Protein AF-A0A1G1LHV8-F1 (afdb_monomer_lite)

Sequence (417 aa):
MEECCEPKRNVKAFCPDCKKQGKPVQKITLESLLKDPGKIGDQAYWFCMTRDCSLVYFSLDGTLRFHKDDLKVSVGIKETEDPIPLCYCFGWDRKRIQDEIKQTGRSTAVESITKEVKAGNCFCERSNPQGTCCLGNVSKAVQEGMKIFILVLAATLVFYSAPRVFAHEPVFSLGPETIYKGGVGVEVEGEFDKADEEREAEMNYELLYGVTENLSLTVKVPHLIEGKEDASTANGLEDITLRGKYQFFRKDTLGAQDKAAFIYGMKFPTGSEDKRPATGSGSLDHLFGLTVGHESTTLYGFLSARYLLRTQSGTHEKGDQVLADLAVGFRPWLRPYKSWDLVLLWENSYLFSAKDEVDDLKVANSRGHEILSGPTFLWSIRNLMIKGGIQFPLWQNLQGDQEERDFRALIAAEYHF

Structure (mmCIF, N/CA/C/O backbone):
data_AF-A0A1G1LHV8-F1
#
_entry.id   AF-A0A1G1LHV8-F1
#
loop_
_atom_site.group_PDB
_atom_site.id
_atom_site.type_symbol
_atom_site.label_atom_id
_atom_site.label_alt_id
_atom_site.label_comp_id
_atom_site.label_asym_id
_atom_site.label_entity_id
_atom_site.label_seq_id
_atom_site.pdbx_PDB_ins_code
_atom_site.Cartn_x
_atom_site.Cartn_y
_atom_site.Cartn_z
_atom_site.occupancy
_atom_site.B_iso_or_equiv
_atom_site.auth_seq_id
_atom_site.auth_comp_id
_atom_site.auth_asym_id
_atom_site.auth_atom_id
_atom_site.pdbx_PDB_model_num
ATOM 1 N N . MET A 1 1 ? 24.484 -15.357 -57.735 1.00 34.94 1 MET A N 1
ATOM 2 C CA . MET A 1 1 ? 23.759 -15.860 -56.552 1.00 34.94 1 MET A CA 1
ATOM 3 C C . MET A 1 1 ? 24.493 -15.256 -55.370 1.00 34.94 1 MET A C 1
ATOM 5 O O . MET A 1 1 ? 25.461 -15.836 -54.907 1.00 34.94 1 MET A O 1
ATOM 9 N N . GLU A 1 2 ? 24.184 -13.995 -55.066 1.00 37.00 2 GLU A N 1
ATOM 10 C CA . GLU A 1 2 ? 24.926 -13.193 -54.085 1.00 37.00 2 GLU A CA 1
ATOM 11 C C . GLU A 1 2 ? 24.330 -13.414 -52.695 1.00 37.00 2 GLU A C 1
ATOM 13 O O . GLU A 1 2 ? 23.117 -13.316 -52.509 1.00 37.00 2 GLU A O 1
ATOM 18 N N . GLU A 1 3 ? 25.193 -13.762 -51.740 1.00 41.50 3 GLU A N 1
ATOM 19 C CA . GLU A 1 3 ? 24.879 -13.848 -50.317 1.00 41.50 3 GLU A CA 1
ATOM 20 C C . GLU A 1 3 ? 24.432 -12.473 -49.806 1.00 41.50 3 GLU A C 1
ATOM 22 O O . GLU A 1 3 ? 25.235 -11.561 -49.626 1.00 41.50 3 GLU A O 1
ATOM 27 N N . CYS A 1 4 ? 23.132 -12.315 -49.558 1.00 40.53 4 CYS A N 1
ATOM 28 C CA . CYS A 1 4 ? 22.616 -11.175 -48.815 1.00 40.53 4 CYS A CA 1
ATOM 29 C C . CYS A 1 4 ? 23.077 -11.290 -47.352 1.00 40.53 4 CYS A C 1
ATOM 31 O O . CYS A 1 4 ? 22.660 -12.206 -46.646 1.00 40.53 4 CYS A O 1
ATOM 33 N N . CYS A 1 5 ? 23.932 -10.365 -46.905 1.00 46.66 5 CYS A N 1
ATOM 34 C CA . CYS A 1 5 ? 24.434 -10.250 -45.534 1.00 46.66 5 CYS A CA 1
ATOM 35 C C . CYS A 1 5 ? 23.310 -10.308 -44.480 1.00 46.66 5 CYS A C 1
ATOM 37 O O . CYS A 1 5 ? 22.670 -9.301 -44.169 1.00 46.66 5 CYS A O 1
ATOM 39 N N . GLU A 1 6 ? 23.102 -11.478 -43.872 1.00 48.78 6 GLU A N 1
ATOM 40 C CA . GLU A 1 6 ? 22.350 -11.595 -42.626 1.00 48.78 6 GLU A CA 1
ATOM 41 C C . GLU A 1 6 ? 23.192 -11.044 -41.461 1.00 48.78 6 GLU A C 1
ATOM 43 O O . GLU A 1 6 ? 24.373 -11.386 -41.326 1.00 48.78 6 GLU A O 1
ATOM 48 N N . PRO A 1 7 ? 22.621 -10.226 -40.558 1.00 51.47 7 PRO A N 1
ATOM 49 C CA . PRO A 1 7 ? 23.315 -9.859 -39.333 1.00 51.47 7 PRO A CA 1
ATOM 50 C C . PRO A 1 7 ? 23.587 -11.127 -38.514 1.00 51.47 7 PRO A C 1
ATOM 52 O O . PRO A 1 7 ? 22.661 -11.847 -38.132 1.00 51.47 7 PRO A O 1
ATOM 55 N N . LYS A 1 8 ? 24.864 -11.405 -38.212 1.00 54.00 8 LYS A N 1
ATOM 56 C CA . LYS A 1 8 ? 25.258 -12.509 -37.322 1.00 54.00 8 LYS A CA 1
ATOM 57 C C . LYS A 1 8 ? 24.511 -12.347 -35.992 1.00 54.00 8 LYS A C 1
ATOM 59 O O . LYS A 1 8 ? 24.819 -11.436 -35.225 1.00 54.00 8 LYS A O 1
ATOM 64 N N . ARG A 1 9 ? 23.551 -13.241 -35.707 1.00 56.56 9 ARG A N 1
ATOM 65 C CA . ARG A 1 9 ? 22.606 -13.179 -34.564 1.00 56.56 9 ARG A CA 1
ATOM 66 C C . ARG A 1 9 ? 23.250 -13.003 -33.174 1.00 56.56 9 ARG A C 1
ATOM 68 O O . ARG A 1 9 ? 22.540 -12.684 -32.228 1.00 56.56 9 ARG A O 1
ATOM 75 N N . ASN A 1 10 ? 24.568 -13.165 -33.051 1.00 65.06 10 ASN A N 1
ATOM 76 C CA . ASN A 1 10 ? 25.310 -13.119 -31.789 1.00 65.06 10 ASN A CA 1
ATOM 77 C C . ASN A 1 10 ? 26.009 -11.781 -31.483 1.00 65.06 10 ASN A C 1
ATOM 79 O O . ASN A 1 10 ? 26.650 -11.669 -30.439 1.00 65.06 10 ASN A O 1
ATOM 83 N N . VAL A 1 11 ? 25.911 -10.760 -32.343 1.00 81.25 11 VAL A N 1
ATOM 84 C CA . VAL A 1 11 ? 26.537 -9.453 -32.072 1.00 81.25 11 VAL A CA 1
ATOM 85 C C . VAL A 1 11 ? 25.588 -8.561 -31.264 1.00 81.25 11 VAL A C 1
ATOM 87 O O . VAL A 1 11 ? 24.518 -8.168 -31.738 1.00 81.25 11 VAL A O 1
ATOM 90 N N . LYS A 1 12 ? 25.986 -8.228 -30.030 1.00 88.81 12 LYS A N 1
ATOM 91 C CA . LYS A 1 12 ? 25.292 -7.236 -29.196 1.00 88.81 12 LYS A CA 1
ATOM 92 C C . LYS A 1 12 ? 25.660 -5.829 -29.669 1.00 88.81 12 LYS A C 1
ATOM 94 O O . LYS A 1 12 ? 26.840 -5.522 -29.793 1.00 88.81 12 LYS A O 1
ATOM 99 N N . ALA A 1 13 ? 24.660 -4.975 -29.868 1.00 93.25 13 ALA A N 1
ATOM 100 C CA . ALA A 1 13 ? 24.853 -3.553 -30.135 1.00 93.25 13 ALA A CA 1
ATOM 101 C C . ALA A 1 13 ? 24.001 -2.719 -29.176 1.00 93.25 13 ALA A C 1
ATOM 103 O O . ALA A 1 13 ? 22.894 -3.119 -28.798 1.00 93.25 13 ALA A O 1
ATOM 104 N N . PHE A 1 14 ? 24.519 -1.558 -28.788 1.00 95.88 14 PHE A N 1
ATOM 105 C CA . PHE A 1 14 ? 23.872 -0.648 -27.850 1.00 95.88 14 PHE A CA 1
ATOM 106 C C . PHE A 1 14 ? 23.470 0.630 -28.569 1.00 95.88 14 PHE A C 1
ATOM 108 O O . PHE A 1 14 ? 24.239 1.181 -29.352 1.00 95.88 14 PHE A O 1
ATOM 115 N N . CYS A 1 15 ? 22.255 1.095 -28.290 1.00 97.00 15 CYS A N 1
ATOM 116 C CA . CYS A 1 15 ? 21.722 2.317 -28.864 1.00 97.00 15 CYS A CA 1
ATOM 117 C C . CYS A 1 15 ? 22.645 3.501 -28.520 1.00 97.00 15 CYS A C 1
ATOM 119 O O . CYS A 1 15 ? 22.912 3.724 -27.334 1.00 97.00 15 CYS A O 1
ATOM 121 N N . PRO A 1 16 ? 23.123 4.281 -29.506 1.00 96.44 16 PRO A N 1
ATOM 122 C CA . PRO A 1 16 ? 24.038 5.388 -29.243 1.00 96.44 16 PRO A CA 1
ATOM 123 C C . PRO A 1 16 ? 23.408 6.493 -28.388 1.00 96.44 16 PRO A C 1
ATOM 125 O O . PRO A 1 16 ? 24.143 7.162 -27.659 1.00 96.44 16 PRO A O 1
ATOM 128 N N . ASP A 1 17 ? 22.082 6.628 -28.411 1.00 96.62 17 ASP A N 1
ATOM 129 C CA . ASP A 1 17 ? 21.365 7.691 -27.706 1.00 96.62 17 ASP A CA 1
ATOM 130 C C . ASP A 1 17 ? 21.005 7.289 -26.264 1.00 96.62 17 ASP A C 1
ATOM 132 O O . ASP A 1 17 ? 21.332 8.011 -25.330 1.00 96.62 17 ASP A O 1
ATOM 136 N N . CYS A 1 18 ? 20.386 6.118 -26.048 1.00 96.19 18 CYS A N 1
ATOM 137 C CA . CYS A 1 18 ? 19.927 5.692 -24.710 1.00 96.19 18 CYS A CA 1
ATOM 138 C C . CYS A 1 18 ? 20.786 4.611 -24.036 1.00 96.19 18 CYS A C 1
ATOM 140 O O . CYS A 1 18 ? 20.459 4.158 -22.941 1.00 96.19 18 CYS A O 1
ATOM 142 N N . LYS A 1 19 ? 21.845 4.135 -24.702 1.00 96.38 19 LYS A N 1
ATOM 143 C CA . LYS A 1 19 ? 22.785 3.104 -24.216 1.00 96.38 19 LYS A CA 1
ATOM 144 C C . LYS A 1 19 ? 22.170 1.737 -23.881 1.00 96.38 19 LYS A C 1
ATOM 146 O O . LYS A 1 19 ? 22.879 0.846 -23.425 1.00 96.38 19 LYS A O 1
ATOM 151 N N . LYS A 1 20 ? 20.876 1.517 -24.137 1.00 96.69 20 LYS A N 1
ATOM 152 C CA . LYS A 1 20 ? 20.222 0.207 -23.980 1.00 96.69 20 LYS A CA 1
ATOM 153 C C . LYS A 1 20 ? 20.517 -0.703 -25.174 1.00 96.69 20 LYS A C 1
ATOM 155 O O . LYS A 1 20 ? 20.723 -0.233 -26.293 1.00 96.69 20 LYS A O 1
ATOM 160 N N . GLN A 1 21 ? 20.527 -2.013 -24.936 1.00 96.12 21 GLN A N 1
ATOM 161 C CA . GLN A 1 21 ? 20.777 -3.009 -25.977 1.00 96.12 21 GLN A CA 1
ATOM 162 C C . GLN A 1 21 ? 19.670 -2.980 -27.047 1.00 96.12 21 GLN A C 1
ATOM 164 O O . GLN A 1 21 ? 18.481 -3.036 -26.728 1.00 96.12 21 GLN A O 1
ATOM 169 N N . GLY A 1 22 ? 20.067 -2.910 -28.318 1.00 94.44 22 GLY A N 1
ATOM 170 C CA . GLY A 1 22 ? 19.159 -3.012 -29.460 1.00 94.44 22 GLY A CA 1
ATOM 171 C C . GLY A 1 22 ? 18.918 -4.458 -29.895 1.00 94.44 22 GLY A C 1
ATOM 172 O O . GLY A 1 22 ? 19.684 -5.366 -29.562 1.00 94.44 22 GLY A O 1
ATOM 173 N N . LYS A 1 23 ? 17.862 -4.678 -30.681 1.00 94.31 23 LYS A N 1
ATOM 174 C CA . LYS A 1 23 ? 17.572 -5.977 -31.311 1.00 94.31 23 LYS A CA 1
ATOM 175 C C . LYS A 1 23 ? 17.983 -5.963 -32.782 1.00 94.31 23 LYS A C 1
ATOM 177 O O . LYS A 1 23 ? 17.674 -4.981 -33.442 1.00 94.31 23 LYS A O 1
ATOM 182 N N . PRO A 1 24 ? 18.636 -7.006 -33.314 1.00 94.50 24 PRO A N 1
ATOM 183 C CA . PRO A 1 24 ? 19.004 -7.041 -34.727 1.00 94.50 24 PRO A CA 1
ATOM 184 C C . PRO A 1 24 ? 17.755 -6.956 -35.612 1.00 94.50 24 PRO A C 1
ATOM 186 O O . PRO A 1 24 ? 16.735 -7.578 -35.308 1.00 94.50 24 PRO A O 1
ATOM 189 N N . VAL A 1 25 ? 17.843 -6.197 -36.702 1.00 95.00 25 VAL A N 1
ATOM 190 C CA . VAL A 1 25 ? 16.762 -6.015 -37.677 1.00 95.00 25 VAL A CA 1
ATOM 191 C C . VAL A 1 25 ? 17.305 -6.182 -39.096 1.00 95.00 25 VAL A C 1
ATOM 193 O O . VAL A 1 25 ? 18.457 -5.852 -39.378 1.00 95.00 25 VAL A O 1
ATOM 196 N N . GLN A 1 26 ? 16.494 -6.748 -39.989 1.00 91.38 26 GLN A N 1
ATOM 197 C CA . GLN A 1 26 ? 16.906 -6.998 -41.368 1.00 91.38 26 GLN A CA 1
ATOM 198 C C . GLN A 1 26 ? 16.837 -5.722 -42.211 1.00 91.38 26 GLN A C 1
ATOM 200 O O . GLN A 1 26 ? 15.957 -4.882 -42.017 1.00 91.38 26 GLN A O 1
ATOM 205 N N . LYS A 1 27 ? 17.726 -5.617 -43.205 1.00 94.50 27 LYS A N 1
ATOM 206 C CA . LYS A 1 27 ? 17.797 -4.472 -44.127 1.00 94.50 27 LYS A CA 1
ATOM 207 C C . LYS A 1 27 ? 16.466 -4.217 -44.849 1.00 94.50 27 LYS A C 1
ATOM 209 O O . LYS A 1 27 ? 16.037 -3.071 -44.935 1.00 94.50 27 LYS A O 1
ATOM 214 N N . ILE A 1 28 ? 15.757 -5.282 -45.236 1.00 95.38 28 ILE A N 1
ATOM 215 C CA . ILE A 1 28 ? 14.439 -5.205 -45.891 1.00 95.38 28 ILE A CA 1
ATOM 216 C C . ILE A 1 28 ? 13.388 -4.447 -45.060 1.00 95.38 28 ILE A C 1
ATOM 218 O O . ILE A 1 28 ? 12.538 -3.751 -45.622 1.00 95.38 28 ILE A O 1
ATOM 222 N N . THR A 1 29 ? 13.457 -4.523 -43.725 1.00 96.94 29 THR A N 1
ATOM 223 C CA . THR A 1 29 ? 12.570 -3.764 -42.830 1.00 96.94 29 THR A CA 1
ATOM 224 C C . THR A 1 29 ? 12.828 -2.267 -42.950 1.00 96.94 29 THR A C 1
ATOM 226 O O . THR A 1 29 ? 11.883 -1.487 -43.075 1.00 96.94 29 THR A O 1
ATOM 229 N N . LEU A 1 30 ? 14.100 -1.858 -42.968 1.00 97.44 30 LEU A N 1
ATOM 230 C CA . LEU A 1 30 ? 14.484 -0.457 -43.124 1.00 97.44 30 LEU A CA 1
ATOM 231 C C . LEU A 1 30 ? 14.103 0.062 -44.514 1.00 97.44 30 LEU A C 1
ATOM 233 O O . LEU A 1 30 ? 13.482 1.116 -44.613 1.00 97.44 30 LEU A O 1
ATOM 237 N N . GLU A 1 31 ? 14.411 -0.692 -45.571 1.00 97.31 31 GLU A N 1
ATOM 238 C CA . GLU A 1 31 ? 14.099 -0.327 -46.963 1.00 97.31 31 GLU A CA 1
ATOM 239 C C . GLU A 1 31 ? 12.597 -0.097 -47.173 1.00 97.31 31 GLU A C 1
ATOM 241 O O . GLU A 1 31 ? 12.179 0.834 -47.865 1.00 97.31 31 GLU A O 1
ATOM 246 N N . SER A 1 32 ? 11.772 -0.915 -46.519 1.00 97.44 32 SER A N 1
ATOM 247 C CA . SER A 1 32 ? 10.317 -0.801 -46.602 1.00 97.44 32 SER A CA 1
ATOM 248 C C . SER A 1 32 ? 9.789 0.418 -45.833 1.00 97.44 32 SER A C 1
ATOM 250 O O . SER A 1 32 ? 8.907 1.129 -46.327 1.00 97.44 32 SER A O 1
ATOM 252 N N . LEU A 1 33 ? 10.339 0.699 -44.645 1.00 97.88 33 LEU A N 1
ATOM 253 C CA . LEU A 1 33 ? 9.747 1.635 -43.683 1.00 97.88 33 LEU A CA 1
ATOM 254 C C . LEU A 1 33 ? 10.373 3.031 -43.654 1.00 97.88 33 LEU A C 1
ATOM 256 O O . LEU A 1 33 ? 9.693 3.961 -43.221 1.00 97.88 33 LEU A O 1
ATOM 260 N N . LEU A 1 34 ? 11.612 3.217 -44.109 1.00 97.94 34 LEU A N 1
ATOM 261 C CA . LEU A 1 34 ? 12.240 4.539 -44.163 1.00 97.94 34 LEU A CA 1
ATOM 262 C C . LEU A 1 34 ? 11.670 5.382 -45.305 1.00 97.94 34 LEU A C 1
ATOM 264 O O . LEU A 1 34 ? 11.429 4.884 -46.408 1.00 97.94 34 LEU A O 1
ATOM 268 N N . LYS A 1 35 ? 11.473 6.677 -45.040 1.00 98.12 35 LYS A N 1
ATOM 269 C CA . LYS A 1 35 ? 11.069 7.679 -46.039 1.00 98.12 35 LYS A CA 1
ATOM 270 C C . LYS A 1 35 ? 12.116 7.824 -47.146 1.00 98.12 35 LYS A C 1
ATOM 272 O O . LYS A 1 35 ? 11.737 7.996 -48.299 1.00 98.12 35 LYS A O 1
ATOM 277 N N . ASP A 1 36 ? 13.396 7.697 -46.795 1.00 96.38 36 ASP A N 1
ATOM 278 C CA . ASP A 1 36 ? 14.535 7.772 -47.715 1.00 96.38 36 ASP A CA 1
ATOM 279 C C . ASP A 1 36 ? 15.428 6.516 -47.607 1.00 96.38 36 ASP A C 1
ATOM 281 O O . ASP A 1 36 ? 16.392 6.496 -46.833 1.00 96.38 36 ASP A O 1
ATOM 285 N N . PRO A 1 37 ? 15.116 5.442 -48.361 1.00 93.25 37 PRO A N 1
ATOM 286 C CA . PRO A 1 37 ? 15.913 4.214 -48.374 1.00 93.25 37 PRO A CA 1
ATOM 287 C C . PRO A 1 37 ? 17.338 4.392 -48.920 1.00 93.25 37 PRO A C 1
ATOM 289 O O . PRO A 1 37 ? 18.187 3.542 -48.666 1.00 93.25 37 PRO A O 1
ATOM 292 N N . GLY A 1 38 ? 17.632 5.487 -49.637 1.00 93.50 38 GLY A N 1
ATOM 293 C CA . GLY A 1 38 ? 18.964 5.752 -50.197 1.00 93.50 38 GLY A CA 1
ATOM 294 C C . GLY A 1 38 ? 20.042 5.981 -49.133 1.00 93.50 38 GLY A C 1
ATOM 295 O O . GLY A 1 38 ? 21.230 5.865 -49.420 1.00 93.50 38 GLY A O 1
ATOM 296 N N . LYS A 1 39 ? 19.635 6.255 -47.888 1.00 93.06 39 LYS A N 1
ATOM 297 C CA . LYS A 1 39 ? 20.524 6.421 -46.728 1.00 93.06 39 LYS A CA 1
ATOM 298 C C . LYS A 1 39 ? 20.976 5.102 -46.094 1.00 93.06 39 LYS A C 1
ATOM 300 O O . LYS A 1 39 ? 21.764 5.123 -45.151 1.00 93.06 39 LYS A O 1
ATOM 305 N N . ILE A 1 40 ? 20.467 3.961 -46.556 1.00 94.69 40 ILE A N 1
ATOM 306 C CA . ILE A 1 40 ? 20.805 2.650 -45.998 1.00 94.69 40 ILE A CA 1
ATOM 307 C C . ILE A 1 40 ? 22.136 2.174 -46.602 1.00 94.69 40 ILE A C 1
ATOM 309 O O . ILE A 1 40 ? 22.206 1.810 -47.773 1.00 94.69 40 ILE A O 1
ATOM 313 N N . GLY A 1 41 ? 23.189 2.136 -45.784 1.00 91.19 41 GLY A N 1
ATOM 314 C CA . GLY A 1 41 ? 24.490 1.550 -46.126 1.00 91.19 41 GLY A CA 1
ATOM 315 C C . GLY A 1 41 ? 24.527 0.017 -46.072 1.00 91.19 41 GLY A C 1
ATOM 316 O O . GLY A 1 41 ? 23.551 -0.640 -45.687 1.00 91.19 41 GLY A O 1
ATOM 317 N N . ASP A 1 42 ? 25.679 -0.552 -46.435 1.00 89.00 42 ASP A N 1
ATOM 318 C CA . ASP A 1 42 ? 25.940 -1.999 -46.463 1.00 89.00 42 ASP A CA 1
ATOM 319 C C . ASP A 1 42 ? 26.464 -2.529 -45.115 1.00 89.00 42 ASP A C 1
ATOM 321 O O . ASP A 1 42 ? 27.562 -3.064 -44.989 1.00 89.00 42 ASP A O 1
ATOM 325 N N . GLN A 1 43 ? 25.672 -2.321 -44.064 1.00 89.62 43 GLN A N 1
ATOM 326 C CA . GLN A 1 43 ? 25.990 -2.733 -42.696 1.00 89.62 43 GLN A CA 1
ATOM 327 C C . GLN A 1 43 ? 24.778 -3.347 -41.991 1.00 89.62 43 GLN A C 1
ATOM 329 O O . GLN A 1 43 ? 23.637 -3.209 -42.429 1.00 89.62 43 GLN A O 1
ATOM 334 N N . ALA A 1 44 ? 25.028 -4.032 -40.875 1.00 92.31 44 ALA A N 1
ATOM 335 C CA . ALA A 1 44 ? 23.975 -4.542 -40.003 1.00 92.31 44 ALA A CA 1
ATOM 336 C C . ALA A 1 44 ? 23.306 -3.410 -39.204 1.00 92.31 44 ALA A C 1
ATOM 338 O O . ALA A 1 44 ? 23.959 -2.427 -38.840 1.00 92.31 44 ALA A O 1
ATOM 339 N N . TYR A 1 45 ? 22.021 -3.590 -38.883 1.00 95.88 45 TYR A N 1
ATOM 340 C CA . TYR A 1 45 ? 21.221 -2.624 -38.131 1.00 95.88 45 TYR A CA 1
ATOM 341 C C . TYR A 1 45 ? 20.539 -3.254 -36.918 1.00 95.88 45 TYR A C 1
ATOM 343 O O . TYR A 1 45 ? 20.221 -4.447 -36.893 1.00 95.88 45 TYR A O 1
ATOM 351 N N . TRP A 1 46 ? 20.268 -2.414 -35.921 1.00 97.38 46 TRP A N 1
ATOM 352 C CA . TRP A 1 46 ? 19.534 -2.764 -34.713 1.00 97.38 46 TRP A CA 1
ATOM 353 C C . TRP A 1 46 ? 18.374 -1.800 -34.478 1.00 97.38 46 TRP A C 1
ATOM 355 O O . TRP A 1 46 ? 18.481 -0.604 -34.728 1.00 97.38 46 TRP A O 1
ATOM 365 N N . PHE A 1 47 ? 17.275 -2.332 -33.953 1.00 97.75 47 PHE A N 1
ATOM 366 C CA . PHE A 1 47 ? 16.104 -1.607 -33.487 1.00 97.75 47 PHE A CA 1
ATOM 367 C C . PHE A 1 47 ? 16.227 -1.266 -31.994 1.00 97.75 47 PHE A C 1
ATOM 369 O O . PHE A 1 47 ? 16.501 -2.137 -31.158 1.00 97.75 47 PHE A O 1
ATOM 376 N N . CYS A 1 48 ? 15.984 -0.006 -31.638 1.00 97.44 48 CYS A N 1
ATOM 377 C CA . CYS A 1 48 ? 15.957 0.472 -30.258 1.00 97.44 48 CYS A CA 1
ATOM 378 C C . CYS A 1 48 ? 14.572 0.255 -29.623 1.00 97.44 48 CYS A C 1
ATOM 380 O O . CYS A 1 48 ? 13.598 0.926 -29.973 1.00 97.44 48 CYS A O 1
ATOM 382 N N . MET A 1 49 ? 14.504 -0.643 -28.634 1.00 95.06 49 MET A N 1
ATOM 383 C CA . MET A 1 49 ? 13.273 -1.004 -27.911 1.00 95.06 49 MET A CA 1
ATOM 384 C C . MET A 1 49 ? 12.853 0.011 -26.836 1.00 95.06 49 MET A C 1
ATOM 386 O O . MET A 1 49 ? 11.778 -0.126 -26.258 1.00 95.06 49 MET A O 1
ATOM 390 N N . THR A 1 50 ? 13.690 1.002 -26.528 1.00 96.50 50 THR A N 1
ATOM 391 C CA . THR A 1 50 ? 13.409 1.981 -25.472 1.00 96.50 50 THR A CA 1
ATOM 392 C C . THR A 1 50 ? 12.291 2.923 -25.912 1.00 96.50 50 THR A C 1
ATOM 394 O O . THR A 1 50 ? 12.390 3.542 -26.977 1.00 96.50 50 THR A O 1
ATOM 397 N N . ARG A 1 51 ? 11.240 3.020 -25.087 1.00 93.81 51 ARG A N 1
ATOM 398 C CA . ARG A 1 51 ? 10.031 3.810 -25.359 1.00 93.81 51 ARG A CA 1
ATOM 399 C C . ARG A 1 51 ? 10.333 5.295 -25.533 1.00 93.81 51 ARG A C 1
ATOM 401 O O . ARG A 1 51 ? 9.997 5.851 -26.571 1.00 93.81 51 ARG A O 1
ATOM 408 N N . ASP A 1 52 ? 11.060 5.880 -24.587 1.00 94.00 52 ASP A N 1
ATOM 409 C CA . ASP A 1 52 ? 11.322 7.328 -24.543 1.00 94.00 52 ASP A CA 1
ATOM 410 C C . ASP A 1 52 ? 12.526 7.758 -25.402 1.00 94.00 52 ASP A C 1
ATOM 412 O O . ASP A 1 52 ? 12.966 8.903 -25.370 1.00 94.00 52 ASP A O 1
ATOM 416 N N . CYS A 1 53 ? 13.084 6.839 -26.195 1.00 96.25 53 CYS A N 1
ATOM 417 C CA . CYS A 1 53 ? 14.191 7.123 -27.102 1.00 96.25 53 CYS A CA 1
ATOM 418 C C . CYS A 1 53 ? 13.664 7.309 -28.529 1.00 96.25 53 CYS A C 1
ATOM 420 O O . CYS A 1 53 ? 13.134 6.364 -29.119 1.00 96.25 53 CYS A O 1
ATOM 422 N N . SER A 1 54 ? 13.854 8.498 -29.110 1.00 96.56 54 SER A N 1
ATOM 423 C CA . SER A 1 54 ? 13.397 8.812 -30.474 1.00 96.56 54 SER A CA 1
ATOM 424 C C . SER A 1 54 ? 14.134 8.024 -31.563 1.00 96.56 54 SER A C 1
ATOM 426 O O . SER A 1 54 ? 13.595 7.856 -32.657 1.00 96.56 54 SER A O 1
ATOM 428 N N . LEU A 1 55 ? 15.337 7.512 -31.280 1.00 97.94 55 LEU A N 1
ATOM 429 C CA . LEU A 1 55 ? 16.084 6.662 -32.202 1.00 97.94 55 LEU A CA 1
ATOM 430 C C . LEU A 1 55 ? 15.362 5.330 -32.413 1.00 97.94 55 LEU A C 1
ATOM 432 O O . LEU A 1 55 ? 15.007 4.649 -31.448 1.00 97.94 55 LEU A O 1
ATOM 436 N N . VAL A 1 56 ? 15.164 4.947 -33.672 1.00 98.25 56 VAL A N 1
ATOM 437 C CA . VAL A 1 56 ? 14.489 3.713 -34.090 1.00 98.25 56 VAL A CA 1
ATOM 438 C C . VAL A 1 56 ? 15.505 2.686 -34.561 1.00 98.25 56 VAL A C 1
ATOM 440 O O . VAL A 1 56 ? 15.576 1.617 -33.959 1.00 98.25 56 VAL A O 1
ATOM 443 N N . TYR A 1 57 ? 16.313 3.018 -35.570 1.00 98.31 57 TYR A N 1
ATOM 444 C CA . TYR A 1 57 ? 17.340 2.128 -36.112 1.00 98.31 57 TYR A CA 1
ATOM 445 C C . TYR A 1 57 ? 18.734 2.734 -35.993 1.00 98.31 57 TYR A C 1
ATOM 447 O O . TYR A 1 57 ? 18.901 3.945 -36.135 1.00 98.31 57 TYR A O 1
ATOM 455 N N . PHE A 1 58 ? 19.738 1.889 -35.772 1.00 97.81 58 PHE A N 1
ATOM 456 C CA . PHE A 1 58 ? 21.139 2.303 -35.729 1.00 97.81 58 PHE A CA 1
ATOM 457 C C . PHE A 1 58 ? 22.084 1.218 -36.254 1.00 97.81 58 PHE A C 1
ATOM 459 O O . PHE A 1 58 ? 21.776 0.028 -36.149 1.00 97.81 58 PHE A O 1
ATOM 466 N N . SER A 1 59 ? 23.225 1.623 -36.818 1.00 95.62 59 SER A N 1
ATOM 467 C CA . SER A 1 59 ? 24.325 0.723 -37.196 1.00 95.62 59 SER A CA 1
ATOM 468 C C . SER A 1 59 ? 25.243 0.403 -36.010 1.00 95.62 59 SER A C 1
ATOM 470 O O . SER A 1 59 ? 25.241 1.114 -35.006 1.00 95.62 59 SER A O 1
ATOM 472 N N . LEU A 1 60 ? 26.045 -0.666 -36.113 1.00 90.25 60 LEU A N 1
ATOM 473 C CA . LEU A 1 60 ? 26.915 -1.145 -35.021 1.00 90.25 60 LEU A CA 1
ATOM 474 C C . LEU A 1 60 ? 27.899 -0.080 -34.512 1.00 90.25 60 LEU A C 1
ATOM 476 O O . LEU A 1 60 ? 28.129 0.034 -33.313 1.00 90.25 60 LEU A O 1
ATOM 480 N N . ASP A 1 61 ? 28.472 0.684 -35.437 1.00 88.31 61 ASP A N 1
ATOM 481 C CA . ASP A 1 61 ? 29.406 1.788 -35.192 1.00 88.31 61 ASP A CA 1
ATOM 482 C C . ASP A 1 61 ? 28.703 3.088 -34.749 1.00 88.31 61 ASP A C 1
ATOM 484 O O . ASP A 1 61 ? 29.358 4.068 -34.401 1.00 88.31 61 ASP A O 1
ATOM 488 N N . GLY A 1 62 ? 27.366 3.111 -34.760 1.00 87.56 62 GLY A N 1
ATOM 489 C CA . GLY A 1 62 ? 26.547 4.258 -34.381 1.00 87.56 62 GLY A CA 1
ATOM 490 C C . GLY A 1 62 ? 26.590 5.435 -35.361 1.00 87.56 62 GLY A C 1
ATOM 491 O O . GLY A 1 62 ? 26.135 6.522 -34.985 1.00 87.56 62 GLY A O 1
ATOM 492 N N . THR A 1 63 ? 27.130 5.247 -36.573 1.00 91.12 63 THR A N 1
ATOM 493 C CA . THR A 1 63 ? 27.253 6.302 -37.595 1.00 91.12 63 THR A CA 1
ATOM 494 C C . THR A 1 63 ? 25.935 6.561 -38.318 1.00 91.12 63 THR A C 1
ATOM 496 O O . THR A 1 63 ? 25.543 7.716 -38.472 1.00 91.12 63 THR A O 1
ATOM 499 N N . LEU A 1 64 ? 25.210 5.507 -38.701 1.00 96.00 64 LEU A N 1
ATOM 500 C CA . LEU A 1 64 ? 23.873 5.619 -39.276 1.00 96.00 64 LEU A CA 1
ATOM 501 C C . LEU A 1 64 ? 22.819 5.524 -38.179 1.00 96.00 64 LEU A C 1
ATOM 503 O O . LEU A 1 64 ? 22.808 4.585 -37.379 1.00 96.00 64 LEU A O 1
ATOM 507 N N . ARG A 1 65 ? 21.924 6.511 -38.163 1.00 97.50 65 ARG A N 1
ATOM 508 C CA 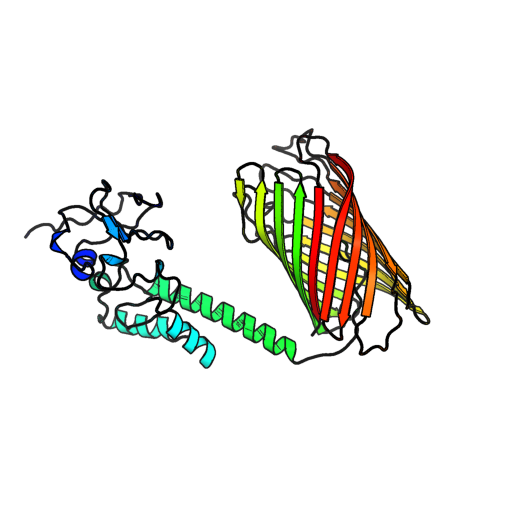. ARG A 1 65 ? 20.867 6.689 -37.167 1.00 97.50 65 ARG A CA 1
ATOM 509 C C . ARG A 1 65 ? 19.586 7.112 -37.862 1.00 97.50 65 ARG A C 1
ATOM 511 O O . ARG A 1 65 ? 19.610 8.024 -38.682 1.00 97.50 65 ARG A O 1
ATOM 518 N N . PHE A 1 66 ? 18.488 6.457 -37.513 1.00 98.19 66 PHE A N 1
ATOM 519 C CA . PHE A 1 66 ? 17.167 6.754 -38.048 1.00 98.19 66 PHE A CA 1
ATOM 520 C C . PHE A 1 66 ? 16.187 6.918 -36.894 1.00 98.19 66 PHE A C 1
ATOM 522 O O . PHE A 1 66 ? 16.002 5.991 -36.099 1.00 98.19 66 PHE A O 1
ATOM 529 N N . HIS A 1 67 ? 15.585 8.093 -36.785 1.00 98.06 67 HIS A N 1
ATOM 530 C CA . HIS A 1 67 ? 14.647 8.469 -35.733 1.00 98.06 67 HIS A CA 1
ATOM 531 C C . HIS A 1 67 ? 13.199 8.245 -36.178 1.00 98.06 67 HIS A C 1
ATOM 533 O O . HIS A 1 67 ? 12.934 7.916 -37.332 1.00 98.06 67 HIS A O 1
ATOM 539 N N . LYS A 1 68 ? 12.243 8.418 -35.256 1.00 96.88 68 LYS A N 1
ATOM 540 C CA . LYS A 1 68 ? 10.799 8.277 -35.532 1.00 96.88 68 LYS A CA 1
ATOM 541 C C . LYS A 1 68 ? 10.375 9.010 -36.810 1.00 96.88 68 LYS A C 1
ATOM 543 O O . LYS A 1 68 ? 9.676 8.432 -37.638 1.00 96.88 68 LYS A O 1
ATOM 548 N N . ASP A 1 69 ? 10.856 10.237 -36.993 1.00 96.62 69 ASP A N 1
ATOM 549 C CA . ASP A 1 69 ? 10.466 11.100 -38.111 1.00 96.62 69 ASP A CA 1
ATOM 550 C C . ASP A 1 69 ? 11.014 10.640 -39.468 1.00 96.62 69 ASP A C 1
ATOM 552 O O . ASP A 1 69 ? 10.513 11.075 -40.507 1.00 96.62 69 ASP A O 1
ATOM 556 N N . ASP A 1 70 ? 11.975 9.716 -39.488 1.00 97.81 70 ASP A N 1
ATOM 557 C CA . ASP A 1 70 ? 12.513 9.126 -40.715 1.00 97.81 70 ASP A CA 1
ATOM 558 C C . ASP A 1 70 ? 11.641 7.978 -41.253 1.00 97.81 70 ASP A C 1
ATOM 560 O O . ASP A 1 70 ? 11.863 7.512 -42.373 1.00 97.81 70 ASP A O 1
ATOM 564 N N . LEU A 1 71 ? 10.644 7.506 -40.492 1.00 97.94 71 LEU A N 1
ATOM 565 C CA . LEU A 1 71 ? 9.799 6.368 -40.861 1.00 97.94 71 LEU A CA 1
ATOM 566 C C . LEU A 1 71 ? 8.450 6.796 -41.456 1.00 97.94 71 LEU A C 1
ATOM 568 O O . LEU A 1 71 ? 7.850 7.795 -41.071 1.00 97.94 71 LEU A O 1
ATOM 572 N N . LYS A 1 72 ? 7.934 5.986 -42.385 1.00 97.75 72 LYS A N 1
ATOM 573 C CA . LYS A 1 72 ? 6.608 6.138 -43.016 1.00 97.75 72 LYS A CA 1
ATOM 574 C C . LYS A 1 72 ? 5.443 5.816 -42.072 1.00 97.75 72 LYS A C 1
ATOM 576 O O . LYS A 1 72 ? 4.302 6.129 -42.395 1.00 97.75 72 LYS A O 1
ATOM 581 N N . VAL A 1 73 ? 5.717 5.151 -40.951 1.00 96.56 73 VAL A N 1
ATOM 582 C CA . VAL A 1 73 ? 4.716 4.664 -39.992 1.00 96.56 73 VAL A CA 1
ATOM 583 C C . VAL A 1 73 ? 5.100 5.065 -38.572 1.00 96.56 73 VAL A C 1
ATOM 585 O O . VAL A 1 73 ? 6.285 5.093 -38.238 1.00 96.56 73 VAL A O 1
ATOM 588 N N . SER A 1 74 ? 4.103 5.298 -37.719 1.00 96.38 74 SER A N 1
ATOM 589 C CA . SER A 1 74 ? 4.316 5.484 -36.279 1.00 96.38 74 SER A CA 1
ATOM 590 C C . SER A 1 74 ? 4.869 4.208 -35.644 1.00 96.38 74 SER A C 1
ATOM 592 O O . SER A 1 74 ? 4.490 3.092 -36.020 1.00 96.38 74 SER A O 1
ATOM 594 N N . VAL A 1 75 ? 5.756 4.344 -34.660 1.00 97.25 75 VAL A N 1
ATOM 595 C CA . VAL A 1 75 ? 6.454 3.207 -34.044 1.00 97.25 75 VAL A CA 1
ATOM 596 C C . VAL A 1 75 ? 5.808 2.916 -32.698 1.00 97.25 75 VAL A C 1
ATOM 598 O O . VAL A 1 75 ? 6.126 3.575 -31.719 1.00 97.25 75 VAL A O 1
ATOM 601 N N . GLY A 1 76 ? 4.933 1.910 -32.615 1.00 94.88 76 GLY A N 1
ATOM 602 C CA . GLY A 1 76 ? 4.028 1.732 -31.472 1.00 94.88 76 GLY A CA 1
ATOM 603 C C . GLY A 1 76 ? 4.695 1.675 -30.098 1.00 94.88 76 GLY A C 1
ATOM 604 O O . GLY A 1 76 ? 4.187 2.259 -29.148 1.00 94.88 76 GLY A O 1
ATOM 605 N N . ILE A 1 77 ? 5.873 1.053 -29.965 1.00 93.62 77 ILE A N 1
ATOM 606 C CA . ILE A 1 77 ? 6.598 1.036 -28.677 1.00 93.62 77 ILE A CA 1
ATOM 607 C C . ILE A 1 77 ? 7.094 2.425 -28.239 1.00 93.62 77 ILE A C 1
ATOM 609 O O . ILE A 1 77 ? 7.418 2.599 -27.073 1.00 93.62 77 ILE A O 1
ATOM 613 N N . LYS A 1 78 ? 7.137 3.399 -29.152 1.00 95.25 78 LYS A N 1
ATOM 614 C CA . LYS A 1 78 ? 7.579 4.785 -28.945 1.00 95.25 78 LYS A CA 1
ATOM 615 C C . LYS A 1 78 ? 6.427 5.794 -28.946 1.00 95.25 78 LYS A C 1
ATOM 617 O O . LYS A 1 78 ? 6.687 6.996 -28.936 1.00 95.25 78 LYS A O 1
ATOM 622 N N . GLU A 1 79 ? 5.178 5.331 -28.998 1.00 94.38 79 GLU A N 1
ATOM 623 C CA . GLU A 1 79 ? 4.001 6.195 -28.902 1.00 94.38 79 GLU A CA 1
ATOM 624 C C . GLU A 1 79 ? 3.420 6.181 -27.479 1.00 94.38 79 GLU A C 1
ATOM 626 O O . GLU A 1 79 ? 3.404 5.160 -26.773 1.00 94.38 79 GLU A O 1
ATOM 631 N N . THR A 1 80 ? 2.962 7.345 -27.030 1.00 88.88 80 THR A N 1
ATOM 632 C CA . THR A 1 80 ? 2.278 7.550 -25.742 1.00 88.88 80 THR A CA 1
ATOM 633 C C . THR A 1 80 ? 0.787 7.797 -25.914 1.00 88.88 80 THR A C 1
ATOM 635 O O . THR A 1 80 ? 0.026 7.443 -25.018 1.00 88.88 80 THR A O 1
ATOM 638 N N . GLU A 1 81 ? 0.386 8.314 -27.074 1.00 90.62 81 GLU A N 1
ATOM 639 C CA . GLU A 1 81 ? -0.989 8.653 -27.434 1.00 90.62 81 GLU A CA 1
ATOM 640 C C . GLU A 1 81 ? -1.495 7.774 -28.580 1.00 90.62 81 GLU A C 1
ATOM 642 O O . GLU A 1 81 ? -0.713 7.226 -29.362 1.00 90.62 81 GLU A O 1
ATOM 647 N N . ASP A 1 82 ? -2.816 7.625 -28.667 1.00 89.50 82 ASP A N 1
ATOM 648 C CA . ASP A 1 82 ? -3.440 6.851 -29.733 1.00 89.50 82 ASP A CA 1
ATOM 649 C C . ASP A 1 82 ? -3.376 7.579 -31.091 1.00 89.50 82 ASP A C 1
ATOM 651 O O . ASP A 1 82 ? -3.544 8.798 -31.147 1.00 89.50 82 ASP A O 1
ATOM 655 N N . PRO A 1 83 ? -3.211 6.840 -32.205 1.00 90.81 83 PRO A N 1
ATOM 656 C CA . PRO A 1 83 ? -3.143 5.381 -32.275 1.00 90.81 83 PRO A CA 1
ATOM 657 C C . PRO A 1 83 ? -1.751 4.838 -31.920 1.00 90.81 83 PRO A C 1
ATOM 659 O O . PRO A 1 83 ? -0.748 5.270 -32.480 1.00 90.81 83 P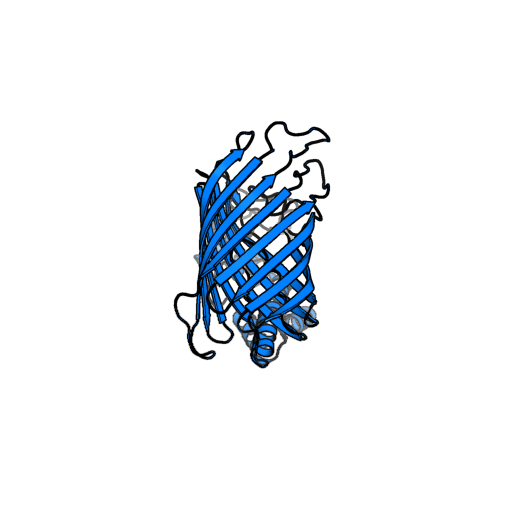RO A O 1
ATOM 662 N N . ILE A 1 84 ? -1.707 3.814 -31.059 1.00 95.88 84 ILE A N 1
ATOM 663 C CA . ILE A 1 84 ? -0.496 3.031 -30.759 1.00 95.88 84 ILE A CA 1
ATOM 664 C C . ILE A 1 84 ? -0.536 1.728 -31.577 1.00 95.88 84 ILE A C 1
ATOM 666 O O . ILE A 1 84 ? -1.208 0.777 -31.155 1.00 95.88 84 ILE A O 1
ATOM 670 N N . PRO A 1 85 ? 0.151 1.632 -32.736 1.00 97.12 85 PRO A N 1
ATOM 671 C CA . PRO A 1 85 ? 0.040 0.467 -33.608 1.00 97.12 85 PRO A CA 1
ATOM 672 C C . PRO A 1 85 ? 0.731 -0.755 -32.996 1.00 97.12 85 PRO A C 1
ATOM 674 O O . PRO A 1 85 ? 1.849 -0.666 -32.488 1.00 97.12 85 PRO A O 1
ATOM 677 N N . LEU A 1 86 ? 0.086 -1.919 -33.071 1.00 95.44 86 LEU A N 1
ATOM 678 C CA . LEU A 1 86 ? 0.613 -3.177 -32.532 1.00 95.44 86 LEU A CA 1
ATOM 679 C C . LEU A 1 86 ? 0.792 -4.231 -33.628 1.00 95.44 86 LEU A C 1
ATOM 681 O O . LEU A 1 86 ? 1.851 -4.855 -33.703 1.00 95.44 86 LEU A O 1
ATOM 685 N N . CYS A 1 87 ? -0.204 -4.403 -34.505 1.00 96.69 87 CYS A N 1
ATOM 686 C CA . CYS A 1 87 ? -0.125 -5.230 -35.708 1.00 96.69 87 CYS A CA 1
ATOM 687 C C . CYS A 1 87 ? -0.249 -4.362 -36.960 1.00 96.69 87 CYS A C 1
ATOM 689 O O . CYS A 1 87 ? -1.342 -3.941 -37.338 1.00 96.69 87 CYS A O 1
ATOM 691 N N . TYR A 1 88 ? 0.877 -4.162 -37.636 1.00 96.19 88 TYR A N 1
ATOM 692 C CA . TYR A 1 88 ? 0.953 -3.359 -38.854 1.00 96.19 88 TYR A CA 1
ATOM 693 C C . TYR A 1 88 ? 0.363 -4.058 -40.086 1.00 96.19 88 TYR A C 1
ATOM 695 O O . TYR A 1 88 ? -0.054 -3.381 -41.015 1.00 96.19 88 TYR A O 1
ATOM 703 N N . CYS A 1 89 ? 0.305 -5.396 -40.107 1.00 93.19 89 CYS A N 1
ATOM 704 C CA . CYS A 1 89 ? -0.253 -6.135 -41.245 1.00 93.19 89 CYS A CA 1
ATOM 705 C C . CYS A 1 89 ? -1.784 -6.040 -41.313 1.00 93.19 89 CYS A C 1
ATOM 707 O O . CYS A 1 89 ? -2.345 -5.993 -42.400 1.00 93.19 89 CYS A O 1
ATOM 709 N N . PHE A 1 90 ? -2.455 -6.016 -40.154 1.00 96.25 90 PHE A N 1
ATOM 710 C CA . PHE A 1 90 ? -3.917 -6.159 -40.058 1.00 96.25 90 PHE A CA 1
ATOM 711 C C . PHE A 1 90 ? -4.599 -5.006 -39.305 1.00 96.25 90 PHE A C 1
ATOM 713 O O . PHE A 1 90 ? -5.769 -5.110 -38.933 1.00 96.25 90 PHE A O 1
ATOM 720 N N . GLY A 1 91 ? -3.870 -3.913 -39.053 1.00 95.56 91 GLY A N 1
ATOM 721 C CA . GLY A 1 91 ? -4.418 -2.700 -38.442 1.00 95.56 91 GLY A CA 1
ATOM 722 C C . GLY A 1 91 ? -4.961 -2.917 -37.028 1.00 95.56 91 GLY A C 1
ATOM 723 O O . GLY A 1 91 ? -6.046 -2.433 -36.705 1.00 95.56 91 GLY A O 1
ATOM 724 N N . TRP A 1 92 ? -4.249 -3.684 -36.192 1.00 97.38 92 TRP A N 1
ATOM 725 C CA . TRP A 1 92 ? -4.547 -3.713 -34.755 1.00 97.38 92 TRP A CA 1
ATOM 726 C C . TRP A 1 92 ? -3.708 -2.670 -34.029 1.00 97.38 92 TRP A C 1
ATOM 728 O O . TRP A 1 92 ? -2.476 -2.720 -34.065 1.00 97.38 92 TRP A O 1
ATOM 738 N N . ASP A 1 93 ? -4.383 -1.769 -33.329 1.00 97.25 93 ASP A N 1
ATOM 739 C CA . ASP A 1 93 ? -3.800 -0.817 -32.391 1.00 97.25 93 ASP A CA 1
ATOM 740 C C . ASP A 1 93 ? -4.305 -1.085 -30.963 1.00 97.25 93 ASP A C 1
ATOM 742 O O . ASP A 1 93 ? -5.198 -1.910 -30.734 1.00 97.25 93 ASP A O 1
ATOM 746 N N . ARG A 1 94 ? -3.682 -0.423 -29.983 1.00 95.12 94 ARG A N 1
ATOM 747 C CA . ARG A 1 94 ? -4.037 -0.576 -28.566 1.00 95.12 94 ARG A CA 1
ATOM 748 C C . ARG A 1 94 ? -5.493 -0.193 -28.295 1.00 95.12 94 ARG A C 1
ATOM 750 O O . ARG A 1 94 ? -6.177 -0.930 -27.585 1.00 95.12 94 ARG A O 1
ATOM 757 N N . LYS A 1 95 ? -5.960 0.921 -28.862 1.00 94.81 95 LYS A N 1
ATOM 758 C CA . LYS A 1 95 ? -7.312 1.446 -28.648 1.00 94.81 95 LYS A CA 1
ATOM 759 C C . LYS A 1 95 ? -8.381 0.453 -29.087 1.00 94.81 95 LYS A C 1
ATOM 761 O O . LYS A 1 95 ? -9.284 0.151 -28.317 1.00 94.81 95 LYS A O 1
ATOM 766 N N . ARG A 1 96 ? -8.244 -0.128 -30.279 1.00 96.69 96 ARG A N 1
ATOM 767 C CA . ARG A 1 96 ? -9.160 -1.136 -30.824 1.00 96.69 96 ARG A CA 1
ATOM 768 C C . ARG A 1 96 ? -9.277 -2.358 -29.914 1.00 96.69 96 ARG A C 1
ATOM 770 O O . ARG A 1 96 ? -10.384 -2.836 -29.685 1.00 96.69 96 ARG A O 1
ATOM 777 N N . ILE A 1 97 ? -8.154 -2.849 -29.383 1.00 95.75 97 ILE A N 1
ATOM 778 C CA . ILE A 1 97 ? -8.138 -3.968 -28.426 1.00 95.75 97 ILE A CA 1
ATOM 779 C C . ILE A 1 97 ? -8.872 -3.582 -27.137 1.00 95.75 97 ILE A C 1
ATOM 781 O O . ILE A 1 97 ? -9.704 -4.340 -26.644 1.00 95.75 97 ILE A O 1
ATOM 785 N N . GLN A 1 98 ? -8.576 -2.403 -26.589 1.00 93.50 98 GLN A N 1
ATOM 786 C CA . GLN A 1 98 ? -9.197 -1.929 -25.351 1.00 93.50 98 GLN A CA 1
ATOM 787 C C . GLN A 1 98 ? -10.705 -1.701 -25.505 1.00 93.50 98 GLN A C 1
ATOM 789 O O . GLN A 1 98 ? -11.467 -2.076 -24.615 1.00 93.50 98 GLN A O 1
ATOM 794 N N . ASP A 1 99 ? -11.139 -1.118 -26.621 1.00 94.19 99 ASP A N 1
ATOM 795 C CA . ASP A 1 99 ? -12.550 -0.869 -26.917 1.00 94.19 99 ASP A CA 1
ATOM 796 C C . ASP A 1 99 ? -13.327 -2.193 -27.049 1.00 94.19 99 ASP A C 1
ATOM 798 O O . ASP A 1 99 ? -14.418 -2.323 -26.493 1.00 94.19 99 ASP A O 1
ATOM 802 N N . GLU A 1 100 ? -12.744 -3.212 -27.691 1.00 95.75 100 GLU A N 1
ATOM 803 C CA . GLU A 1 100 ? -13.341 -4.551 -27.807 1.00 95.75 100 GLU A CA 1
ATOM 804 C C . GLU A 1 100 ? -13.509 -5.237 -26.440 1.00 95.75 100 GLU A C 1
ATOM 806 O O . GLU A 1 100 ? -14.577 -5.784 -26.143 1.00 95.75 100 GLU A O 1
ATOM 811 N N . ILE A 1 101 ? -12.488 -5.158 -25.580 1.00 92.81 101 ILE A N 1
ATOM 812 C CA . ILE A 1 101 ? -12.531 -5.724 -24.224 1.00 92.81 101 ILE A CA 1
ATOM 813 C C . ILE A 1 101 ? -13.594 -5.019 -23.384 1.00 92.81 101 ILE A C 1
ATOM 815 O O . ILE A 1 101 ? -14.388 -5.687 -22.728 1.00 92.81 101 ILE A O 1
ATOM 819 N N . LYS A 1 102 ? -13.662 -3.683 -23.433 1.00 87.38 102 LYS A N 1
ATOM 820 C CA . LYS A 1 102 ? -14.681 -2.913 -22.703 1.00 87.38 102 LYS A CA 1
ATOM 821 C C . LYS A 1 102 ? -16.103 -3.294 -23.116 1.00 87.38 102 LYS A C 1
ATOM 823 O O . LYS A 1 102 ? -16.981 -3.346 -22.264 1.00 87.38 102 LYS A O 1
ATOM 828 N N . GLN A 1 103 ? -16.331 -3.544 -24.405 1.00 91.50 103 GLN A N 1
ATOM 829 C CA . GLN A 1 103 ? -17.661 -3.855 -24.935 1.00 91.50 103 GLN A CA 1
ATOM 830 C C . GLN A 1 103 ? -18.070 -5.316 -24.729 1.00 91.50 103 GLN A C 1
ATOM 832 O O . GLN A 1 103 ? -19.249 -5.598 -24.535 1.00 91.50 103 GLN A O 1
ATOM 837 N N . THR A 1 104 ? -17.121 -6.251 -24.813 1.00 92.06 104 THR A N 1
ATOM 838 C CA . THR A 1 104 ? -17.433 -7.688 -24.914 1.00 92.06 104 THR A CA 1
ATOM 839 C C . THR A 1 104 ? -16.853 -8.541 -23.788 1.00 92.06 104 THR A C 1
ATOM 841 O O . THR A 1 104 ? -17.174 -9.725 -23.700 1.00 92.06 104 THR A O 1
ATOM 844 N N . GLY A 1 105 ? -15.981 -7.978 -22.947 1.00 88.94 105 GLY A N 1
ATOM 845 C CA . GLY A 1 105 ? -15.235 -8.706 -21.919 1.00 88.94 105 GLY A CA 1
ATOM 846 C C . GLY A 1 105 ? -14.162 -9.655 -22.467 1.00 88.94 105 GLY A C 1
ATOM 847 O O . GLY A 1 105 ? -13.641 -10.476 -21.719 1.00 88.94 105 GLY A O 1
ATOM 848 N N . ARG A 1 106 ? -13.840 -9.590 -23.766 1.00 92.81 106 ARG A N 1
ATOM 849 C CA . ARG A 1 106 ? -12.832 -10.430 -24.438 1.00 92.81 106 ARG A CA 1
ATOM 850 C C . ARG A 1 106 ? -12.147 -9.669 -25.577 1.00 92.81 106 ARG A C 1
ATOM 852 O O . ARG A 1 106 ? -12.607 -8.602 -25.962 1.00 92.81 106 ARG A O 1
ATOM 859 N N . SER A 1 107 ? -11.074 -10.230 -26.143 1.00 95.50 107 SER A N 1
ATOM 860 C CA . SER A 1 107 ? -10.481 -9.724 -27.391 1.00 95.50 107 SER A CA 1
ATOM 861 C C . SER A 1 107 ? -10.272 -10.826 -28.427 1.00 95.50 107 SER A C 1
ATOM 863 O O . SER A 1 107 ? -9.834 -11.924 -28.088 1.00 95.50 107 SER A O 1
ATOM 865 N N . THR A 1 108 ? -10.537 -10.511 -29.697 1.00 96.62 108 THR A N 1
ATOM 866 C CA . THR A 1 108 ? -10.325 -11.396 -30.857 1.00 96.62 108 THR A CA 1
ATOM 867 C C . THR A 1 108 ? -8.986 -11.148 -31.565 1.00 96.62 108 THR A C 1
ATOM 869 O O . THR A 1 108 ? -8.655 -11.824 -32.545 1.00 96.62 108 THR A O 1
ATOM 872 N N . ALA A 1 109 ? -8.176 -10.200 -31.082 1.00 95.19 109 ALA A N 1
ATOM 873 C CA . ALA A 1 109 ? -6.955 -9.761 -31.756 1.00 95.19 109 ALA A CA 1
ATOM 874 C C . ALA A 1 109 ? -5.941 -10.892 -31.977 1.00 95.19 109 ALA A C 1
ATOM 876 O O . ALA A 1 109 ? -5.476 -11.106 -33.094 1.00 95.19 109 ALA A O 1
ATOM 877 N N . VAL A 1 110 ? -5.623 -11.665 -30.935 1.00 94.12 110 VAL A N 1
ATOM 878 C CA . VAL A 1 110 ? -4.647 -12.765 -31.036 1.00 94.12 110 VAL A CA 1
ATOM 879 C C . VAL A 1 110 ? -5.147 -13.869 -31.971 1.00 94.12 110 VAL A C 1
ATOM 881 O O . VAL A 1 110 ? -4.382 -14.361 -32.802 1.00 94.12 110 VAL A O 1
ATOM 884 N N . GLU A 1 111 ? -6.426 -14.236 -31.877 1.00 93.12 111 GLU A N 1
ATOM 885 C CA . GLU A 1 111 ? -7.038 -15.281 -32.705 1.00 93.12 111 GLU A CA 1
ATOM 886 C C . GLU A 1 111 ? -7.062 -14.887 -34.189 1.00 93.12 111 GLU A C 1
ATOM 888 O O . GLU A 1 111 ? -6.578 -15.639 -35.038 1.00 93.12 111 GLU A O 1
ATOM 893 N N . SER A 1 112 ? -7.561 -13.685 -34.497 1.00 94.31 112 SER A N 1
ATOM 894 C CA . SER A 1 112 ? -7.651 -13.178 -35.871 1.00 94.31 112 SER A CA 1
ATOM 895 C C . SER A 1 112 ? -6.275 -13.047 -36.527 1.00 94.31 112 SER A C 1
ATOM 897 O O . SER A 1 112 ? -6.082 -13.534 -37.638 1.00 94.31 112 SER A O 1
ATOM 899 N N . ILE A 1 113 ? -5.282 -12.494 -35.821 1.00 93.31 113 ILE A N 1
ATOM 900 C CA . ILE A 1 113 ? -3.908 -12.394 -36.335 1.00 93.31 113 ILE A CA 1
ATOM 901 C C . ILE A 1 113 ? -3.311 -13.785 -36.548 1.00 93.31 113 ILE A C 1
ATOM 903 O O . ILE A 1 113 ? -2.681 -14.028 -37.573 1.00 93.31 113 ILE A O 1
ATOM 907 N N . THR A 1 114 ? -3.515 -14.718 -35.615 1.00 89.38 114 THR A N 1
ATOM 908 C CA . THR A 1 114 ? -2.994 -16.088 -35.748 1.00 89.38 114 THR A CA 1
ATOM 909 C C . THR A 1 114 ? -3.572 -16.788 -36.977 1.00 89.38 114 THR A C 1
ATOM 911 O O . THR A 1 114 ? -2.846 -17.500 -37.673 1.00 89.38 114 THR A O 1
ATOM 914 N N . LYS A 1 115 ? -4.859 -16.576 -37.274 1.00 94.00 115 LYS A N 1
ATOM 915 C CA . LYS A 1 115 ? -5.511 -17.108 -38.474 1.00 94.00 115 LYS A CA 1
ATOM 916 C C . LYS A 1 115 ? -4.879 -16.552 -39.753 1.00 94.00 115 LYS A C 1
ATOM 918 O O . LYS A 1 115 ? -4.526 -17.333 -40.631 1.00 94.00 115 LYS A O 1
ATOM 923 N N . GLU A 1 116 ? -4.675 -15.240 -39.828 1.00 93.81 116 GLU A N 1
ATOM 924 C CA . GLU A 1 116 ? -4.067 -14.596 -41.000 1.00 93.81 116 GLU A CA 1
ATOM 925 C C . GLU A 1 116 ? -2.586 -14.966 -41.185 1.00 93.81 116 GLU A C 1
ATOM 927 O O . GLU A 1 116 ? -2.129 -15.185 -42.306 1.00 93.81 116 GLU A O 1
ATOM 932 N N . VAL A 1 117 ? -1.834 -15.115 -40.088 1.00 88.94 117 VAL A N 1
ATOM 933 C CA . VAL A 1 117 ? -0.450 -15.617 -40.125 1.00 88.94 117 VAL A CA 1
ATOM 934 C C . VAL A 1 117 ? -0.413 -17.047 -40.671 1.00 88.94 117 VAL A C 1
ATOM 936 O O . VAL A 1 117 ? 0.394 -17.340 -41.549 1.00 88.94 117 VAL A O 1
ATOM 939 N N . LYS A 1 118 ? -1.308 -17.936 -40.213 1.00 87.38 118 LYS A N 1
ATOM 940 C CA . LYS A 1 118 ? -1.412 -19.314 -40.734 1.00 87.38 118 LYS A CA 1
ATOM 941 C C . LYS A 1 118 ? -1.828 -19.366 -42.206 1.00 87.38 118 LYS A C 1
ATOM 943 O O . LYS A 1 118 ? -1.438 -20.297 -42.901 1.00 87.38 118 LYS A O 1
ATOM 948 N N . ALA A 1 119 ? -2.595 -18.382 -42.670 1.00 93.31 119 ALA A N 1
ATOM 949 C CA . ALA A 1 119 ? -2.979 -18.242 -44.071 1.00 93.31 119 ALA A CA 1
ATOM 950 C C . ALA A 1 119 ? -1.852 -17.681 -44.963 1.00 93.31 119 ALA A C 1
ATOM 952 O O . ALA A 1 119 ? -2.020 -17.626 -46.176 1.00 93.31 119 ALA A O 1
ATOM 953 N N . GLY A 1 120 ? -0.711 -17.279 -44.387 1.00 90.88 120 GLY A N 1
ATOM 954 C CA . GLY A 1 120 ? 0.413 -16.707 -45.132 1.00 90.88 120 GLY A CA 1
ATOM 955 C C . GLY A 1 120 ? 0.226 -15.237 -45.520 1.00 90.88 120 GLY A C 1
ATOM 956 O O . GLY A 1 120 ? 0.988 -14.723 -46.331 1.00 90.88 120 GLY A O 1
ATOM 957 N N . ASN A 1 121 ? -0.752 -14.543 -44.931 1.00 93.56 121 ASN A N 1
ATOM 958 C CA . ASN A 1 121 ? -1.095 -13.162 -45.289 1.00 93.56 121 ASN A CA 1
ATOM 959 C C . ASN A 1 121 ? -0.264 -12.105 -44.536 1.00 93.56 121 ASN A C 1
ATOM 961 O O . ASN A 1 121 ? -0.491 -10.906 -44.696 1.00 93.56 121 ASN A O 1
ATOM 965 N N . CYS A 1 122 ? 0.673 -12.510 -43.672 1.00 92.12 122 CYS A N 1
ATOM 966 C CA . CYS A 1 122 ? 1.505 -11.577 -42.911 1.00 92.12 122 CYS A CA 1
ATOM 967 C C . CYS A 1 122 ? 2.765 -11.152 -43.681 1.00 92.12 122 CYS A C 1
ATOM 969 O O . CYS A 1 122 ? 3.380 -11.955 -44.370 1.00 92.12 122 CYS A O 1
ATOM 971 N N . PHE A 1 123 ? 3.188 -9.904 -43.480 1.00 94.44 123 PHE A N 1
ATOM 972 C CA . PHE A 1 123 ? 4.383 -9.302 -44.095 1.00 94.44 123 PHE A CA 1
ATOM 973 C C . PHE A 1 123 ? 5.152 -8.454 -43.063 1.00 94.44 123 PHE A C 1
ATOM 975 O O . PHE A 1 123 ? 5.538 -7.307 -43.304 1.00 94.44 123 PHE A O 1
ATOM 982 N N . CYS A 1 124 ? 5.314 -9.003 -41.852 1.00 89.69 124 CYS A N 1
ATOM 983 C CA . CYS A 1 124 ? 5.843 -8.294 -40.679 1.00 89.69 124 CYS A CA 1
ATOM 984 C C . CYS A 1 124 ? 7.251 -7.732 -40.909 1.00 89.69 124 CYS A C 1
ATOM 986 O O . CYS A 1 124 ? 7.569 -6.661 -40.404 1.00 89.69 124 CYS A O 1
ATOM 988 N N . GLU A 1 125 ? 8.073 -8.424 -41.688 1.00 91.31 125 GLU A N 1
ATOM 989 C CA . GLU A 1 125 ? 9.422 -8.014 -42.062 1.00 91.31 125 GLU A CA 1
ATOM 990 C C . GLU A 1 125 ? 9.452 -6.728 -42.903 1.00 91.31 125 GLU A C 1
ATOM 992 O O . GLU A 1 125 ? 10.482 -6.062 -42.930 1.00 91.31 125 GLU A O 1
ATOM 997 N N . ARG A 1 126 ? 8.329 -6.344 -43.533 1.00 95.62 126 ARG A N 1
ATOM 998 C CA . ARG A 1 126 ? 8.187 -5.115 -44.339 1.00 95.62 126 ARG A CA 1
ATOM 999 C C . ARG A 1 126 ? 7.327 -4.039 -43.681 1.00 95.62 126 ARG A C 1
ATOM 1001 O O . ARG A 1 126 ? 7.468 -2.869 -44.018 1.00 95.62 126 ARG A O 1
ATOM 1008 N N . SER A 1 127 ? 6.427 -4.410 -42.769 1.00 95.25 127 SER A N 1
ATOM 1009 C CA . SER A 1 127 ? 5.469 -3.470 -42.171 1.00 95.25 127 SER A CA 1
ATOM 1010 C C . SER A 1 127 ? 5.686 -3.180 -40.689 1.00 95.25 127 SER A C 1
ATOM 1012 O O . SER A 1 127 ? 5.266 -2.124 -40.228 1.00 95.25 127 SER A O 1
ATOM 1014 N N . ASN A 1 128 ? 6.296 -4.088 -39.918 1.00 96.50 128 ASN A N 1
ATOM 1015 C CA . ASN A 1 128 ? 6.535 -3.887 -38.488 1.00 96.50 128 ASN A CA 1
ATOM 1016 C C . ASN A 1 128 ? 7.937 -3.299 -38.267 1.00 96.50 128 ASN A C 1
ATOM 1018 O O . ASN A 1 128 ? 8.908 -3.961 -38.630 1.00 96.50 128 ASN A O 1
ATOM 1022 N N . PRO A 1 129 ? 8.090 -2.139 -37.600 1.00 97.31 129 PRO A N 1
ATOM 1023 C CA . PRO A 1 129 ? 9.403 -1.575 -37.294 1.00 97.31 129 PRO A CA 1
ATOM 1024 C C . PRO A 1 129 ? 10.348 -2.501 -36.512 1.00 97.31 129 PRO A C 1
ATOM 1026 O O . PRO A 1 129 ? 11.560 -2.373 -36.606 1.00 97.31 129 PRO A O 1
ATOM 1029 N N . GLN A 1 130 ? 9.827 -3.475 -35.756 1.00 95.00 130 GLN A N 1
ATOM 1030 C CA . GLN A 1 130 ? 10.670 -4.483 -35.090 1.00 95.00 130 GLN A CA 1
ATOM 1031 C C . GLN A 1 130 ? 11.181 -5.587 -36.034 1.00 95.00 130 GLN A C 1
ATOM 1033 O O . GLN A 1 130 ? 11.926 -6.459 -35.590 1.00 95.00 130 GLN A O 1
ATOM 1038 N N . GLY A 1 131 ? 10.720 -5.628 -37.288 1.00 91.25 131 GLY A N 1
ATOM 1039 C CA . GLY A 1 131 ? 11.056 -6.653 -38.284 1.00 91.25 131 GLY A CA 1
ATOM 1040 C C . GLY A 1 131 ? 10.648 -8.081 -37.901 1.00 91.25 131 GLY A C 1
ATOM 1041 O O . GLY A 1 131 ? 11.119 -9.042 -38.498 1.00 91.25 131 GLY A O 1
ATOM 1042 N N . THR A 1 132 ? 9.806 -8.243 -36.876 1.00 90.50 132 THR A N 1
ATOM 1043 C CA . THR A 1 132 ? 9.424 -9.536 -36.284 1.00 90.50 132 THR A CA 1
ATOM 1044 C C . THR A 1 132 ? 7.910 -9.629 -36.082 1.00 90.50 132 THR A C 1
ATOM 1046 O O . THR A 1 132 ? 7.182 -8.649 -36.254 1.00 90.50 132 THR A O 1
ATOM 1049 N N . CYS A 1 133 ? 7.398 -10.818 -35.752 1.00 91.25 133 CYS A N 1
ATOM 1050 C CA . CYS A 1 133 ? 5.962 -11.040 -35.576 1.00 91.25 133 CYS A CA 1
ATOM 1051 C C . CYS A 1 133 ? 5.370 -10.168 -34.449 1.00 91.25 133 CYS A C 1
ATOM 1053 O O . CYS A 1 133 ? 5.905 -10.097 -33.344 1.00 91.25 133 CYS A O 1
ATOM 1055 N N . CYS A 1 134 ? 4.221 -9.543 -34.713 1.00 92.00 134 CYS A N 1
ATOM 1056 C CA . CYS A 1 134 ? 3.521 -8.669 -33.765 1.00 92.00 134 CYS A CA 1
ATOM 1057 C C . CYS A 1 134 ? 2.812 -9.398 -32.609 1.00 92.00 134 CYS A C 1
ATOM 1059 O O . CYS A 1 134 ? 2.442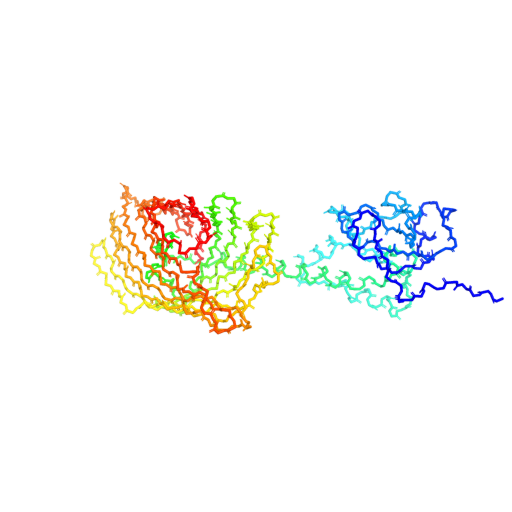 -8.748 -31.629 1.00 92.00 134 CYS A O 1
ATOM 1061 N N . LEU A 1 135 ? 2.619 -10.722 -32.700 1.00 89.38 135 LEU A N 1
ATOM 1062 C CA . LEU A 1 135 ? 1.800 -11.497 -31.757 1.00 89.38 135 LEU A CA 1
ATOM 1063 C C . LEU A 1 135 ? 2.229 -11.323 -30.296 1.00 89.38 135 LEU A C 1
ATOM 1065 O O . LEU A 1 135 ? 1.363 -11.265 -29.427 1.00 89.38 135 LEU A O 1
ATOM 1069 N N . GLY A 1 136 ? 3.528 -11.180 -30.016 1.00 86.69 136 GLY A N 1
ATOM 1070 C CA . GLY A 1 136 ? 4.013 -10.925 -28.655 1.00 86.69 136 GLY A CA 1
ATOM 1071 C C . GLY A 1 136 ? 3.507 -9.594 -28.083 1.00 86.69 136 GLY A C 1
ATOM 1072 O O . GLY A 1 136 ? 2.987 -9.557 -26.969 1.00 86.69 136 GLY A O 1
ATOM 1073 N N . ASN A 1 137 ? 3.583 -8.513 -28.866 1.00 90.44 137 ASN A N 1
ATOM 1074 C CA . ASN A 1 137 ? 3.109 -7.189 -28.448 1.00 90.44 137 ASN A CA 1
ATOM 1075 C C . ASN A 1 137 ? 1.582 -7.158 -28.302 1.00 90.44 137 ASN A C 1
ATOM 1077 O O . ASN A 1 137 ? 1.064 -6.585 -27.347 1.00 90.44 137 ASN A O 1
ATOM 1081 N N . VAL A 1 138 ? 0.866 -7.797 -29.233 1.00 92.44 138 VAL A N 1
ATOM 1082 C CA . VAL A 1 138 ? -0.601 -7.877 -29.201 1.00 92.44 138 VAL A CA 1
ATOM 1083 C C . VAL A 1 138 ? -1.077 -8.700 -28.005 1.00 92.44 138 VAL A C 1
ATOM 1085 O O . VAL A 1 138 ? -1.967 -8.259 -27.287 1.00 92.44 138 VAL A O 1
ATOM 1088 N N . SER A 1 139 ? -0.456 -9.852 -27.739 1.00 89.69 139 SER A N 1
ATOM 1089 C CA . SER A 1 139 ? -0.810 -10.698 -26.590 1.00 89.69 139 SER A CA 1
ATOM 1090 C C . SER A 1 139 ? -0.617 -9.953 -25.270 1.00 89.69 139 SER A C 1
ATOM 1092 O O . SER A 1 139 ? -1.493 -10.002 -24.409 1.00 89.69 139 SER A O 1
ATOM 1094 N N . LYS A 1 140 ? 0.486 -9.203 -25.135 1.00 88.94 140 LYS A N 1
ATOM 1095 C CA . LYS A 1 140 ? 0.734 -8.355 -23.963 1.00 88.94 140 LYS A CA 1
ATOM 1096 C C . LYS A 1 140 ? -0.343 -7.274 -23.803 1.00 88.94 140 LYS A C 1
ATOM 1098 O O . LYS A 1 140 ? -0.881 -7.116 -22.712 1.00 88.94 140 LYS A O 1
ATOM 1103 N N . ALA A 1 141 ? -0.715 -6.590 -24.886 1.00 90.38 141 ALA A N 1
ATOM 1104 C CA . ALA A 1 141 ? -1.759 -5.563 -24.852 1.00 90.38 141 ALA A CA 1
ATOM 1105 C C . ALA A 1 141 ? -3.145 -6.127 -24.482 1.00 90.38 141 ALA A C 1
ATOM 1107 O O . ALA A 1 141 ? -3.878 -5.498 -23.720 1.00 90.38 141 ALA A O 1
ATOM 1108 N N . VAL A 1 142 ? -3.496 -7.324 -24.971 1.00 92.25 142 VAL A N 1
ATOM 1109 C CA . VAL A 1 142 ? -4.733 -8.023 -24.578 1.00 92.25 142 VAL A CA 1
ATOM 1110 C C . VAL A 1 142 ? -4.713 -8.367 -23.088 1.00 92.25 142 VAL A C 1
ATOM 1112 O O . VAL A 1 142 ? -5.689 -8.101 -22.393 1.00 92.25 142 VAL A O 1
ATOM 1115 N N . GLN A 1 143 ? -3.607 -8.915 -22.573 1.00 86.75 143 GLN A N 1
ATOM 1116 C CA . GLN A 1 143 ? -3.470 -9.239 -21.148 1.00 86.75 143 GLN A CA 1
ATOM 1117 C C . GLN A 1 143 ? -3.615 -8.001 -20.253 1.00 86.75 143 GLN A C 1
ATOM 1119 O O . GLN A 1 143 ? -4.329 -8.051 -19.253 1.00 86.75 143 GLN A O 1
ATOM 1124 N N . GLU A 1 144 ? -2.969 -6.890 -20.612 1.00 85.81 144 GLU A N 1
ATOM 1125 C CA . GLU A 1 144 ? -3.087 -5.614 -19.894 1.00 85.81 144 GLU A CA 1
ATOM 1126 C C . GLU A 1 144 ? -4.532 -5.088 -19.912 1.00 85.81 144 GLU A C 1
ATOM 1128 O O . GLU A 1 144 ? -5.075 -4.750 -18.860 1.00 85.81 144 GLU A O 1
ATOM 1133 N N . GLY A 1 145 ? -5.189 -5.090 -21.079 1.00 84.38 145 GLY A N 1
ATOM 1134 C CA . GLY A 1 145 ? -6.586 -4.667 -21.208 1.00 84.38 145 GLY A CA 1
ATOM 1135 C C . GLY A 1 145 ? -7.556 -5.521 -20.383 1.00 84.38 145 GLY A C 1
ATOM 1136 O O . GLY A 1 145 ? -8.434 -4.981 -19.712 1.00 84.38 145 GLY A O 1
ATOM 1137 N N . MET A 1 146 ? -7.363 -6.844 -20.370 1.00 86.69 146 MET A N 1
ATOM 1138 C CA . MET A 1 146 ? -8.176 -7.778 -19.583 1.00 86.69 146 MET A CA 1
ATOM 1139 C C . MET A 1 146 ? -8.000 -7.579 -18.074 1.00 86.69 146 MET A C 1
ATOM 1141 O O . MET A 1 146 ? -8.988 -7.601 -17.343 1.00 86.69 146 MET A O 1
ATOM 1145 N N . LYS A 1 147 ? -6.767 -7.341 -17.597 1.00 80.81 147 LYS A N 1
ATOM 1146 C CA . LYS A 1 147 ? -6.506 -7.025 -16.180 1.00 80.81 147 LYS A CA 1
ATOM 1147 C C . LYS A 1 147 ? -7.263 -5.772 -15.740 1.00 80.81 147 LYS A C 1
ATOM 1149 O O . LYS A 1 147 ? -7.936 -5.802 -14.715 1.00 80.81 147 LYS A O 1
ATOM 1154 N N . ILE A 1 148 ? -7.192 -4.701 -16.535 1.00 75.88 148 ILE A N 1
ATOM 1155 C CA . ILE A 1 148 ? -7.900 -3.444 -16.251 1.00 75.88 148 ILE A CA 1
ATOM 1156 C C . ILE A 1 148 ? -9.415 -3.678 -16.212 1.00 75.88 148 ILE A C 1
ATOM 1158 O O . ILE A 1 148 ? -10.079 -3.228 -15.282 1.00 75.88 148 ILE A O 1
ATOM 1162 N N . PHE A 1 149 ? -9.964 -4.416 -17.181 1.00 80.12 149 PHE A N 1
ATOM 1163 C CA . PHE A 1 149 ? -11.395 -4.727 -17.227 1.00 80.12 149 PHE A CA 1
ATOM 1164 C C . PHE A 1 149 ? -11.875 -5.499 -15.989 1.00 80.12 149 PHE A C 1
ATOM 1166 O O . PHE A 1 149 ? -12.895 -5.141 -15.407 1.00 80.12 149 PHE A O 1
ATOM 1173 N N . ILE A 1 150 ? -11.122 -6.511 -15.544 1.00 74.62 150 ILE A N 1
ATOM 1174 C CA . ILE A 1 150 ? -11.453 -7.298 -14.346 1.00 74.62 150 ILE A CA 1
ATOM 1175 C C . ILE A 1 150 ? -11.420 -6.430 -13.082 1.00 74.62 150 ILE A C 1
ATOM 1177 O O . ILE A 1 150 ? -12.331 -6.528 -12.265 1.00 74.62 150 ILE A O 1
ATOM 1181 N N . LEU A 1 151 ? -10.418 -5.557 -12.932 1.00 69.38 151 LEU A N 1
ATOM 1182 C CA . LEU A 1 151 ? -10.322 -4.645 -11.786 1.00 69.38 151 LEU A CA 1
ATOM 1183 C C . LEU A 1 151 ? -11.504 -3.665 -11.732 1.00 69.38 151 LEU A C 1
ATOM 1185 O O . LEU A 1 151 ? -12.093 -3.470 -10.671 1.00 69.38 151 LEU A O 1
ATOM 1189 N N . VAL A 1 152 ? -11.900 -3.096 -12.877 1.00 70.25 152 VAL A N 1
ATOM 1190 C CA . VAL A 1 152 ? -13.054 -2.182 -12.964 1.00 70.25 152 VAL A CA 1
ATOM 1191 C C . VAL A 1 152 ? -14.371 -2.913 -12.684 1.00 70.25 152 VAL A C 1
ATOM 1193 O O . VAL A 1 152 ? -15.232 -2.379 -11.983 1.00 70.25 152 VAL A O 1
ATOM 1196 N N . LEU A 1 153 ? -14.530 -4.139 -13.194 1.00 70.69 153 LEU A N 1
ATOM 1197 C CA . LEU A 1 153 ? -15.712 -4.970 -12.951 1.00 70.69 153 LEU A CA 1
ATOM 1198 C C . LEU A 1 153 ? -15.824 -5.384 -11.474 1.00 70.69 153 LEU A C 1
ATOM 1200 O O . LEU A 1 153 ? -16.906 -5.320 -10.895 1.00 70.69 153 LEU A O 1
ATOM 1204 N N . ALA A 1 154 ? -14.706 -5.766 -10.852 1.00 58.88 154 ALA A N 1
ATOM 1205 C CA . ALA A 1 154 ? -14.648 -6.086 -9.430 1.00 58.88 154 ALA A CA 1
ATOM 1206 C C . ALA A 1 154 ? -15.009 -4.864 -8.575 1.00 58.88 154 ALA A C 1
ATOM 1208 O O . ALA A 1 154 ? -15.860 -4.974 -7.699 1.00 58.88 154 ALA A O 1
ATOM 1209 N N . ALA A 1 155 ? -14.453 -3.688 -8.886 1.00 53.06 155 ALA A N 1
ATOM 1210 C CA . ALA A 1 155 ? -14.799 -2.449 -8.195 1.00 53.06 155 ALA A CA 1
ATOM 1211 C C . ALA A 1 155 ? -16.301 -2.128 -8.315 1.00 53.06 155 ALA A C 1
ATOM 1213 O O . ALA A 1 155 ? -16.955 -1.854 -7.314 1.00 53.06 155 ALA A O 1
ATOM 1214 N N . THR A 1 156 ? -16.880 -2.222 -9.518 1.00 49.75 156 THR A N 1
ATOM 1215 C CA . THR A 1 156 ? -18.304 -1.905 -9.760 1.00 49.75 156 THR A CA 1
ATOM 1216 C C . THR A 1 156 ? -19.288 -2.883 -9.120 1.00 49.75 156 THR A C 1
ATOM 1218 O O . THR A 1 156 ? -20.331 -2.442 -8.646 1.00 49.75 156 THR A O 1
ATOM 1221 N N . LEU A 1 157 ? -18.974 -4.180 -9.057 1.00 44.28 157 LEU A N 1
ATOM 1222 C CA . LEU A 1 157 ? -19.793 -5.168 -8.336 1.00 44.28 157 LEU A CA 1
ATOM 1223 C C . LEU A 1 157 ? -19.804 -4.918 -6.829 1.00 44.28 157 LEU A C 1
ATOM 1225 O O . LEU A 1 157 ? -20.824 -5.101 -6.170 1.00 44.28 157 LEU A O 1
ATOM 1229 N N . VAL A 1 158 ? -18.671 -4.466 -6.311 1.00 41.31 158 VAL A N 1
ATOM 1230 C CA . VAL A 1 158 ? -18.477 -4.173 -4.900 1.00 41.31 158 VAL A CA 1
ATOM 1231 C C . VAL A 1 158 ? -19.258 -2.893 -4.514 1.00 41.31 158 VAL A C 1
ATOM 1233 O O . VAL A 1 158 ? -19.915 -2.887 -3.481 1.00 41.31 158 VAL A O 1
ATOM 1236 N N . PHE A 1 159 ? -19.410 -1.899 -5.409 1.00 41.94 159 PHE A N 1
ATOM 1237 C CA . PHE A 1 159 ? -20.256 -0.697 -5.203 1.00 41.94 159 PHE A CA 1
ATOM 1238 C C . PHE A 1 159 ? -21.772 -0.933 -4.984 1.00 41.94 159 PHE A C 1
ATOM 1240 O O . PHE A 1 159 ? -22.460 0.003 -4.572 1.00 41.94 159 PHE A O 1
ATOM 1247 N N . TYR A 1 160 ? -22.325 -2.126 -5.250 1.00 35.97 160 TYR A N 1
ATOM 1248 C CA . TYR A 1 160 ? -23.785 -2.355 -5.257 1.00 35.97 160 TYR A CA 1
ATOM 1249 C C . TYR A 1 160 ? -24.389 -2.996 -3.991 1.00 35.97 160 TYR A C 1
ATOM 1251 O O . TYR A 1 160 ? -25.611 -3.146 -3.911 1.00 35.97 160 TYR A O 1
ATOM 1259 N N . SER A 1 161 ? -23.592 -3.319 -2.975 1.00 36.69 161 SER A N 1
ATOM 1260 C CA . SER A 1 161 ? -24.076 -3.851 -1.690 1.00 36.69 161 SER A CA 1
ATOM 1261 C C . SER A 1 161 ? -23.148 -3.384 -0.575 1.00 36.69 161 SER A C 1
ATOM 1263 O O . SER A 1 161 ? -22.026 -3.871 -0.528 1.00 36.69 161 SER A O 1
ATOM 1265 N N . ALA A 1 162 ? -23.538 -2.436 0.285 1.00 34.59 162 ALA A N 1
ATOM 1266 C CA . ALA A 1 162 ? -24.197 -2.719 1.567 1.00 34.59 162 ALA A CA 1
ATOM 1267 C C . ALA A 1 162 ? -24.312 -1.459 2.486 1.00 34.59 162 ALA A C 1
ATOM 1269 O O . ALA A 1 162 ? -23.957 -0.333 2.118 1.00 34.59 162 ALA A O 1
ATOM 1270 N N . PRO A 1 163 ? -24.899 -1.611 3.697 1.00 36.50 163 PRO A N 1
ATOM 1271 C CA . PRO A 1 163 ? -24.720 -0.622 4.764 1.00 36.50 163 PRO A CA 1
ATOM 1272 C C . PRO A 1 163 ? -24.379 -1.188 6.176 1.00 36.50 163 PRO A C 1
ATOM 1274 O O . PRO A 1 163 ? -24.940 -2.199 6.589 1.00 36.50 163 PRO A O 1
ATOM 1277 N N . ARG A 1 164 ? -23.629 -0.361 6.950 1.00 35.31 164 ARG A N 1
ATOM 1278 C CA . ARG A 1 164 ? -23.380 -0.253 8.434 1.00 35.31 164 ARG A CA 1
ATOM 1279 C C . ARG A 1 164 ? -22.561 -1.372 9.106 1.00 35.31 164 ARG A C 1
ATOM 1281 O O . ARG A 1 164 ? -22.871 -2.533 8.925 1.00 35.31 164 ARG A O 1
ATOM 1288 N N . VAL A 1 165 ? -21.576 -1.139 9.981 1.00 34.94 165 VAL A N 1
ATOM 1289 C CA . VAL A 1 165 ? -21.197 -0.053 10.913 1.00 34.94 165 VAL A CA 1
ATOM 1290 C C . VAL A 1 165 ? -19.694 0.194 10.747 1.00 34.94 165 VAL A C 1
ATOM 1292 O O . VAL A 1 165 ? -18.947 -0.771 10.643 1.00 34.94 165 VAL A O 1
ATOM 1295 N N . PHE A 1 166 ? -19.254 1.454 10.747 1.00 42.31 166 PHE A N 1
ATOM 1296 C CA . PHE A 1 166 ? -17.832 1.767 10.656 1.00 42.31 166 PHE A CA 1
ATOM 1297 C C . PHE A 1 166 ? -17.257 1.880 12.048 1.00 42.31 166 PHE A C 1
ATOM 1299 O O . PHE A 1 166 ? -17.638 2.769 12.809 1.00 42.31 166 PHE A O 1
ATOM 1306 N N . ALA A 1 167 ? -16.362 0.966 12.364 1.00 49.81 167 ALA A N 1
ATOM 1307 C CA . ALA A 1 167 ? -15.430 1.192 13.433 1.00 49.81 167 ALA A CA 1
ATOM 1308 C C . ALA A 1 167 ? -14.122 1.665 12.807 1.00 49.81 167 ALA A C 1
ATOM 1310 O O . ALA A 1 167 ? -13.778 1.250 11.697 1.00 49.81 167 ALA A O 1
ATOM 1311 N N . HIS A 1 168 ? -13.478 2.626 13.450 1.00 65.38 168 HIS A N 1
ATOM 1312 C CA . HIS A 1 168 ? -12.363 3.336 12.850 1.00 65.38 168 HIS A CA 1
ATOM 1313 C C . HIS A 1 168 ? -11.071 2.888 13.509 1.00 65.38 168 HIS A C 1
ATOM 1315 O O . HIS A 1 168 ? -10.968 2.859 14.734 1.00 65.38 168 HIS A O 1
ATOM 1321 N N . GLU A 1 169 ? -10.087 2.537 12.690 1.00 83.00 169 GLU A N 1
ATOM 1322 C CA . GLU A 1 169 ? -8.746 2.275 13.192 1.00 83.00 169 GLU A CA 1
ATOM 1323 C C . GLU A 1 169 ? -7.994 3.601 13.412 1.00 83.00 169 GLU A C 1
ATOM 1325 O O . GLU A 1 169 ? -8.252 4.579 12.701 1.00 83.00 169 GLU A O 1
ATOM 1330 N N . PRO A 1 170 ? -7.081 3.660 14.400 1.00 86.94 170 PRO A N 1
ATOM 1331 C CA . PRO A 1 170 ? -6.074 4.717 14.467 1.00 86.94 170 PRO A CA 1
ATOM 1332 C C . PRO A 1 170 ? -5.237 4.763 13.174 1.00 86.94 170 PRO A C 1
ATOM 1334 O O . PRO A 1 170 ? -5.209 3.807 12.403 1.00 86.94 170 PRO A O 1
ATOM 1337 N N . VAL A 1 171 ? -4.581 5.892 12.913 1.00 91.69 171 VAL A N 1
ATOM 1338 C CA . VAL A 1 171 ? -3.954 6.192 11.618 1.00 91.69 171 VAL A CA 1
ATOM 1339 C C . VAL A 1 171 ? -2.609 5.489 11.451 1.00 91.69 171 VAL A C 1
ATOM 1341 O O . VAL A 1 171 ? -2.354 4.929 10.394 1.00 91.69 171 VAL A O 1
ATOM 1344 N N . PHE A 1 172 ? -1.752 5.481 12.477 1.00 92.00 172 PHE A N 1
ATOM 1345 C CA . PHE A 1 172 ? -0.399 4.905 12.384 1.00 92.00 172 PHE A CA 1
ATOM 1346 C C . PHE A 1 172 ? -0.274 3.512 13.022 1.00 92.00 172 PHE A C 1
ATOM 1348 O O . PHE A 1 172 ? 0.795 2.890 13.004 1.00 92.00 172 PHE A O 1
ATOM 1355 N N . SER A 1 173 ? -1.364 3.001 13.596 1.00 89.88 173 SER A N 1
ATOM 1356 C CA . SER A 1 173 ? -1.393 1.751 14.356 1.00 89.88 173 SER A CA 1
ATOM 1357 C C . SER A 1 173 ? -2.604 0.890 14.004 1.00 89.88 173 SER A C 1
ATOM 1359 O O . SER A 1 173 ? -3.457 1.283 13.219 1.00 89.88 173 SER A O 1
ATOM 1361 N N . LEU A 1 174 ? -2.664 -0.329 14.549 1.00 92.44 174 LEU A N 1
ATOM 1362 C CA 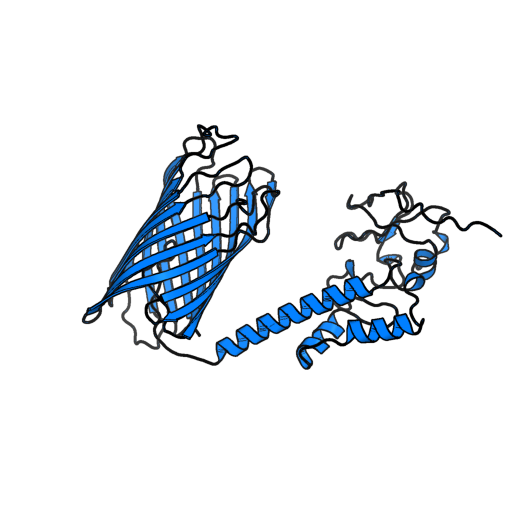. LEU A 1 174 ? -3.739 -1.275 14.247 1.00 92.44 174 LEU A CA 1
ATOM 1363 C C . LEU A 1 174 ? -4.725 -1.354 15.415 1.00 92.44 174 LEU A C 1
ATOM 1365 O O . LEU A 1 174 ? -4.381 -1.819 16.507 1.00 92.44 174 LEU A O 1
ATOM 1369 N N . GLY A 1 175 ? -5.967 -0.940 15.166 1.00 92.81 175 GLY A N 1
ATOM 1370 C CA . GLY A 1 175 ? -7.056 -1.008 16.142 1.00 92.81 175 GLY A CA 1
ATOM 1371 C C . GLY A 1 175 ? -7.644 -2.420 16.270 1.00 92.81 175 GLY A C 1
ATOM 1372 O O . GLY A 1 175 ? -7.388 -3.281 15.422 1.00 92.81 175 GLY A O 1
ATOM 1373 N N . PRO A 1 176 ? -8.477 -2.691 17.289 1.00 94.19 176 PRO A N 1
ATOM 1374 C CA . PRO A 1 176 ? -9.126 -3.993 17.466 1.00 94.19 176 PRO A CA 1
ATOM 1375 C C . PRO A 1 176 ? -10.274 -4.256 16.478 1.00 94.19 176 PRO A C 1
ATOM 1377 O O . PRO A 1 176 ? -10.921 -5.300 16.557 1.00 94.19 176 PRO A O 1
ATOM 1380 N N . GLU A 1 177 ? -10.511 -3.335 15.545 1.00 90.81 177 GLU A N 1
ATOM 1381 C CA . GLU A 1 177 ? -11.680 -3.341 14.681 1.00 90.81 177 GLU A CA 1
ATOM 1382 C C . GLU A 1 177 ? -11.695 -4.427 13.629 1.00 90.81 177 GLU A C 1
ATOM 1384 O O . GLU A 1 177 ? -10.713 -4.661 12.928 1.00 90.81 177 GLU A O 1
ATOM 1389 N N . THR A 1 178 ? -12.862 -5.049 13.484 1.00 92.00 178 THR A N 1
ATOM 1390 C CA . THR A 1 178 ? -13.154 -6.009 12.423 1.00 92.00 178 THR A CA 1
ATOM 1391 C C . THR A 1 178 ? -14.332 -5.511 11.597 1.00 92.00 178 THR A C 1
ATOM 1393 O O . THR A 1 178 ? -15.254 -4.879 12.112 1.00 92.00 178 THR A O 1
ATOM 1396 N N . ILE A 1 179 ? -14.298 -5.791 10.296 1.00 89.81 179 ILE A N 1
ATOM 1397 C CA . ILE A 1 179 ? -15.427 -5.516 9.411 1.00 89.81 179 ILE A CA 1
ATOM 1398 C C . ILE A 1 179 ? -16.483 -6.617 9.564 1.00 89.81 179 ILE A C 1
ATOM 1400 O O . ILE A 1 179 ? -16.170 -7.780 9.829 1.00 89.81 179 ILE A O 1
ATOM 1404 N N . TYR A 1 180 ? -17.749 -6.239 9.412 1.00 86.94 180 TYR A N 1
ATOM 1405 C CA . TYR A 1 180 ? -18.894 -7.130 9.558 1.00 86.94 180 TYR A CA 1
ATOM 1406 C C . TYR A 1 180 ? -18.838 -8.320 8.579 1.00 86.94 180 TYR A C 1
ATOM 1408 O O . TYR A 1 180 ? -18.198 -8.269 7.527 1.00 86.94 180 TYR A O 1
ATOM 1416 N N . LYS A 1 181 ? -19.538 -9.414 8.906 1.00 93.25 181 LYS A N 1
ATOM 1417 C CA . LYS A 1 181 ? -19.527 -10.643 8.097 1.00 93.25 181 LYS A CA 1
ATOM 1418 C C . LYS A 1 181 ? -19.988 -10.385 6.656 1.00 93.25 181 LYS A C 1
ATOM 1420 O O . LYS A 1 181 ? -21.103 -9.924 6.433 1.00 93.25 181 LYS A O 1
ATOM 1425 N N . GLY A 1 182 ? -19.162 -10.782 5.693 1.00 92.56 182 GLY A N 1
ATOM 1426 C CA . GLY A 1 182 ? -19.376 -10.577 4.262 1.00 92.56 182 GLY A CA 1
ATOM 1427 C C . GLY A 1 182 ? -19.063 -9.159 3.780 1.00 92.56 182 GLY A C 1
ATOM 1428 O O . GLY A 1 182 ? -19.162 -8.911 2.582 1.00 92.56 182 GLY A O 1
ATOM 1429 N N . GLY A 1 183 ? -18.688 -8.249 4.683 1.00 90.31 183 GLY A N 1
ATOM 1430 C CA . GLY A 1 183 ? -18.309 -6.887 4.343 1.00 90.31 183 GLY A CA 1
ATOM 1431 C C . GLY A 1 183 ? -16.987 -6.837 3.596 1.00 90.31 183 GLY A C 1
ATOM 1432 O O . GLY A 1 183 ? -16.077 -7.631 3.859 1.00 90.31 183 GLY A O 1
ATOM 1433 N N . VAL A 1 184 ? -16.897 -5.886 2.672 1.00 94.19 184 VAL A N 1
ATOM 1434 C CA . VAL A 1 184 ? -15.690 -5.598 1.900 1.00 94.19 184 VAL A CA 1
ATOM 1435 C C . VAL A 1 184 ? -15.285 -4.158 2.181 1.00 94.19 184 VAL A C 1
ATOM 1437 O O . VAL A 1 184 ? -16.108 -3.254 2.078 1.00 94.19 184 VAL A O 1
ATOM 1440 N N . GLY A 1 185 ? -14.024 -3.947 2.535 1.00 92.31 185 GLY A N 1
ATOM 1441 C CA . GLY A 1 185 ? -13.414 -2.629 2.662 1.00 92.31 185 GLY A CA 1
ATOM 1442 C C . GLY A 1 185 ? -12.296 -2.481 1.643 1.00 92.31 185 GLY A C 1
ATOM 1443 O O . GLY A 1 185 ? -11.566 -3.436 1.389 1.00 92.31 185 GLY A O 1
ATOM 1444 N N . VAL A 1 186 ? -12.166 -1.304 1.048 1.00 95.44 186 VAL A N 1
ATOM 1445 C CA . VAL A 1 186 ? -11.002 -0.942 0.240 1.00 95.44 186 VAL A CA 1
ATOM 1446 C C . VAL A 1 186 ? -10.399 0.313 0.829 1.00 95.44 186 VAL A C 1
ATOM 1448 O O . VAL A 1 186 ? -11.111 1.286 1.070 1.00 95.44 186 VAL A O 1
ATOM 1451 N N . GLU A 1 187 ? -9.091 0.293 1.014 1.00 95.38 187 GLU A N 1
ATOM 1452 C CA . GLU A 1 187 ? -8.329 1.438 1.473 1.00 95.38 187 GLU A CA 1
ATOM 1453 C C . GLU A 1 187 ? -7.207 1.754 0.492 1.00 95.38 187 GLU A C 1
ATOM 1455 O O . GLU A 1 187 ? -6.515 0.860 0.000 1.00 95.38 187 GLU A O 1
ATOM 1460 N N . VAL A 1 188 ? -7.061 3.042 0.194 1.00 97.31 188 VAL A N 1
ATOM 1461 C CA . VAL A 1 188 ? -5.914 3.582 -0.526 1.00 97.31 188 VAL A CA 1
ATOM 1462 C C . VAL A 1 188 ? -5.224 4.569 0.394 1.00 97.31 188 VAL A C 1
ATOM 1464 O O . VAL A 1 188 ? -5.812 5.587 0.761 1.00 97.31 188 VAL A O 1
ATOM 1467 N N . GLU A 1 189 ? -3.988 4.264 0.746 1.00 97.19 189 GLU A N 1
ATOM 1468 C CA . GLU A 1 189 ? -3.172 5.016 1.688 1.00 97.19 189 GLU A CA 1
ATOM 1469 C C . GLU A 1 189 ? -1.909 5.512 0.979 1.00 97.19 189 GLU A C 1
ATOM 1471 O O . GLU A 1 189 ? -1.285 4.776 0.223 1.00 97.19 189 GLU A O 1
ATOM 1476 N N . GLY A 1 190 ? -1.571 6.781 1.176 1.00 97.75 190 GLY A N 1
ATOM 1477 C CA . GLY A 1 190 ? -0.300 7.373 0.789 1.00 97.75 190 GLY A CA 1
ATOM 1478 C C . GLY A 1 190 ? 0.505 7.684 2.042 1.00 97.75 190 GLY A C 1
ATOM 1479 O O . GLY A 1 190 ? 0.017 8.401 2.920 1.00 97.75 190 GLY A O 1
ATOM 1480 N N . GLU A 1 191 ? 1.721 7.164 2.107 1.00 97.62 191 GLU A N 1
ATOM 1481 C CA . GLU A 1 191 ? 2.652 7.338 3.218 1.00 97.62 191 GLU A CA 1
ATOM 1482 C C . GLU A 1 191 ? 3.907 8.066 2.730 1.00 97.62 191 GLU A C 1
ATOM 1484 O O . GLU A 1 191 ? 4.363 7.857 1.605 1.00 97.62 191 GLU A O 1
ATOM 1489 N N . PHE A 1 192 ? 4.415 8.976 3.558 1.00 97.50 192 PHE A N 1
ATOM 1490 C CA . PHE A 1 192 ? 5.576 9.802 3.265 1.00 97.50 192 PHE A CA 1
ATOM 1491 C C . PHE A 1 192 ? 6.504 9.843 4.472 1.00 97.50 192 PHE A C 1
ATOM 1493 O O . PHE A 1 192 ? 6.127 10.362 5.526 1.00 97.50 192 PHE A O 1
ATOM 1500 N N . ASP A 1 193 ? 7.739 9.406 4.279 1.00 95.88 193 ASP A N 1
ATOM 1501 C CA . ASP A 1 193 ? 8.792 9.433 5.284 1.00 95.88 193 ASP A CA 1
ATOM 1502 C C . ASP A 1 193 ? 9.977 10.255 4.784 1.00 95.88 193 ASP A C 1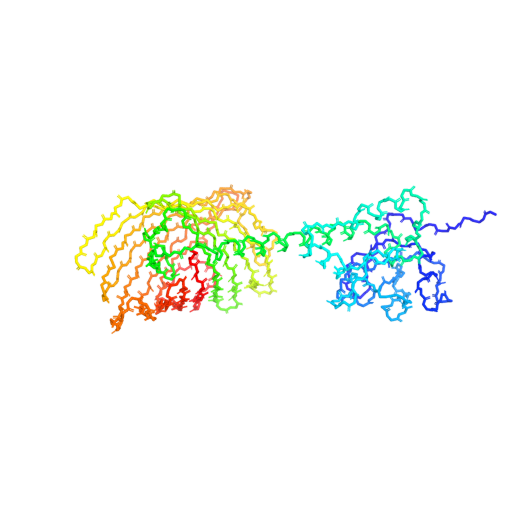
ATOM 1504 O O . ASP A 1 193 ? 10.317 10.267 3.596 1.00 95.88 193 ASP A O 1
ATOM 1508 N N . LYS A 1 194 ? 10.597 10.991 5.704 1.00 94.94 194 LYS A N 1
ATOM 1509 C CA . LYS A 1 194 ? 11.801 11.775 5.436 1.00 94.94 194 LYS A CA 1
ATOM 1510 C C . LYS A 1 194 ? 12.797 11.576 6.571 1.00 94.94 194 LYS A C 1
ATOM 1512 O O . LYS A 1 194 ? 12.411 11.737 7.727 1.00 94.94 194 LYS A O 1
ATOM 1517 N N . ALA A 1 195 ? 14.051 11.300 6.233 1.00 92.06 195 ALA A N 1
ATOM 1518 C CA . ALA A 1 195 ? 15.185 11.222 7.152 1.00 92.06 195 ALA A CA 1
ATOM 1519 C C . ALA A 1 195 ? 16.391 11.896 6.478 1.00 92.06 195 ALA A C 1
ATOM 1521 O O . ALA A 1 195 ? 16.944 11.363 5.526 1.00 92.06 195 ALA A O 1
ATOM 1522 N N . ASP A 1 196 ? 16.703 13.131 6.874 1.00 89.81 196 ASP A N 1
ATOM 1523 C CA . ASP A 1 196 ? 17.684 14.010 6.216 1.00 89.81 196 ASP A CA 1
ATOM 1524 C C . ASP A 1 196 ? 17.597 14.046 4.663 1.00 89.81 196 ASP A C 1
ATOM 1526 O O . ASP A 1 196 ? 16.680 14.678 4.094 1.00 89.81 196 ASP A O 1
ATOM 1530 N N . GLU A 1 197 ? 18.539 13.387 3.971 1.00 88.44 197 GLU A N 1
ATOM 1531 C CA . GLU A 1 197 ? 18.607 13.264 2.509 1.00 88.44 197 GLU A CA 1
ATOM 1532 C C . GLU A 1 197 ? 17.759 12.113 1.933 1.00 88.44 197 GLU A C 1
ATOM 1534 O O . GLU A 1 197 ? 17.467 12.121 0.721 1.00 88.44 197 GLU A O 1
ATOM 1539 N N . GLU A 1 198 ? 17.338 11.173 2.780 1.00 91.50 198 GLU A N 1
ATOM 1540 C CA . GLU A 1 198 ? 16.476 10.040 2.453 1.00 91.50 198 GLU A CA 1
ATOM 1541 C C . GLU A 1 198 ? 15.000 10.441 2.436 1.00 91.50 198 GLU A C 1
ATOM 1543 O O . GLU A 1 198 ? 14.518 11.263 3.231 1.00 91.50 198 GLU A O 1
ATOM 1548 N N . ARG A 1 199 ? 14.262 9.882 1.473 1.00 94.50 199 ARG A N 1
ATOM 1549 C CA . ARG A 1 199 ? 12.824 10.127 1.306 1.00 94.50 199 ARG A CA 1
ATOM 1550 C C . ARG A 1 199 ? 12.141 8.897 0.762 1.00 94.50 199 ARG A C 1
ATOM 1552 O O . ARG A 1 199 ? 12.594 8.344 -0.237 1.00 94.50 199 ARG A O 1
ATOM 1559 N N . GLU A 1 200 ? 11.002 8.564 1.340 1.00 95.75 200 GLU A N 1
ATOM 1560 C CA . GLU A 1 200 ? 10.151 7.487 0.861 1.00 95.75 200 GLU A CA 1
ATOM 1561 C C . GLU A 1 200 ? 8.723 7.996 0.678 1.00 95.75 200 GLU A C 1
ATOM 1563 O O . GLU A 1 200 ? 8.183 8.725 1.508 1.00 95.75 200 GLU A O 1
ATOM 1568 N N . ALA A 1 201 ? 8.129 7.647 -0.457 1.00 97.25 201 ALA A N 1
ATOM 1569 C CA . ALA A 1 201 ? 6.729 7.858 -0.772 1.00 97.25 201 ALA A CA 1
ATOM 1570 C C . ALA A 1 201 ? 6.133 6.518 -1.207 1.00 97.25 201 ALA A C 1
ATOM 1572 O O . ALA A 1 201 ? 6.500 5.972 -2.254 1.00 97.25 201 ALA A O 1
ATOM 1573 N N . GLU A 1 202 ? 5.199 5.998 -0.421 1.00 97.19 202 GLU A N 1
ATOM 1574 C CA . GLU A 1 202 ? 4.574 4.689 -0.603 1.00 97.19 202 GLU A CA 1
ATOM 1575 C C . GLU A 1 202 ? 3.076 4.860 -0.871 1.00 97.19 202 GLU A C 1
ATOM 1577 O O . GLU A 1 202 ? 2.408 5.715 -0.292 1.00 97.19 202 GLU A O 1
ATOM 1582 N N . MET A 1 203 ? 2.540 4.045 -1.778 1.00 97.75 203 MET A N 1
ATOM 1583 C CA . MET A 1 203 ? 1.106 3.929 -2.024 1.00 97.75 203 MET A CA 1
ATOM 1584 C C . MET A 1 203 ? 0.642 2.514 -1.704 1.00 97.75 203 MET A C 1
ATOM 1586 O O . MET A 1 203 ? 1.052 1.541 -2.340 1.00 97.75 203 MET A O 1
ATOM 1590 N N . ASN A 1 204 ? -0.274 2.430 -0.755 1.00 95.56 204 ASN A N 1
ATOM 1591 C CA . ASN A 1 204 ? -0.808 1.221 -0.171 1.00 95.56 204 ASN A CA 1
ATOM 1592 C C . ASN A 1 204 ? -2.228 0.963 -0.639 1.00 95.56 204 ASN A C 1
ATOM 1594 O O . ASN A 1 204 ? -3.105 1.810 -0.499 1.00 95.56 204 ASN A O 1
ATOM 1598 N N . TYR A 1 205 ? -2.457 -0.232 -1.177 1.00 97.38 205 TYR A N 1
ATOM 1599 C CA . TYR A 1 205 ? -3.788 -0.705 -1.540 1.00 97.38 205 TYR A CA 1
ATOM 1600 C C . TYR A 1 205 ? -4.171 -1.846 -0.601 1.00 97.38 205 TYR A C 1
ATOM 1602 O O . TYR A 1 205 ? -3.604 -2.938 -0.700 1.00 97.38 205 TYR A O 1
ATOM 1610 N N . GLU A 1 206 ? -5.123 -1.613 0.302 1.00 96.50 206 GLU A N 1
ATOM 1611 C CA . GLU A 1 206 ? -5.647 -2.654 1.186 1.00 96.50 206 GLU A CA 1
ATOM 1612 C C . GLU A 1 206 ? -7.042 -3.116 0.750 1.00 96.50 206 GLU A C 1
ATOM 1614 O O . GLU A 1 206 ? -7.931 -2.316 0.459 1.00 96.50 206 GLU A O 1
ATOM 1619 N N . LEU A 1 207 ? -7.245 -4.434 0.735 1.00 96.50 207 LEU A N 1
ATOM 1620 C CA . LEU A 1 207 ? -8.552 -5.071 0.597 1.00 96.50 207 LEU A CA 1
ATOM 1621 C C . LEU A 1 207 ? -8.880 -5.804 1.895 1.00 96.50 207 LEU A C 1
ATOM 1623 O O . LEU A 1 207 ? -8.209 -6.776 2.241 1.00 96.50 207 LEU A O 1
ATOM 1627 N N . LEU A 1 208 ? -9.926 -5.361 2.582 1.00 95.44 208 LEU A N 1
ATOM 1628 C CA . LEU A 1 208 ? -10.428 -5.922 3.828 1.00 95.44 208 LEU A CA 1
ATOM 1629 C C . LEU A 1 208 ? -11.657 -6.790 3.544 1.00 95.44 208 LEU A C 1
ATOM 1631 O O . LEU A 1 208 ? -12.551 -6.391 2.799 1.00 95.44 208 LEU A O 1
ATOM 1635 N N . TYR A 1 209 ? -11.736 -7.962 4.167 1.00 96.19 209 TYR A N 1
ATOM 1636 C CA . TYR A 1 209 ? -12.871 -8.872 4.057 1.00 96.19 209 TYR A CA 1
ATOM 1637 C C . TYR A 1 209 ? -13.271 -9.444 5.416 1.00 96.19 209 TYR A C 1
ATOM 1639 O O . TYR A 1 209 ? -12.449 -10.017 6.136 1.00 96.19 209 TYR A O 1
ATOM 1647 N N . GLY A 1 210 ? -14.554 -9.332 5.754 1.00 96.75 210 GLY A N 1
ATOM 1648 C CA . GLY A 1 210 ? -15.117 -9.868 6.992 1.00 96.75 210 GLY A CA 1
ATOM 1649 C C . GLY A 1 210 ? -15.517 -11.326 6.830 1.00 96.75 210 GLY A C 1
ATOM 1650 O O . GLY A 1 210 ? -16.594 -11.632 6.324 1.00 96.75 210 GLY A O 1
ATOM 1651 N N . VAL A 1 211 ? -14.685 -12.255 7.296 1.00 95.81 211 VAL A N 1
ATOM 1652 C CA . VAL A 1 211 ? -15.014 -13.691 7.284 1.00 95.81 211 VAL A CA 1
ATOM 1653 C C . VAL A 1 211 ? -16.156 -13.980 8.264 1.00 95.81 211 VAL A C 1
ATOM 1655 O O . VAL A 1 211 ? -17.093 -14.723 7.961 1.00 95.81 211 VAL A O 1
ATOM 1658 N N . THR A 1 212 ? -16.094 -13.360 9.442 1.00 95.31 212 THR A N 1
ATOM 1659 C CA . THR A 1 212 ? -17.158 -13.335 10.455 1.00 95.31 212 THR A CA 1
ATOM 1660 C C . THR A 1 212 ? -17.216 -11.941 11.079 1.00 95.31 212 THR A C 1
ATOM 1662 O O . THR A 1 212 ? -16.358 -11.116 10.798 1.00 95.31 212 THR A O 1
ATOM 1665 N N . GLU A 1 213 ? -18.169 -11.684 11.974 1.00 91.75 213 GLU A N 1
ATOM 1666 C CA . GLU A 1 213 ? -18.224 -10.420 12.731 1.00 91.75 213 GLU A CA 1
ATOM 1667 C C . GLU A 1 213 ? -17.035 -10.208 13.683 1.00 91.75 213 GLU A C 1
ATOM 1669 O O . GLU A 1 213 ? -16.876 -9.114 14.204 1.00 91.75 213 GLU A O 1
ATOM 1674 N N . ASN A 1 214 ? -16.230 -11.248 13.930 1.00 96.06 214 ASN A N 1
ATOM 1675 C CA . ASN A 1 214 ? -15.070 -11.209 14.823 1.00 96.06 214 ASN A CA 1
ATOM 1676 C C . ASN A 1 214 ? -13.761 -11.576 14.109 1.00 96.06 214 ASN A C 1
ATOM 1678 O O . ASN A 1 214 ? -12.722 -11.642 14.755 1.00 96.06 214 ASN A O 1
ATOM 1682 N N . LEU A 1 215 ? -13.793 -11.884 12.808 1.00 97.12 215 LEU A N 1
ATOM 1683 C CA . LEU A 1 215 ? -12.617 -12.306 12.046 1.00 97.12 215 LEU A CA 1
ATOM 1684 C C . LEU A 1 215 ? -12.600 -11.587 10.706 1.00 97.12 215 LEU A C 1
ATOM 1686 O O . LEU A 1 215 ? -13.463 -11.849 9.865 1.00 97.12 215 LEU A O 1
ATOM 1690 N N . SER A 1 216 ? -11.583 -10.760 10.492 1.00 96.88 216 SER A N 1
ATOM 1691 C CA . SER A 1 216 ? -11.309 -10.124 9.208 1.00 96.88 216 SER A CA 1
ATOM 1692 C C . SER A 1 216 ? -9.969 -10.576 8.635 1.00 96.88 216 SER A C 1
ATOM 1694 O O . SER A 1 216 ? -9.043 -10.948 9.360 1.00 96.88 216 SER A O 1
ATOM 1696 N N . LEU A 1 217 ? -9.892 -10.566 7.308 1.00 98.12 217 LEU A N 1
ATOM 1697 C CA . LEU A 1 217 ? -8.668 -10.749 6.544 1.00 98.12 217 LEU A CA 1
ATOM 1698 C C . LEU A 1 217 ? -8.409 -9.478 5.741 1.00 98.12 217 LEU A C 1
ATOM 1700 O O . LEU A 1 217 ? -9.331 -8.940 5.137 1.00 98.12 217 LEU A O 1
ATOM 1704 N N . THR A 1 218 ? -7.161 -9.042 5.697 1.00 97.88 218 THR A N 1
ATOM 1705 C CA . THR A 1 218 ? -6.714 -7.893 4.921 1.00 97.88 218 THR A CA 1
ATOM 1706 C C . THR A 1 218 ? -5.546 -8.299 4.039 1.00 97.88 218 THR A C 1
ATOM 1708 O O . THR A 1 218 ? -4.577 -8.881 4.523 1.00 97.88 218 THR A O 1
ATOM 1711 N N . VAL A 1 219 ? -5.621 -7.980 2.752 1.00 98.50 219 VAL A N 1
ATOM 1712 C CA . VAL A 1 219 ? -4.479 -8.051 1.836 1.00 98.50 219 VAL A CA 1
ATOM 1713 C C . VAL A 1 219 ? -3.987 -6.631 1.600 1.00 98.50 219 VAL A C 1
ATOM 1715 O O . VAL A 1 219 ? -4.755 -5.822 1.092 1.00 98.50 219 VAL A O 1
ATOM 1718 N N . LYS A 1 220 ? -2.731 -6.340 1.950 1.00 97.81 220 LYS A N 1
ATOM 1719 C CA . LYS A 1 220 ? -2.048 -5.068 1.674 1.00 97.81 220 LYS A CA 1
ATOM 1720 C C . LYS A 1 220 ? -1.074 -5.270 0.515 1.00 97.81 220 LYS A C 1
ATOM 1722 O O . LYS A 1 220 ? -0.242 -6.179 0.560 1.00 97.81 220 LYS A O 1
ATOM 1727 N N . VAL A 1 221 ? -1.181 -4.430 -0.510 1.00 98.06 221 VAL A N 1
ATOM 1728 C CA . VAL A 1 221 ? -0.286 -4.398 -1.673 1.00 98.06 221 VAL A CA 1
ATOM 1729 C C . VAL A 1 221 ? 0.452 -3.054 -1.675 1.00 98.06 221 VAL A C 1
ATOM 1731 O O . VAL A 1 221 ? -0.108 -2.072 -2.169 1.00 98.06 221 VAL A O 1
ATOM 1734 N N . PRO A 1 222 ? 1.665 -2.999 -1.103 1.00 96.44 222 PRO A N 1
ATOM 1735 C CA . PRO A 1 222 ? 2.460 -1.780 -1.040 1.00 96.44 222 PRO A CA 1
ATOM 1736 C C . PRO A 1 222 ? 3.206 -1.510 -2.350 1.00 96.44 222 PRO A C 1
ATOM 1738 O O . PRO A 1 222 ? 3.684 -2.428 -3.030 1.00 96.44 222 PRO A O 1
ATOM 1741 N N . HIS A 1 223 ? 3.285 -0.238 -2.732 1.00 96.62 223 HIS A N 1
ATOM 1742 C CA . HIS A 1 223 ? 4.027 0.219 -3.899 1.00 96.62 223 HIS A CA 1
ATOM 1743 C C . HIS A 1 223 ? 4.870 1.442 -3.551 1.00 96.62 223 HIS A C 1
ATOM 1745 O O . HIS A 1 223 ? 4.335 2.533 -3.356 1.00 96.62 223 HIS A O 1
ATOM 1751 N N . LEU A 1 224 ? 6.189 1.276 -3.571 1.00 97.06 224 LEU A N 1
ATOM 1752 C CA . LEU A 1 224 ? 7.140 2.370 -3.452 1.00 97.06 224 LEU A CA 1
ATOM 1753 C C . LEU A 1 224 ? 7.063 3.231 -4.716 1.00 97.06 224 LEU A C 1
ATOM 1755 O O . LEU A 1 224 ? 7.445 2.794 -5.804 1.00 97.06 224 LEU A O 1
ATOM 1759 N N . ILE A 1 225 ? 6.538 4.445 -4.593 1.00 96.81 225 ILE A N 1
ATOM 1760 C CA . ILE A 1 225 ? 6.453 5.413 -5.693 1.00 96.81 225 ILE A CA 1
ATOM 1761 C C . ILE A 1 225 ? 7.814 6.067 -5.909 1.00 96.81 225 ILE A C 1
ATOM 1763 O O . ILE A 1 225 ? 8.269 6.199 -7.047 1.00 96.81 225 ILE A O 1
ATOM 1767 N N . GLU A 1 226 ? 8.464 6.435 -4.812 1.00 95.75 226 GLU A N 1
ATOM 1768 C CA . GLU A 1 226 ? 9.795 7.023 -4.787 1.00 95.75 226 GLU A CA 1
ATOM 1769 C C . GLU A 1 226 ? 10.465 6.619 -3.477 1.00 95.75 226 GLU A C 1
ATOM 1771 O O . GLU A 1 226 ? 9.987 6.983 -2.414 1.00 95.75 226 GLU A O 1
ATOM 1776 N N . GLY A 1 227 ? 11.556 5.865 -3.552 1.00 93.62 227 GLY A N 1
ATOM 1777 C CA . GLY A 1 227 ? 12.497 5.707 -2.450 1.00 93.62 227 GLY A CA 1
ATOM 1778 C C . GLY A 1 227 ? 13.827 6.292 -2.873 1.00 93.62 227 GLY A C 1
ATOM 1779 O O . GLY A 1 227 ? 14.361 5.911 -3.918 1.00 93.62 227 GLY A O 1
ATOM 1780 N N . LYS A 1 228 ? 14.340 7.235 -2.097 1.00 92.69 228 LYS A N 1
ATOM 1781 C CA . LYS A 1 228 ? 15.633 7.876 -2.292 1.00 92.69 228 LYS A CA 1
ATOM 1782 C C . LYS A 1 228 ? 16.497 7.579 -1.077 1.00 92.69 228 LYS A C 1
ATOM 1784 O O . LYS A 1 228 ? 16.127 7.958 0.025 1.00 92.69 228 LYS A O 1
ATOM 1789 N N . GLU A 1 229 ? 17.645 6.968 -1.326 1.00 88.69 229 GLU A N 1
ATOM 1790 C CA . GLU A 1 229 ? 18.681 6.656 -0.339 1.00 88.69 229 GLU A CA 1
ATOM 1791 C C . GLU A 1 229 ? 20.005 7.135 -0.945 1.00 88.69 229 GLU A C 1
ATOM 1793 O O . GLU A 1 229 ? 20.357 6.735 -2.065 1.00 88.69 229 GLU A O 1
ATOM 1798 N N . ASP A 1 230 ? 20.686 8.073 -0.285 1.00 85.12 230 ASP A N 1
ATOM 1799 C CA . ASP A 1 230 ? 21.841 8.797 -0.830 1.00 85.12 230 ASP A CA 1
ATOM 1800 C C . ASP A 1 230 ? 21.589 9.366 -2.256 1.00 85.12 230 ASP A C 1
ATOM 1802 O O . ASP A 1 230 ? 20.689 10.181 -2.513 1.00 85.12 230 ASP A O 1
ATOM 1806 N N . ALA A 1 231 ? 22.404 8.917 -3.222 1.00 85.94 231 ALA A N 1
ATOM 1807 C CA . ALA A 1 231 ? 22.331 9.232 -4.645 1.00 85.94 231 ALA A CA 1
ATOM 1808 C C . ALA A 1 231 ? 21.466 8.240 -5.450 1.00 85.94 231 ALA A C 1
ATOM 1810 O O . ALA A 1 231 ? 21.312 8.405 -6.666 1.00 85.94 231 ALA A O 1
ATOM 1811 N N . SER A 1 232 ? 20.934 7.198 -4.809 1.00 90.19 232 SER A N 1
ATOM 1812 C CA . SER A 1 232 ? 20.156 6.139 -5.452 1.00 90.19 232 SER A CA 1
ATOM 1813 C C . SER A 1 232 ? 18.660 6.421 -5.368 1.00 90.19 232 SER A C 1
ATOM 1815 O O . SER A 1 232 ? 18.175 7.055 -4.435 1.00 90.19 232 SER A O 1
ATOM 1817 N N . THR A 1 233 ? 17.914 5.947 -6.368 1.00 94.06 233 THR A N 1
ATOM 1818 C CA . THR A 1 233 ? 16.448 6.006 -6.365 1.00 94.06 233 THR A CA 1
ATOM 1819 C C . THR A 1 233 ? 15.860 4.676 -6.813 1.00 94.06 233 THR A C 1
ATOM 1821 O O . THR A 1 233 ? 16.365 4.035 -7.741 1.00 94.06 233 THR A O 1
ATOM 1824 N N . ALA A 1 234 ? 14.761 4.281 -6.183 1.00 94.44 234 ALA A N 1
ATOM 1825 C CA . ALA A 1 234 ? 14.001 3.092 -6.517 1.00 94.44 234 ALA A CA 1
ATOM 1826 C C . ALA A 1 234 ? 12.498 3.379 -6.507 1.00 94.44 234 ALA A C 1
ATOM 1828 O O . ALA A 1 234 ? 12.009 4.319 -5.891 1.00 94.44 234 ALA A O 1
ATOM 1829 N N . ASN A 1 235 ? 11.765 2.540 -7.228 1.00 96.31 235 ASN A N 1
ATOM 1830 C CA . ASN A 1 235 ? 10.315 2.442 -7.165 1.00 96.31 235 ASN A CA 1
ATOM 1831 C C . ASN A 1 235 ? 9.907 1.002 -7.461 1.00 96.31 235 ASN A C 1
ATOM 1833 O O . ASN A 1 235 ? 10.693 0.222 -8.015 1.00 96.31 235 ASN A O 1
ATOM 1837 N N . GLY A 1 236 ? 8.673 0.642 -7.145 1.00 95.38 236 GLY A N 1
ATOM 1838 C CA . GLY A 1 236 ? 8.057 -0.603 -7.567 1.00 95.38 236 GLY A CA 1
ATOM 1839 C C . GLY A 1 236 ? 7.241 -1.275 -6.478 1.00 95.38 236 GLY A C 1
ATOM 1840 O O . GLY A 1 236 ? 7.016 -0.738 -5.405 1.00 95.38 236 GLY A O 1
ATOM 1841 N N . LEU A 1 237 ? 6.779 -2.481 -6.803 1.00 96.38 237 LEU A N 1
ATOM 1842 C CA . LEU A 1 237 ? 6.030 -3.309 -5.872 1.00 96.38 237 LEU A CA 1
ATOM 1843 C C . LEU A 1 237 ? 6.921 -3.721 -4.701 1.00 96.38 237 LEU A C 1
ATOM 1845 O O . LEU A 1 237 ? 8.051 -4.164 -4.923 1.00 96.38 237 LEU A O 1
ATOM 1849 N N . GLU A 1 238 ? 6.369 -3.618 -3.504 1.00 96.00 238 GLU A N 1
ATOM 1850 C CA . GLU A 1 238 ? 6.995 -4.113 -2.293 1.00 96.00 238 GLU A CA 1
ATOM 1851 C C . GLU A 1 238 ? 6.415 -5.472 -1.864 1.00 96.00 238 GLU A C 1
ATOM 1853 O O . GLU A 1 238 ? 5.668 -6.137 -2.589 1.00 96.00 238 GLU A O 1
ATOM 1858 N N . ASP A 1 239 ? 6.799 -5.935 -0.685 1.00 95.88 239 ASP A N 1
ATOM 1859 C CA . ASP A 1 239 ? 6.356 -7.206 -0.123 1.00 95.88 239 ASP A CA 1
ATOM 1860 C C . ASP A 1 239 ? 4.875 -7.171 0.297 1.00 95.88 239 ASP A C 1
ATOM 1862 O O . ASP A 1 239 ? 4.470 -6.499 1.253 1.00 95.88 239 ASP A O 1
ATOM 1866 N N . ILE A 1 240 ? 4.053 -7.943 -0.414 1.00 97.94 240 ILE A N 1
ATOM 1867 C CA . ILE A 1 240 ? 2.614 -8.080 -0.174 1.00 97.94 240 ILE A CA 1
ATOM 1868 C C . ILE A 1 240 ? 2.380 -8.690 1.207 1.00 97.94 240 ILE A C 1
ATOM 1870 O O . ILE A 1 240 ? 3.036 -9.653 1.595 1.00 97.94 240 ILE A O 1
ATOM 1874 N N . THR A 1 241 ? 1.387 -8.183 1.936 1.00 97.94 241 THR A N 1
ATOM 1875 C CA . THR A 1 241 ? 1.042 -8.678 3.274 1.00 97.94 241 THR A CA 1
ATOM 1876 C C . THR A 1 241 ? -0.366 -9.269 3.307 1.00 97.94 241 THR A C 1
ATOM 1878 O O . THR A 1 241 ? -1.315 -8.651 2.832 1.00 97.94 241 THR A O 1
ATOM 1881 N N . LEU A 1 242 ? -0.523 -10.448 3.917 1.00 98.44 242 LEU A N 1
ATOM 1882 C CA . LEU A 1 242 ? -1.814 -11.000 4.340 1.00 98.44 242 LEU A CA 1
ATOM 1883 C C . LEU A 1 242 ? -1.922 -10.897 5.861 1.00 98.44 242 LEU A C 1
ATOM 1885 O O . LEU A 1 242 ? -1.116 -11.477 6.581 1.00 98.44 242 LEU A O 1
ATOM 1889 N N . ARG A 1 243 ? -2.938 -10.194 6.353 1.00 98.19 243 ARG A N 1
ATOM 1890 C CA . ARG A 1 243 ? -3.171 -9.927 7.773 1.00 98.19 243 ARG A CA 1
ATOM 1891 C C . ARG A 1 243 ? -4.526 -10.481 8.194 1.00 98.19 243 ARG A C 1
ATOM 1893 O O . ARG A 1 243 ? -5.546 -10.110 7.634 1.00 98.19 243 ARG A O 1
ATOM 1900 N N . GLY A 1 244 ? -4.551 -11.363 9.182 1.00 97.94 244 GLY A N 1
ATOM 1901 C CA . GLY A 1 244 ? -5.759 -11.788 9.878 1.00 97.94 244 GLY A CA 1
ATOM 1902 C C . GLY A 1 244 ? -5.910 -11.048 11.202 1.00 97.94 244 GLY A C 1
ATOM 1903 O O . GLY A 1 244 ? -4.933 -10.852 11.927 1.00 97.94 244 GLY A O 1
ATOM 1904 N N . LYS A 1 245 ? -7.139 -10.661 11.535 1.00 97.81 245 LYS A N 1
ATOM 1905 C CA . LYS A 1 245 ? -7.465 -10.027 12.813 1.00 97.81 245 LYS A CA 1
ATOM 1906 C C . LYS A 1 245 ? -8.667 -10.712 13.445 1.00 97.81 245 LYS A C 1
ATOM 1908 O O . LYS A 1 245 ? -9.724 -10.803 12.828 1.00 97.81 245 LYS A O 1
ATOM 1913 N N . TYR A 1 246 ? -8.490 -11.196 14.671 1.00 98.12 246 TYR A N 1
ATOM 1914 C CA . TYR A 1 246 ? -9.515 -11.899 15.434 1.00 98.12 246 TYR A CA 1
ATOM 1915 C C . TYR A 1 246 ? -9.874 -11.128 16.707 1.00 98.12 246 TYR A C 1
ATOM 1917 O O . TYR A 1 246 ? -9.097 -11.099 17.664 1.00 98.12 246 TYR A O 1
ATOM 1925 N N . GLN A 1 247 ? -11.057 -10.519 16.721 1.00 97.88 247 GLN A N 1
ATOM 1926 C CA . GLN A 1 247 ? -11.616 -9.809 17.867 1.00 97.88 247 GLN A CA 1
ATOM 1927 C C . GLN A 1 247 ? -12.186 -10.816 18.872 1.00 97.88 247 GLN A C 1
ATOM 1929 O O . GLN A 1 247 ? -13.293 -11.330 18.712 1.00 97.88 247 GLN A O 1
ATOM 1934 N N . PHE A 1 248 ? -11.423 -11.109 19.923 1.00 97.31 248 PHE A N 1
ATOM 1935 C CA . PHE A 1 248 ? -11.799 -12.102 20.934 1.00 97.31 248 PHE A CA 1
ATOM 1936 C C . PHE A 1 248 ? -12.587 -11.505 22.107 1.00 97.31 248 PHE A C 1
ATOM 1938 O O . PHE A 1 248 ? -13.167 -12.251 22.896 1.00 97.31 248 PHE A O 1
ATOM 1945 N N . PHE A 1 249 ? -12.606 -10.177 22.242 1.00 95.50 249 PHE A N 1
ATOM 1946 C CA . PHE A 1 249 ? -13.356 -9.477 23.279 1.00 95.50 249 PHE A CA 1
ATOM 1947 C C . PHE A 1 249 ? -14.096 -8.282 22.690 1.00 95.50 249 PHE A C 1
ATOM 1949 O O . PHE A 1 249 ? -13.519 -7.483 21.953 1.00 95.50 249 PHE A O 1
ATOM 1956 N N . ARG A 1 250 ? -15.364 -8.149 23.076 1.00 95.38 250 ARG A N 1
ATOM 1957 C CA . ARG A 1 250 ? -16.190 -6.974 22.824 1.00 95.38 250 ARG A CA 1
ATOM 1958 C C . ARG A 1 250 ? -17.170 -6.794 23.973 1.00 95.38 250 ARG A C 1
ATOM 1960 O O . ARG A 1 250 ? -17.849 -7.746 24.364 1.00 95.38 250 ARG A O 1
ATOM 1967 N N . LYS A 1 251 ? -17.272 -5.572 24.484 1.00 92.06 251 LYS A N 1
ATOM 1968 C CA . LYS A 1 251 ? -18.251 -5.182 25.494 1.00 92.06 251 LYS A CA 1
ATOM 1969 C C . LYS A 1 251 ? -18.902 -3.868 25.097 1.00 92.06 251 LYS A C 1
ATOM 1971 O O . LYS A 1 251 ? -18.253 -2.828 25.053 1.00 92.06 251 LYS A O 1
ATOM 1976 N N . ASP A 1 252 ? -20.206 -3.930 24.873 1.00 93.00 252 ASP A N 1
ATOM 1977 C CA . ASP A 1 252 ? -21.011 -2.764 24.534 1.00 93.00 252 ASP A CA 1
ATOM 1978 C C . ASP A 1 252 ? -21.625 -2.185 25.815 1.00 93.00 252 ASP A C 1
ATOM 1980 O O . ASP A 1 252 ? -22.244 -2.896 26.612 1.00 93.00 252 ASP A O 1
ATOM 1984 N N . THR A 1 253 ? -21.450 -0.885 26.022 1.00 88.00 253 THR A N 1
ATOM 1985 C CA . THR A 1 253 ? -22.067 -0.114 27.107 1.00 88.00 253 THR A CA 1
ATOM 1986 C C . THR A 1 253 ? -22.812 1.086 26.525 1.00 88.00 253 THR A C 1
ATOM 1988 O O . THR A 1 253 ? -22.777 1.341 25.320 1.00 88.00 253 THR A O 1
ATOM 1991 N N . LEU A 1 254 ? -23.550 1.826 27.355 1.00 88.50 254 LEU A N 1
ATOM 1992 C CA . LEU A 1 254 ? -24.297 2.979 26.862 1.00 88.50 254 LEU A CA 1
ATOM 1993 C C . LEU A 1 254 ? -23.330 4.064 26.363 1.00 88.50 254 LEU A C 1
ATOM 1995 O O . LEU A 1 254 ? -22.690 4.742 27.159 1.00 88.50 254 LEU A O 1
ATOM 1999 N N . GLY A 1 255 ? -23.264 4.233 25.041 1.00 82.12 255 GLY A N 1
ATOM 2000 C CA . GLY A 1 255 ? -22.432 5.250 24.400 1.00 82.12 255 GLY A CA 1
ATOM 2001 C C . GLY A 1 255 ? -20.937 4.928 24.373 1.00 82.12 255 GLY A C 1
ATOM 2002 O O . GLY A 1 255 ? -20.158 5.823 24.059 1.00 82.12 255 GLY A O 1
ATOM 2003 N N . ALA A 1 256 ? -20.533 3.695 24.691 1.00 86.69 256 ALA A N 1
ATOM 2004 C CA . ALA A 1 256 ? -19.145 3.272 24.571 1.00 86.69 256 ALA A CA 1
ATOM 2005 C C . ALA A 1 256 ? -18.995 1.780 24.278 1.00 86.69 256 ALA A C 1
ATOM 2007 O O . ALA A 1 256 ? -19.871 0.971 24.592 1.00 86.69 256 ALA A O 1
ATOM 2008 N N . GLN A 1 257 ? -17.860 1.426 23.694 1.00 91.88 257 GLN A N 1
ATOM 2009 C CA . GLN A 1 257 ? -17.526 0.082 23.272 1.00 91.88 257 GLN A CA 1
ATOM 2010 C C . GLN A 1 257 ? -16.062 -0.210 23.599 1.00 91.88 257 GLN A C 1
ATOM 2012 O O . GLN A 1 257 ? -15.174 0.550 23.224 1.00 91.88 257 GLN A O 1
ATOM 2017 N N . ASP A 1 258 ? -15.833 -1.320 24.295 1.00 89.12 258 ASP A N 1
ATOM 2018 C CA . ASP A 1 258 ? -14.498 -1.827 24.611 1.00 89.12 258 ASP A CA 1
ATOM 2019 C C . ASP A 1 258 ? -14.221 -3.076 23.775 1.00 89.12 258 ASP A C 1
ATOM 2021 O O . ASP A 1 258 ? -15.064 -3.979 23.713 1.00 89.12 258 ASP A O 1
ATOM 2025 N N . LYS A 1 259 ? -13.041 -3.166 23.161 1.00 95.19 259 LYS A N 1
ATOM 2026 C CA . LYS A 1 259 ? -12.649 -4.285 22.293 1.00 95.19 259 LYS A CA 1
ATOM 2027 C C . LYS A 1 259 ? -11.216 -4.731 22.533 1.00 95.19 259 LYS A C 1
ATOM 2029 O O . LYS A 1 259 ? -10.367 -3.938 22.938 1.00 95.19 259 LYS A O 1
ATOM 2034 N N . ALA A 1 260 ? -10.947 -5.996 22.222 1.00 96.19 260 ALA A N 1
ATOM 2035 C CA . ALA A 1 260 ? -9.592 -6.517 22.092 1.00 96.19 260 ALA A CA 1
ATOM 2036 C C . ALA A 1 260 ? -9.492 -7.534 20.952 1.00 96.19 260 ALA A C 1
ATOM 2038 O O . ALA A 1 260 ? -10.415 -8.328 20.732 1.00 96.19 260 ALA A O 1
ATOM 2039 N N . ALA A 1 261 ? -8.356 -7.529 20.253 1.00 98.25 261 ALA A N 1
ATOM 2040 C CA . ALA A 1 261 ? -8.108 -8.417 19.128 1.00 98.25 261 ALA A CA 1
ATOM 2041 C C . ALA A 1 261 ? -6.667 -8.930 19.072 1.00 98.25 261 ALA A C 1
ATOM 2043 O O . ALA A 1 261 ? -5.720 -8.231 19.437 1.00 98.25 261 ALA A O 1
ATOM 2044 N N . PHE A 1 262 ? -6.520 -10.151 18.560 1.00 98.31 262 PHE A N 1
ATOM 2045 C CA . PHE A 1 262 ? -5.245 -10.685 18.096 1.00 98.31 262 PHE A CA 1
ATOM 2046 C C . PHE A 1 262 ? -5.048 -10.348 16.621 1.00 98.31 262 PHE A C 1
ATOM 2048 O O . PHE A 1 262 ? -5.994 -10.398 15.832 1.00 98.31 262 PHE A O 1
ATOM 2055 N N . ILE A 1 263 ? -3.808 -10.056 16.248 1.00 98.25 263 ILE A N 1
ATOM 2056 C CA . ILE A 1 263 ? -3.386 -9.803 14.873 1.00 98.25 263 ILE A CA 1
ATOM 2057 C C . ILE A 1 263 ? -2.321 -10.834 14.517 1.00 98.25 263 ILE A C 1
ATOM 2059 O O . ILE A 1 263 ? -1.372 -11.044 15.273 1.00 98.25 263 ILE A O 1
ATOM 2063 N N . TYR A 1 264 ? -2.467 -11.452 13.352 1.00 98.56 264 TYR A N 1
ATOM 2064 C CA . TYR A 1 264 ? -1.423 -12.251 12.730 1.00 98.56 264 TYR A CA 1
ATOM 2065 C C . TYR A 1 264 ? -1.228 -11.784 11.292 1.00 98.56 264 TYR A C 1
ATOM 2067 O O . TYR A 1 264 ? -2.199 -11.649 10.554 1.00 98.56 264 TYR A O 1
ATOM 2075 N N . GLY A 1 265 ? 0.007 -11.524 10.884 1.00 98.25 265 GLY A N 1
ATOM 2076 C CA . GLY A 1 265 ? 0.347 -11.114 9.530 1.00 98.25 265 GLY A CA 1
ATOM 2077 C C . GLY A 1 265 ? 1.450 -11.977 8.942 1.00 98.25 265 GLY A C 1
ATOM 2078 O O . GLY A 1 265 ? 2.327 -12.453 9.655 1.00 98.25 265 GLY A O 1
ATOM 2079 N N . MET A 1 266 ? 1.400 -12.159 7.631 1.00 98.25 266 MET A N 1
ATOM 2080 C CA . MET A 1 266 ? 2.458 -12.754 6.827 1.00 98.25 266 MET A CA 1
ATOM 2081 C C . MET A 1 266 ? 2.828 -11.758 5.738 1.00 98.25 266 MET A C 1
ATOM 2083 O O . MET A 1 266 ? 1.951 -11.339 4.981 1.00 98.25 266 MET A O 1
ATOM 2087 N N . LYS A 1 267 ? 4.100 -11.381 5.668 1.00 97.50 267 LYS A N 1
ATOM 2088 C CA . LYS A 1 267 ? 4.659 -10.502 4.640 1.00 97.50 267 LYS A CA 1
ATOM 2089 C C . LYS A 1 267 ? 5.471 -11.366 3.679 1.00 97.50 267 LYS A C 1
ATOM 2091 O O . LYS A 1 267 ? 6.420 -12.019 4.094 1.00 97.50 267 LYS A O 1
ATOM 2096 N N . PHE A 1 268 ? 5.030 -11.450 2.430 1.00 96.38 268 PHE A N 1
ATOM 2097 C CA . PHE A 1 268 ? 5.594 -12.339 1.418 1.00 96.38 268 PHE A CA 1
ATOM 2098 C C . PHE A 1 268 ? 6.723 -11.644 0.647 1.00 96.38 268 PHE A C 1
ATOM 2100 O O . PHE A 1 268 ? 6.553 -10.474 0.308 1.00 96.38 268 PHE A O 1
ATOM 2107 N N . PRO A 1 269 ? 7.800 -12.364 0.276 1.00 94.56 269 PRO A N 1
ATOM 2108 C CA . PRO A 1 269 ? 8.944 -11.802 -0.441 1.00 94.56 269 PRO A CA 1
ATOM 2109 C C . PRO A 1 269 ? 8.616 -11.576 -1.925 1.00 94.56 269 PRO A C 1
ATOM 2111 O O . PRO A 1 269 ? 8.995 -12.357 -2.799 1.00 94.56 269 PRO A O 1
ATOM 2114 N N . THR A 1 270 ? 7.820 -10.549 -2.214 1.00 94.75 270 THR A N 1
ATOM 2115 C CA . THR A 1 270 ? 7.385 -10.183 -3.573 1.00 94.75 270 THR A CA 1
ATOM 2116 C C . THR A 1 270 ? 8.080 -8.939 -4.108 1.00 94.75 270 THR A C 1
ATOM 2118 O O . THR A 1 270 ? 8.072 -8.717 -5.322 1.00 94.75 270 THR A O 1
ATOM 2121 N N . GLY A 1 271 ? 8.656 -8.133 -3.218 1.00 92.12 271 GLY A N 1
ATOM 2122 C CA . GLY A 1 271 ? 9.517 -7.012 -3.546 1.00 92.12 271 GLY A CA 1
ATOM 2123 C C . GLY A 1 271 ? 10.900 -7.467 -4.012 1.00 92.12 271 GLY A C 1
ATOM 2124 O O . GLY A 1 271 ? 11.271 -8.635 -3.941 1.00 92.12 271 GLY A O 1
ATOM 2125 N N . SER A 1 272 ? 11.671 -6.522 -4.543 1.00 91.38 272 SER A N 1
ATOM 2126 C CA . SER A 1 272 ? 13.013 -6.768 -5.081 1.00 91.38 272 SER A CA 1
ATOM 2127 C C . SER A 1 272 ? 14.100 -6.388 -4.078 1.00 91.38 272 SER A C 1
ATOM 2129 O O . SER A 1 272 ? 14.167 -5.220 -3.687 1.00 91.38 272 SER A O 1
ATOM 2131 N N . GLU A 1 273 ? 15.004 -7.326 -3.788 1.00 89.12 273 GLU A N 1
ATOM 2132 C CA . GLU A 1 273 ? 16.251 -7.104 -3.028 1.00 89.12 273 GLU A CA 1
ATOM 2133 C C . GLU A 1 273 ? 17.348 -6.432 -3.875 1.00 89.12 273 GLU A C 1
ATOM 2135 O O . GLU A 1 273 ? 18.198 -5.716 -3.359 1.00 89.12 273 GLU A O 1
ATOM 2140 N N . ASP A 1 274 ? 17.301 -6.608 -5.201 1.00 88.06 274 ASP A N 1
ATOM 2141 C CA . ASP A 1 274 ? 18.314 -6.077 -6.130 1.00 88.06 274 ASP A CA 1
ATOM 2142 C C . ASP A 1 274 ? 18.258 -4.550 -6.334 1.00 88.06 274 ASP A C 1
ATOM 2144 O O . ASP A 1 274 ? 19.110 -3.972 -7.016 1.00 88.06 274 ASP A O 1
ATOM 2148 N N . LYS A 1 275 ? 17.225 -3.884 -5.807 1.00 88.56 275 LYS A N 1
ATOM 2149 C CA . LYS A 1 275 ? 17.054 -2.431 -5.928 1.00 88.56 275 LYS A CA 1
ATOM 2150 C C . LYS A 1 275 ? 17.769 -1.702 -4.793 1.00 88.56 275 LYS A C 1
ATOM 2152 O O . LYS A 1 275 ? 18.034 -2.275 -3.743 1.00 88.56 275 LYS A O 1
ATOM 2157 N N . ARG A 1 276 ? 18.080 -0.426 -5.026 1.00 88.19 276 ARG A N 1
ATOM 2158 C CA . ARG A 1 276 ? 18.679 0.487 -4.043 1.00 88.19 276 ARG A CA 1
ATOM 2159 C C . ARG A 1 276 ? 17.884 1.806 -4.041 1.00 88.19 276 ARG A C 1
ATOM 2161 O O . ARG A 1 276 ? 17.968 2.511 -5.052 1.00 88.19 276 ARG A O 1
ATOM 2168 N N . PRO A 1 277 ? 17.091 2.113 -2.996 1.00 87.75 277 PRO A N 1
ATOM 2169 C CA . PRO A 1 277 ? 16.769 1.254 -1.846 1.00 87.75 277 PRO A CA 1
ATOM 2170 C C . PRO A 1 277 ? 16.042 -0.044 -2.244 1.00 87.75 277 PRO A C 1
ATOM 2172 O O . PRO A 1 277 ? 15.441 -0.147 -3.322 1.00 87.75 277 PRO A O 1
ATOM 2175 N N . ALA A 1 278 ? 16.145 -1.071 -1.397 1.00 88.00 278 ALA A N 1
ATOM 2176 C CA . ALA A 1 278 ? 15.494 -2.361 -1.626 1.00 88.00 278 ALA A CA 1
ATOM 2177 C C . ALA A 1 278 ? 13.981 -2.251 -1.393 1.00 88.00 278 ALA A C 1
ATOM 2179 O O . ALA A 1 278 ? 13.537 -1.683 -0.407 1.00 88.00 278 ALA A O 1
ATOM 2180 N N . THR A 1 279 ? 13.190 -2.853 -2.281 1.00 90.69 279 THR A N 1
ATOM 2181 C CA . THR A 1 279 ? 11.708 -2.854 -2.190 1.00 90.69 279 THR A CA 1
ATOM 2182 C C . THR A 1 279 ? 11.151 -4.084 -1.468 1.00 90.69 279 THR A C 1
ATOM 2184 O O . THR A 1 279 ? 9.953 -4.200 -1.255 1.00 90.69 279 THR A O 1
ATOM 2187 N N . GLY A 1 280 ? 11.997 -5.051 -1.127 1.00 88.25 280 GLY A N 1
ATOM 2188 C CA . GLY A 1 280 ? 11.601 -6.244 -0.384 1.00 88.25 280 GLY A CA 1
ATOM 2189 C C . GLY A 1 280 ? 12.763 -6.771 0.439 1.00 88.25 280 GLY A C 1
ATOM 2190 O O . GLY A 1 280 ? 13.918 -6.451 0.153 1.00 88.25 280 GLY A O 1
ATOM 2191 N N . SER A 1 281 ? 12.457 -7.551 1.474 1.00 84.69 281 SER A N 1
ATOM 2192 C CA . SER A 1 281 ? 13.476 -8.175 2.329 1.00 84.69 281 SER A CA 1
ATOM 2193 C C . SER A 1 281 ? 13.936 -9.544 1.835 1.00 84.69 281 SER A C 1
ATOM 2195 O O . SER A 1 281 ? 14.879 -10.085 2.395 1.00 84.69 281 SER A O 1
ATOM 2197 N N . GLY A 1 282 ? 13.254 -10.136 0.850 1.00 88.56 282 GLY A N 1
ATOM 2198 C CA . GLY A 1 282 ? 13.553 -11.496 0.387 1.00 88.56 282 GLY A CA 1
ATOM 2199 C C . GLY A 1 282 ? 13.082 -12.607 1.326 1.00 88.56 282 GLY A C 1
ATOM 2200 O O . GLY A 1 282 ? 13.202 -13.786 0.989 1.00 88.56 282 GLY A O 1
ATOM 2201 N N . SER A 1 283 ? 12.510 -12.257 2.479 1.00 90.56 283 SER A N 1
ATOM 2202 C CA . SER A 1 283 ? 12.078 -13.168 3.540 1.00 90.56 283 SER A CA 1
ATOM 2203 C C . SER A 1 283 ? 10.552 -13.254 3.678 1.00 90.56 283 SER A C 1
ATOM 2205 O O . SER A 1 283 ? 9.812 -12.356 3.277 1.00 90.56 283 SER A O 1
ATOM 2207 N N . LEU A 1 284 ? 10.061 -14.360 4.251 1.00 94.06 284 LEU A N 1
ATOM 2208 C CA . LEU A 1 284 ? 8.658 -14.500 4.659 1.00 94.06 284 LEU A CA 1
ATOM 2209 C C . LEU A 1 284 ? 8.521 -14.052 6.115 1.00 94.06 284 LEU A C 1
ATOM 2211 O O . LEU A 1 284 ? 8.756 -14.844 7.025 1.00 94.06 284 LEU A O 1
ATOM 2215 N N . ASP A 1 285 ? 8.143 -12.807 6.360 1.00 95.50 285 ASP A N 1
ATOM 2216 C CA . ASP A 1 285 ? 8.106 -12.282 7.727 1.00 95.50 285 ASP A CA 1
ATOM 2217 C C . ASP A 1 285 ? 6.745 -12.503 8.390 1.00 95.50 285 ASP A C 1
ATOM 2219 O O . ASP A 1 285 ? 5.697 -12.538 7.735 1.00 95.50 285 ASP A O 1
ATOM 2223 N N . HIS A 1 286 ? 6.754 -12.618 9.717 1.00 97.69 286 HIS A N 1
ATOM 2224 C CA . HIS A 1 286 ? 5.559 -12.881 10.510 1.00 97.69 286 HIS A CA 1
ATOM 2225 C C . HIS A 1 286 ? 5.300 -11.759 11.513 1.00 97.69 286 HIS A C 1
ATOM 2227 O O . HIS A 1 286 ? 6.125 -11.468 12.372 1.00 97.69 286 HIS A O 1
ATOM 2233 N N . LEU A 1 287 ? 4.115 -11.158 11.441 1.00 98.00 287 LEU A N 1
ATOM 2234 C CA . LEU A 1 287 ? 3.646 -10.159 12.394 1.00 98.00 287 LEU A CA 1
ATOM 2235 C C . LEU A 1 287 ? 2.729 -10.823 13.421 1.00 98.00 287 LEU A C 1
ATOM 2237 O O . LEU A 1 287 ? 1.746 -11.462 13.056 1.00 98.00 287 LEU A O 1
ATOM 2241 N N . PHE A 1 288 ? 2.991 -10.602 14.700 1.00 98.50 288 PHE A N 1
ATOM 2242 C CA . PHE A 1 288 ? 2.104 -10.968 15.799 1.00 98.50 288 PHE A CA 1
ATOM 2243 C C . PHE A 1 288 ? 1.694 -9.701 16.530 1.00 98.50 288 PHE A C 1
ATOM 2245 O O . PHE A 1 288 ? 2.531 -8.839 16.780 1.00 98.50 288 PHE A O 1
ATOM 2252 N N . GLY A 1 289 ? 0.422 -9.561 16.885 1.00 98.00 289 GLY A N 1
ATOM 2253 C CA . GLY A 1 289 ? -0.046 -8.363 17.565 1.00 98.00 289 GLY A CA 1
ATOM 2254 C C . GLY A 1 289 ? -1.191 -8.611 18.527 1.00 98.00 289 GLY A C 1
ATOM 2255 O O . GLY A 1 289 ? -1.999 -9.524 18.355 1.00 98.00 289 GLY A O 1
ATOM 2256 N N . LEU A 1 290 ? -1.257 -7.747 19.531 1.00 97.88 290 LEU A N 1
ATOM 2257 C CA . LEU A 1 290 ? -2.374 -7.602 20.447 1.00 97.88 290 LEU A CA 1
ATOM 2258 C C . LEU A 1 290 ? -2.779 -6.133 20.454 1.00 97.88 290 LEU A C 1
ATOM 2260 O O . LEU A 1 290 ? -1.928 -5.247 20.531 1.00 97.88 290 LEU A O 1
ATOM 2264 N N . THR A 1 291 ? -4.076 -5.879 20.380 1.00 98.00 291 THR A N 1
ATOM 2265 C CA . THR A 1 291 ? -4.620 -4.523 20.382 1.00 98.00 291 THR A CA 1
ATOM 2266 C C . THR A 1 291 ? -5.868 -4.456 21.246 1.00 98.00 291 THR A C 1
ATOM 2268 O O . THR A 1 291 ? -6.646 -5.414 21.307 1.00 98.00 291 THR A O 1
ATOM 2271 N N . VAL A 1 292 ? -6.033 -3.337 21.943 1.00 94.94 292 VAL A N 1
ATOM 2272 C CA . VAL A 1 292 ? -7.206 -3.008 22.751 1.00 94.94 292 VAL A CA 1
ATOM 2273 C C . VAL A 1 292 ? -7.683 -1.605 22.402 1.00 94.94 292 VAL A C 1
ATOM 2275 O O . VAL A 1 292 ? -6.881 -0.728 22.080 1.00 94.94 292 VAL A O 1
ATOM 2278 N N . GLY A 1 293 ? -8.991 -1.392 22.478 1.00 93.81 293 GLY A N 1
ATOM 2279 C CA . GLY A 1 293 ? -9.614 -0.121 22.132 1.00 93.81 293 GLY A CA 1
ATOM 2280 C C . GLY A 1 293 ? -10.804 0.187 23.026 1.00 93.81 293 GLY A C 1
ATOM 2281 O O . GLY A 1 293 ? -11.572 -0.710 23.372 1.00 93.81 293 GLY A O 1
ATOM 2282 N N . HIS A 1 294 ? -10.935 1.458 23.385 1.00 90.62 294 HIS A N 1
ATOM 2283 C CA . HIS A 1 294 ? -12.102 2.061 24.009 1.00 90.62 294 HIS A CA 1
ATOM 2284 C C . HIS A 1 294 ? -12.611 3.166 23.088 1.00 90.62 294 HIS A C 1
ATOM 2286 O O . HIS A 1 294 ? -11.914 4.149 22.839 1.00 90.62 294 HIS A O 1
ATOM 2292 N N . GLU A 1 295 ? -13.839 3.034 22.613 1.00 91.69 295 GLU A N 1
ATOM 2293 C CA . GLU A 1 295 ? -14.475 4.012 21.742 1.00 91.69 295 GLU A CA 1
ATOM 2294 C C . GLU A 1 295 ? -15.782 4.459 22.378 1.00 91.69 295 GLU A C 1
ATOM 2296 O O . GLU A 1 295 ? -16.727 3.682 22.497 1.00 91.69 295 GLU A O 1
ATOM 2301 N N . SER A 1 296 ? -15.857 5.721 22.787 1.00 86.19 296 SER A N 1
ATOM 2302 C CA . SER A 1 296 ? -17.085 6.320 23.306 1.00 86.19 296 SER A CA 1
ATOM 2303 C C . SER A 1 296 ? -17.665 7.352 22.346 1.00 86.19 296 SER A C 1
ATOM 2305 O O . SER A 1 296 ? -17.120 7.651 21.283 1.00 86.19 296 SER A O 1
ATOM 2307 N N . THR A 1 297 ? -18.790 7.955 22.720 1.00 84.44 297 THR A N 1
ATOM 2308 C CA . THR A 1 297 ? -19.376 9.048 21.940 1.00 84.44 297 THR A CA 1
ATOM 2309 C C . THR A 1 297 ? -18.452 10.258 21.812 1.00 84.44 297 THR A C 1
ATOM 2311 O O . THR A 1 297 ? -18.618 11.019 20.863 1.00 84.44 297 THR A O 1
ATOM 2314 N N . THR A 1 298 ? -17.498 10.459 22.724 1.00 82.44 298 THR A N 1
ATOM 2315 C CA . THR A 1 298 ? -16.652 11.669 22.759 1.00 82.44 298 THR A CA 1
ATOM 2316 C C . THR A 1 298 ? -15.163 11.401 22.917 1.00 82.44 298 THR A C 1
ATOM 2318 O O . THR A 1 298 ? -14.372 12.220 22.467 1.00 82.44 298 THR A O 1
ATOM 2321 N N . LEU A 1 299 ? -14.773 10.294 23.543 1.00 86.25 299 LEU A N 1
ATOM 2322 C CA . LEU A 1 299 ? -13.389 9.930 23.843 1.00 86.25 299 LEU A CA 1
ATOM 2323 C C . LEU A 1 299 ? -13.029 8.572 23.251 1.00 86.25 299 LEU A C 1
ATOM 2325 O O . LEU A 1 299 ? -13.825 7.635 23.301 1.00 86.25 299 LEU A O 1
ATOM 2329 N N . TYR A 1 300 ? -11.811 8.491 22.742 1.00 90.62 300 TYR A N 1
ATOM 2330 C CA . TYR A 1 300 ? -11.246 7.337 22.062 1.00 90.62 300 TYR A CA 1
ATOM 2331 C C . TYR A 1 300 ? -9.890 7.009 22.678 1.00 90.62 300 TYR A C 1
ATOM 2333 O O . TYR A 1 300 ? -9.128 7.914 23.019 1.00 90.62 300 TYR A O 1
ATOM 2341 N N . GLY A 1 301 ? -9.578 5.728 22.807 1.00 89.50 301 GLY A N 1
ATOM 2342 C CA . GLY A 1 301 ? -8.286 5.260 23.283 1.00 89.50 301 GLY A CA 1
ATOM 2343 C C . GLY A 1 301 ? -7.933 3.934 22.636 1.00 89.50 301 GLY A C 1
ATOM 2344 O O . GLY A 1 301 ? -8.742 3.014 22.671 1.00 89.50 301 GLY A O 1
ATOM 2345 N N . PHE A 1 302 ? -6.731 3.823 22.080 1.00 96.00 302 PHE A N 1
ATOM 2346 C CA . PHE A 1 302 ? -6.223 2.590 21.487 1.00 96.00 302 PHE A CA 1
ATOM 2347 C C . PHE A 1 302 ? -4.809 2.313 21.980 1.00 96.00 302 PHE A C 1
ATOM 2349 O O . PHE A 1 302 ? -4.006 3.234 22.130 1.00 96.00 302 PHE A O 1
ATOM 2356 N N . LEU A 1 303 ? -4.513 1.039 22.216 1.00 94.88 303 LEU A N 1
ATOM 2357 C CA . LEU A 1 303 ? -3.188 0.559 22.582 1.00 94.88 303 LEU A CA 1
ATOM 2358 C C . LEU A 1 303 ? -2.893 -0.706 21.781 1.00 94.88 303 LEU A C 1
ATOM 2360 O O . LEU A 1 303 ? -3.658 -1.670 21.857 1.00 94.88 303 LEU A O 1
ATOM 2364 N N . SER A 1 304 ? -1.772 -0.728 21.064 1.00 96.25 304 SER A N 1
ATOM 2365 C CA . SER A 1 304 ? -1.308 -1.925 20.360 1.00 96.25 304 SER A CA 1
ATOM 2366 C C . SER A 1 304 ? 0.135 -2.262 20.691 1.00 96.25 304 SER A C 1
ATOM 2368 O O . SER A 1 304 ? 0.971 -1.376 20.811 1.00 96.25 304 SER A O 1
ATOM 2370 N N . ALA A 1 305 ? 0.427 -3.555 20.795 1.00 97.62 305 ALA A N 1
ATOM 2371 C CA . ALA A 1 305 ? 1.777 -4.098 20.862 1.00 97.62 305 ALA A CA 1
ATOM 2372 C C . ALA A 1 305 ? 1.932 -5.139 19.753 1.00 97.62 305 ALA A C 1
ATOM 2374 O O . ALA A 1 305 ? 1.088 -6.028 19.603 1.00 97.62 305 ALA A O 1
ATOM 2375 N N . ARG A 1 306 ? 2.988 -5.014 18.955 1.00 98.06 306 ARG A N 1
ATOM 2376 C CA . ARG A 1 306 ? 3.244 -5.832 17.773 1.00 98.06 306 ARG A CA 1
ATOM 2377 C C . ARG A 1 306 ? 4.696 -6.296 17.767 1.00 98.06 306 ARG A C 1
ATOM 2379 O O . ARG A 1 306 ? 5.589 -5.557 18.163 1.00 98.06 306 ARG A O 1
ATOM 2386 N N . TYR A 1 307 ? 4.923 -7.514 17.306 1.00 98.06 307 TYR A N 1
ATOM 2387 C CA . TYR A 1 307 ? 6.239 -8.102 17.112 1.00 98.06 307 TYR A CA 1
ATOM 2388 C C . TYR A 1 307 ? 6.332 -8.620 15.682 1.00 98.06 307 TYR A C 1
ATOM 2390 O O . TYR A 1 307 ? 5.508 -9.433 15.261 1.00 98.06 307 TYR A O 1
ATOM 2398 N N . LEU A 1 308 ? 7.302 -8.107 14.936 1.00 96.69 308 LEU A N 1
ATOM 2399 C CA . LEU A 1 308 ? 7.604 -8.515 13.576 1.00 96.69 308 LEU A CA 1
ATOM 2400 C C . LEU A 1 308 ? 8.844 -9.404 13.610 1.00 96.69 308 LEU A C 1
ATOM 2402 O O . LEU A 1 308 ? 9.960 -8.915 13.776 1.00 96.69 308 LEU A O 1
ATOM 2406 N N . LEU A 1 309 ? 8.605 -10.702 13.462 1.00 95.81 309 LEU A N 1
ATOM 2407 C CA . LEU A 1 309 ? 9.630 -11.718 13.297 1.00 95.81 309 LEU A CA 1
ATOM 2408 C C . LEU A 1 309 ? 10.129 -11.675 11.852 1.00 95.81 309 LEU A C 1
ATOM 2410 O O . LEU A 1 309 ? 9.357 -11.961 10.928 1.00 95.81 309 LEU A O 1
ATOM 2414 N N . ARG A 1 310 ? 11.403 -11.329 11.670 1.00 91.38 310 ARG A N 1
ATOM 2415 C CA . ARG A 1 310 ? 12.072 -11.342 10.368 1.00 91.38 310 ARG A CA 1
ATOM 2416 C C . ARG A 1 310 ? 12.664 -12.724 10.142 1.00 91.38 310 ARG A C 1
ATOM 2418 O O . ARG A 1 310 ? 13.466 -13.194 10.945 1.00 91.38 310 ARG A O 1
ATOM 2425 N N . THR A 1 311 ? 12.223 -13.418 9.096 1.00 89.06 311 THR A N 1
ATOM 2426 C CA . THR A 1 311 ? 12.792 -14.740 8.794 1.00 89.06 311 THR A CA 1
ATOM 2427 C C . THR A 1 311 ? 14.033 -14.611 7.923 1.00 89.06 311 THR A C 1
ATOM 2429 O O . THR A 1 311 ? 14.261 -13.595 7.272 1.00 89.06 311 THR A O 1
ATOM 2432 N N . GLN A 1 312 ? 14.863 -15.647 7.939 1.00 80.56 312 GLN A N 1
ATOM 2433 C CA . GLN A 1 312 ? 16.145 -15.639 7.246 1.00 80.56 312 GLN A CA 1
ATOM 2434 C C . GLN A 1 312 ? 15.956 -15.812 5.737 1.00 80.56 312 GLN A C 1
ATOM 2436 O O . GLN A 1 312 ? 15.200 -16.681 5.289 1.00 80.56 312 GLN A O 1
ATOM 2441 N N . SER A 1 313 ? 16.680 -15.014 4.954 1.00 68.25 313 SER A N 1
ATOM 2442 C CA . SER A 1 313 ? 16.825 -15.192 3.512 1.00 68.25 313 SER A CA 1
ATOM 2443 C C . SER A 1 313 ? 18.204 -14.707 3.069 1.00 68.25 313 SER A C 1
ATOM 2445 O O . SER A 1 313 ? 18.603 -13.586 3.368 1.00 68.25 313 SER A O 1
ATOM 2447 N N . GLY A 1 314 ? 18.953 -15.558 2.366 1.00 69.00 314 GLY A N 1
ATOM 2448 C CA . GLY A 1 314 ? 20.274 -15.199 1.848 1.00 69.00 314 GLY A CA 1
ATOM 2449 C C . GLY A 1 314 ? 21.331 -14.968 2.935 1.00 69.00 314 GLY A C 1
ATOM 2450 O O . GLY A 1 314 ? 21.403 -15.712 3.905 1.00 69.00 314 GLY A O 1
ATOM 2451 N N . THR A 1 315 ? 22.204 -13.983 2.711 1.00 62.84 315 THR A N 1
ATOM 2452 C CA . THR A 1 315 ? 23.366 -13.667 3.565 1.00 62.84 315 THR A CA 1
ATOM 2453 C C . THR A 1 315 ? 23.165 -12.422 4.428 1.00 62.84 315 THR A C 1
ATOM 2455 O O . THR A 1 315 ? 24.063 -12.068 5.185 1.00 62.84 315 THR A O 1
ATOM 2458 N N . HIS A 1 316 ? 22.038 -11.718 4.286 1.00 70.19 316 HIS A N 1
ATOM 2459 C CA . HIS A 1 316 ? 21.722 -10.504 5.033 1.00 70.19 316 HIS A CA 1
ATOM 2460 C C . HIS A 1 316 ? 20.354 -10.656 5.691 1.00 70.19 316 HIS A C 1
ATOM 2462 O O . HIS A 1 316 ? 19.331 -10.733 5.017 1.00 70.19 316 HIS A O 1
ATOM 2468 N N . GLU A 1 317 ? 20.342 -10.691 7.015 1.00 80.06 317 GLU A N 1
ATOM 2469 C CA . GLU A 1 317 ? 19.155 -10.920 7.823 1.00 80.06 317 GLU A CA 1
ATOM 2470 C C . GLU A 1 317 ? 18.818 -9.641 8.581 1.00 80.06 317 GLU A C 1
ATOM 2472 O O . GLU A 1 317 ? 19.637 -9.112 9.336 1.00 80.06 317 GLU A O 1
ATOM 2477 N N . LYS A 1 318 ? 17.603 -9.128 8.380 1.00 84.44 318 LYS A N 1
ATOM 2478 C CA . LYS A 1 318 ? 17.123 -7.964 9.129 1.00 84.44 318 LYS A CA 1
ATOM 2479 C C . LYS A 1 318 ? 16.746 -8.366 10.549 1.00 84.44 318 LYS A C 1
ATOM 2481 O O . LYS A 1 318 ? 16.154 -9.421 10.759 1.00 84.44 318 LYS A O 1
ATOM 2486 N N . GLY A 1 319 ? 17.032 -7.502 11.515 1.00 88.88 319 GLY A N 1
ATOM 2487 C CA . GLY A 1 319 ? 16.640 -7.713 12.902 1.00 88.88 319 GLY A CA 1
ATOM 2488 C C . GLY A 1 319 ? 15.121 -7.663 13.106 1.00 88.88 319 GLY A C 1
ATOM 2489 O O . GLY A 1 319 ? 14.408 -6.876 12.477 1.00 88.88 319 GLY A O 1
ATOM 2490 N N . ASP A 1 320 ? 14.624 -8.470 14.043 1.00 94.56 320 ASP A N 1
ATOM 2491 C CA . ASP A 1 320 ? 13.237 -8.402 14.506 1.00 94.56 320 ASP A CA 1
ATOM 2492 C C . ASP A 1 320 ? 12.848 -7.005 14.991 1.00 94.56 320 ASP A C 1
ATOM 2494 O O . ASP A 1 320 ? 13.675 -6.254 15.516 1.00 94.56 320 ASP A O 1
ATOM 2498 N N . GLN A 1 321 ? 11.556 -6.689 14.904 1.00 96.00 321 GLN A N 1
ATOM 2499 C CA . GLN A 1 321 ? 11.038 -5.402 15.358 1.00 96.00 321 GLN A CA 1
ATOM 2500 C C . GLN A 1 321 ? 9.941 -5.558 16.407 1.00 96.00 321 GLN A C 1
ATOM 2502 O O . GLN A 1 321 ? 9.098 -6.451 16.331 1.00 96.00 321 GLN A O 1
ATOM 2507 N N . VAL A 1 322 ? 9.925 -4.653 17.382 1.00 97.31 322 VAL A N 1
ATOM 2508 C CA . VAL A 1 322 ? 8.830 -4.498 18.347 1.00 97.31 322 VAL A CA 1
ATOM 2509 C C . VAL A 1 322 ? 8.220 -3.122 18.140 1.00 97.31 322 VAL A C 1
ATOM 2511 O O . VAL A 1 322 ? 8.932 -2.123 18.191 1.00 97.31 322 VAL A O 1
ATOM 2514 N N . LEU A 1 323 ? 6.906 -3.074 17.936 1.00 97.25 323 LEU A N 1
ATOM 2515 C CA . LEU A 1 323 ? 6.146 -1.838 17.804 1.00 97.25 323 LEU A CA 1
ATOM 2516 C C . LEU A 1 323 ? 5.151 -1.723 18.954 1.00 97.25 323 LEU A C 1
ATOM 2518 O O . LEU A 1 323 ? 4.455 -2.689 19.272 1.00 97.25 323 LEU A O 1
ATOM 2522 N N . ALA A 1 324 ? 5.065 -0.551 19.569 1.00 96.88 324 ALA A N 1
ATOM 2523 C CA . ALA A 1 324 ? 4.049 -0.248 20.567 1.00 96.88 324 ALA A CA 1
ATOM 2524 C C . ALA A 1 324 ? 3.426 1.114 20.276 1.00 96.88 324 ALA A C 1
ATOM 2526 O O . ALA A 1 324 ? 4.144 2.090 20.093 1.00 96.88 324 ALA A O 1
ATOM 2527 N N . ASP A 1 325 ? 2.101 1.193 20.260 1.00 97.19 325 ASP A N 1
ATOM 2528 C CA . ASP A 1 325 ? 1.388 2.397 19.846 1.00 97.19 325 ASP A CA 1
ATOM 2529 C C . ASP A 1 325 ? 0.314 2.773 20.861 1.00 97.19 325 ASP A C 1
ATOM 2531 O O . ASP A 1 325 ? -0.393 1.902 21.371 1.00 97.19 325 ASP A O 1
ATOM 2535 N N . LEU A 1 326 ? 0.179 4.071 21.126 1.00 94.88 326 LEU A N 1
ATOM 2536 C CA . LEU A 1 326 ? -0.851 4.652 21.982 1.00 94.88 326 LEU A CA 1
ATOM 2537 C C . LEU A 1 326 ? -1.523 5.813 21.251 1.00 94.88 326 LEU A C 1
ATOM 2539 O O . LEU A 1 326 ? -0.889 6.840 20.997 1.00 94.88 326 LEU A O 1
ATOM 2543 N N . ALA A 1 327 ? -2.821 5.676 21.000 1.00 95.44 327 ALA A N 1
ATOM 2544 C CA . ALA A 1 327 ? -3.652 6.717 20.411 1.00 95.44 327 ALA A CA 1
ATOM 2545 C C . ALA A 1 327 ? -4.712 7.178 21.411 1.00 95.44 327 ALA A C 1
ATOM 2547 O O . ALA A 1 327 ? -5.412 6.356 22.003 1.00 95.44 327 ALA A O 1
ATOM 2548 N N . VAL A 1 328 ? -4.865 8.491 21.572 1.00 92.44 328 VAL A N 1
ATOM 2549 C CA . VAL A 1 328 ? -5.964 9.089 22.341 1.00 92.44 328 VAL A CA 1
ATOM 2550 C C . VAL A 1 328 ? -6.693 10.070 21.446 1.00 92.44 328 VAL A C 1
ATOM 2552 O O . VAL A 1 328 ? -6.073 10.953 20.861 1.00 92.44 328 VAL A O 1
ATOM 2555 N N . GLY A 1 329 ? -8.007 9.919 21.337 1.00 91.75 329 GLY A N 1
ATOM 2556 C CA . GLY A 1 329 ? -8.832 10.727 20.456 1.00 91.75 329 GLY A CA 1
ATOM 2557 C C . GLY A 1 329 ? -9.992 11.407 21.156 1.00 91.75 329 GLY A C 1
ATOM 2558 O O . GLY A 1 329 ? -10.483 10.956 22.193 1.00 91.75 329 GLY A O 1
ATOM 2559 N N . PHE A 1 330 ? -10.456 12.493 20.553 1.00 88.31 330 PHE A N 1
ATOM 2560 C CA . PHE A 1 330 ? -11.655 13.197 20.959 1.00 88.31 330 PHE A CA 1
ATOM 2561 C C . PHE A 1 330 ? -12.522 13.536 19.744 1.00 88.31 330 PHE A C 1
ATOM 2563 O O . PHE A 1 330 ? -12.034 13.968 18.699 1.00 88.31 330 PHE A O 1
ATOM 2570 N N . ARG A 1 331 ? -13.835 13.356 19.893 1.00 91.81 331 ARG A N 1
ATOM 2571 C CA . ARG A 1 331 ? -14.843 13.801 18.925 1.00 91.81 331 ARG A CA 1
ATOM 2572 C C . ARG A 1 331 ? -15.357 15.176 19.367 1.00 91.81 331 ARG A C 1
ATOM 2574 O O . ARG A 1 331 ? -16.084 15.239 20.361 1.00 91.81 331 ARG A O 1
ATOM 2581 N N . PRO A 1 332 ? -15.029 16.281 18.669 1.00 90.56 332 PRO A N 1
ATOM 2582 C CA . PRO A 1 332 ? -15.373 17.620 19.149 1.00 90.56 332 PRO A CA 1
ATOM 2583 C C . PRO A 1 332 ? -16.868 17.945 19.021 1.00 90.56 332 PRO A C 1
ATOM 2585 O O . PRO A 1 332 ? -17.399 18.734 19.802 1.00 90.56 332 PRO A O 1
ATOM 2588 N N . TRP A 1 333 ? -17.562 17.341 18.051 1.00 90.12 333 TRP A N 1
ATOM 2589 C CA . TRP A 1 333 ? -18.981 17.590 17.799 1.00 90.12 333 TRP A CA 1
ATOM 2590 C C . TRP A 1 333 ? -19.773 16.292 17.754 1.00 90.12 333 TRP A C 1
ATOM 2592 O O . TRP A 1 333 ? -19.508 15.418 16.936 1.00 90.12 333 TRP A O 1
ATOM 2602 N N . LEU A 1 334 ? -20.821 16.210 18.573 1.00 86.94 334 LEU A N 1
ATOM 2603 C CA . LEU A 1 334 ? -21.826 15.163 18.438 1.00 86.94 334 LEU A CA 1
ATOM 2604 C C . LEU A 1 334 ? -22.767 15.524 17.293 1.00 86.94 334 LEU A C 1
ATOM 2606 O O . LEU A 1 334 ? -23.399 16.585 17.286 1.00 86.94 334 LEU A O 1
ATOM 2610 N N . ARG A 1 335 ? -22.844 14.642 16.303 1.00 84.25 335 ARG A N 1
ATOM 2611 C CA . ARG A 1 335 ? -23.588 14.870 15.069 1.00 84.25 335 ARG A CA 1
ATOM 2612 C C . ARG A 1 335 ? -24.552 13.709 14.813 1.00 84.25 335 ARG A C 1
ATOM 2614 O O . ARG A 1 335 ? -24.283 12.583 15.230 1.00 84.25 335 ARG A O 1
ATOM 2621 N N . PRO A 1 336 ? -25.699 13.945 14.149 1.00 83.88 336 PRO A N 1
ATOM 2622 C CA . PRO A 1 336 ? -26.587 12.858 13.758 1.00 83.88 336 PRO A CA 1
ATOM 2623 C C . PRO A 1 336 ? -25.856 11.834 12.886 1.00 83.88 336 PRO A C 1
ATOM 2625 O O . PRO A 1 336 ? -25.088 12.207 12.003 1.00 83.88 336 PRO A O 1
ATOM 2628 N N . TYR A 1 337 ? -26.188 10.555 13.058 1.00 73.12 337 TYR A N 1
ATOM 2629 C CA . TYR A 1 337 ? -25.511 9.419 12.414 1.00 73.12 337 TYR A CA 1
ATOM 2630 C C . TYR A 1 337 ? -25.302 9.536 10.889 1.00 73.12 337 TYR A C 1
ATOM 2632 O O . TYR A 1 337 ? -24.352 8.993 10.344 1.00 73.12 337 TYR A O 1
ATOM 2640 N N . LYS A 1 338 ? -26.201 10.217 10.167 1.00 83.00 338 LYS A N 1
ATOM 2641 C CA . LYS A 1 338 ? -26.120 10.358 8.699 1.00 83.00 338 LYS A CA 1
ATOM 2642 C C . LYS A 1 338 ? -25.293 11.554 8.219 1.00 83.00 338 LYS A C 1
ATOM 2644 O O . LYS A 1 338 ? -25.157 11.732 7.008 1.00 83.00 338 LYS A O 1
ATOM 2649 N N . SER A 1 339 ? -24.841 12.409 9.129 1.00 89.56 339 SER A N 1
ATOM 2650 C CA . SER A 1 339 ? -23.984 13.544 8.791 1.00 89.56 339 SER A CA 1
ATOM 2651 C C . SER A 1 339 ? -22.512 13.155 8.879 1.00 89.56 339 SER A C 1
ATOM 2653 O O . SER A 1 339 ? -22.194 12.045 9.291 1.00 89.56 339 SER A O 1
ATOM 2655 N N . TRP A 1 340 ? -21.635 14.049 8.433 1.00 92.75 340 TRP A N 1
ATOM 2656 C CA . TRP A 1 340 ? -20.203 13.855 8.598 1.00 92.75 340 TRP A CA 1
ATOM 2657 C C . TRP A 1 340 ? -19.827 13.806 10.087 1.00 92.75 340 TRP A C 1
ATOM 2659 O O . TRP A 1 340 ? -20.474 14.462 10.913 1.00 92.75 340 TRP A O 1
ATOM 2669 N N . ASP A 1 341 ? -18.779 13.051 10.390 1.00 92.19 341 ASP A N 1
ATOM 2670 C CA . ASP A 1 341 ? -18.180 12.906 11.710 1.00 92.19 341 ASP A CA 1
ATOM 2671 C C . ASP A 1 341 ? -16.683 13.232 11.644 1.00 92.19 341 ASP A C 1
ATOM 2673 O O . ASP A 1 341 ? -16.045 13.058 10.604 1.00 92.19 341 ASP A O 1
ATOM 2677 N N . LEU A 1 342 ? -16.143 13.758 12.740 1.00 93.25 342 LEU A N 1
ATOM 2678 C CA . LEU A 1 342 ? -14.730 14.105 12.858 1.00 93.25 342 LEU A CA 1
ATOM 2679 C C . LEU A 1 342 ? -14.218 13.687 14.231 1.00 93.25 342 LEU A C 1
ATOM 2681 O O . LEU A 1 342 ? -14.706 14.169 15.255 1.00 93.25 342 LEU A O 1
ATOM 2685 N N . VAL A 1 343 ? -13.194 12.844 14.232 1.00 94.19 343 VAL A N 1
ATOM 2686 C CA . VAL A 1 343 ? -12.414 12.489 15.415 1.00 94.19 343 VAL A CA 1
ATOM 2687 C C . VAL A 1 343 ? -11.004 13.021 15.211 1.00 94.19 343 VAL A C 1
ATOM 2689 O O . VAL A 1 343 ? -10.403 12.822 14.160 1.00 94.19 343 VAL A O 1
ATOM 2692 N N . LEU A 1 344 ? -10.490 13.732 16.205 1.00 94.19 344 LEU A N 1
ATOM 2693 C CA . LEU A 1 344 ? -9.107 14.193 16.238 1.00 94.19 344 LEU A CA 1
ATOM 2694 C C . LEU A 1 344 ? -8.356 13.322 17.234 1.00 94.19 344 LEU A C 1
ATOM 2696 O O . LEU A 1 344 ? -8.865 13.095 18.332 1.00 94.19 344 LEU A O 1
ATOM 2700 N N . LEU A 1 345 ? -7.175 12.832 16.871 1.00 94.81 345 LEU A N 1
ATOM 2701 C CA . LEU A 1 345 ? -6.360 12.005 17.748 1.00 94.81 345 LEU A CA 1
ATOM 2702 C C . LEU A 1 345 ? -4.954 12.563 17.898 1.00 94.81 345 LEU A C 1
ATOM 2704 O O . LEU A 1 345 ? -4.471 13.374 17.110 1.00 94.81 345 LEU A O 1
ATOM 2708 N N . TRP A 1 346 ? -4.317 12.111 18.963 1.00 96.31 346 TRP A N 1
ATOM 2709 C CA . TRP A 1 346 ? -2.896 12.231 19.188 1.00 96.31 346 TRP A CA 1
ATOM 2710 C C . TRP A 1 346 ? -2.322 10.820 19.276 1.00 96.31 346 TRP A C 1
ATOM 2712 O O . TRP A 1 346 ? -2.731 10.044 20.146 1.00 96.31 346 TRP A O 1
ATOM 2722 N N . GLU A 1 347 ? -1.404 10.482 18.375 1.00 97.00 347 GLU A N 1
ATOM 2723 C CA . GLU A 1 347 ? -0.847 9.135 18.247 1.00 97.00 347 GLU A CA 1
ATOM 2724 C C . GLU A 1 347 ? 0.641 9.126 18.549 1.00 97.00 347 GLU A C 1
ATOM 2726 O O . GLU A 1 347 ? 1.398 9.945 18.027 1.00 97.00 347 GLU A O 1
ATOM 2731 N N . ASN A 1 348 ? 1.053 8.169 19.376 1.00 95.00 348 ASN A N 1
ATOM 2732 C CA . ASN A 1 348 ? 2.441 7.910 19.722 1.00 95.00 348 ASN A CA 1
ATOM 2733 C C . ASN A 1 348 ? 2.810 6.510 19.251 1.00 95.00 348 ASN A C 1
ATOM 2735 O O . ASN A 1 348 ? 2.077 5.565 19.543 1.00 95.00 348 ASN A O 1
ATOM 2739 N N . SER A 1 349 ? 3.959 6.383 18.602 1.00 96.44 349 SER A N 1
ATOM 2740 C CA . SER A 1 349 ? 4.466 5.122 18.070 1.00 96.44 349 SER A CA 1
ATOM 2741 C C . SER A 1 349 ? 5.893 4.910 18.548 1.00 96.44 349 SER A C 1
ATOM 2743 O O . SER A 1 349 ? 6.755 5.758 18.347 1.00 96.44 349 SER A O 1
ATOM 2745 N N . TYR A 1 350 ? 6.138 3.784 19.202 1.00 96.69 350 TYR A N 1
ATOM 2746 C CA . TYR A 1 350 ? 7.461 3.315 19.585 1.00 96.69 350 TYR A CA 1
ATOM 2747 C C . TYR A 1 350 ? 7.880 2.181 18.657 1.00 96.69 350 TYR A C 1
ATOM 2749 O O . TYR A 1 350 ? 7.129 1.218 18.492 1.00 96.69 350 TYR A O 1
ATOM 2757 N N . LEU A 1 351 ? 9.086 2.274 18.107 1.00 95.50 351 LEU A N 1
ATOM 2758 C CA . LEU A 1 351 ? 9.720 1.234 17.309 1.00 95.50 351 LEU A CA 1
ATOM 2759 C C . LEU A 1 351 ? 11.051 0.849 17.950 1.00 95.50 351 LEU A C 1
ATOM 2761 O O . LEU A 1 351 ? 11.895 1.692 18.245 1.00 95.50 351 LEU A O 1
ATOM 2765 N N . PHE A 1 352 ? 11.243 -0.447 18.141 1.00 94.31 352 PHE A N 1
ATOM 2766 C CA . PHE A 1 352 ? 12.537 -1.045 18.417 1.00 94.31 352 PHE A CA 1
ATOM 2767 C C . PHE A 1 352 ? 12.912 -1.958 17.259 1.00 94.31 352 PHE A C 1
ATOM 2769 O O . PHE A 1 352 ? 12.139 -2.854 16.925 1.00 94.31 352 PHE A O 1
ATOM 2776 N N . SER A 1 353 ? 14.109 -1.768 16.715 1.00 92.62 353 SER A N 1
ATOM 2777 C CA . SER A 1 353 ? 14.710 -2.634 15.702 1.00 92.62 353 SER A CA 1
ATOM 2778 C C . SER A 1 353 ? 15.909 -3.350 16.313 1.00 92.62 353 SER A C 1
ATOM 2780 O O . SER A 1 353 ? 16.831 -2.707 16.826 1.00 92.62 353 SER A O 1
ATOM 2782 N N . ALA A 1 354 ? 15.892 -4.683 16.296 1.00 90.06 354 ALA A N 1
ATOM 2783 C CA . ALA A 1 354 ? 17.025 -5.501 16.705 1.00 90.06 354 ALA A CA 1
ATOM 2784 C C . ALA A 1 354 ? 18.196 -5.351 15.717 1.00 90.06 354 ALA A C 1
ATOM 2786 O O . ALA A 1 354 ? 18.094 -4.671 14.704 1.00 90.06 354 ALA A O 1
ATOM 2787 N N . LYS A 1 355 ? 19.341 -5.961 16.040 1.00 86.56 355 LYS A N 1
ATOM 2788 C CA . LYS A 1 355 ? 20.502 -5.917 15.144 1.00 86.56 355 LYS A CA 1
ATOM 2789 C C . LYS A 1 355 ? 20.271 -6.824 13.941 1.00 86.56 355 LYS A C 1
ATOM 2791 O O . LYS A 1 355 ? 19.909 -7.980 14.141 1.00 86.56 355 LYS A O 1
ATOM 2796 N N . ASP A 1 356 ? 20.584 -6.307 12.765 1.00 84.06 356 ASP A N 1
ATOM 2797 C CA . ASP A 1 356 ? 20.794 -7.079 11.545 1.00 84.06 356 ASP A CA 1
ATOM 2798 C C . ASP A 1 356 ? 22.010 -8.003 11.668 1.00 84.06 356 ASP A C 1
ATOM 2800 O O . ASP A 1 356 ? 22.926 -7.770 12.469 1.00 84.06 356 ASP A O 1
ATOM 2804 N N . GLU A 1 357 ? 22.039 -9.024 10.827 1.00 80.88 357 GLU A N 1
ATOM 2805 C CA . GLU A 1 357 ? 23.061 -10.058 10.772 1.00 80.88 357 GLU A CA 1
ATOM 2806 C C . GLU A 1 357 ? 23.516 -10.251 9.318 1.00 80.88 357 GLU A C 1
ATOM 2808 O O . GLU A 1 357 ? 22.714 -10.229 8.389 1.00 80.88 357 GLU A O 1
ATOM 2813 N N . VAL A 1 358 ? 24.829 -10.343 9.096 1.00 75.94 358 VAL A N 1
ATOM 2814 C CA . VAL A 1 358 ? 25.430 -10.610 7.780 1.00 75.94 358 VAL A CA 1
ATOM 2815 C C . VAL A 1 358 ? 26.387 -11.778 7.936 1.00 75.94 358 VAL A C 1
ATOM 2817 O O . VAL A 1 358 ? 27.305 -11.683 8.745 1.00 75.94 358 VAL A O 1
ATOM 2820 N N . ASP A 1 359 ? 26.185 -12.862 7.186 1.00 74.88 359 ASP A N 1
ATOM 2821 C CA . ASP A 1 359 ? 26.980 -14.098 7.299 1.00 74.88 359 ASP A CA 1
ATOM 2822 C C . ASP A 1 359 ? 27.115 -14.599 8.758 1.00 74.88 359 ASP A C 1
ATOM 2824 O O . ASP A 1 359 ? 28.219 -14.852 9.245 1.00 74.88 359 ASP A O 1
ATOM 2828 N N . ASP A 1 360 ? 25.994 -14.677 9.484 1.00 72.25 360 ASP A N 1
ATOM 2829 C CA . ASP A 1 360 ? 25.918 -15.039 10.913 1.00 72.25 360 ASP A CA 1
ATOM 2830 C C . ASP A 1 360 ? 26.690 -14.092 11.873 1.00 72.25 360 ASP A C 1
ATOM 2832 O O . ASP A 1 360 ? 26.980 -14.407 13.036 1.00 72.25 360 ASP A O 1
ATOM 2836 N N . LEU A 1 361 ? 27.079 -12.904 11.393 1.00 72.50 361 LEU A N 1
ATOM 2837 C CA . LEU A 1 361 ? 27.738 -11.868 12.184 1.00 72.50 361 LEU A CA 1
ATOM 2838 C C . LEU A 1 361 ? 26.802 -10.684 12.396 1.00 72.50 361 LEU A C 1
ATOM 2840 O O . LEU A 1 361 ? 26.442 -9.958 11.469 1.00 72.50 361 LEU A O 1
ATOM 2844 N N . LYS A 1 362 ? 26.458 -10.434 13.660 1.00 75.88 362 LYS A N 1
ATOM 2845 C CA . LYS A 1 362 ? 25.640 -9.279 14.040 1.00 75.88 362 LYS A CA 1
ATOM 2846 C C . LYS A 1 362 ? 26.327 -7.979 13.652 1.00 75.88 362 LYS A C 1
ATOM 2848 O O . LYS A 1 362 ? 27.398 -7.651 14.171 1.00 75.88 362 LYS A O 1
ATOM 2853 N N . VAL A 1 363 ? 25.655 -7.197 12.819 1.00 74.88 363 VAL A N 1
ATOM 2854 C CA . VAL A 1 363 ? 26.079 -5.855 12.441 1.00 74.88 363 VAL A CA 1
ATOM 2855 C C . VAL A 1 363 ? 25.990 -4.986 13.689 1.00 74.88 363 VAL A C 1
ATOM 2857 O O . VAL A 1 363 ? 24.935 -4.833 14.307 1.00 74.88 363 VAL A O 1
ATOM 2860 N N . ALA A 1 364 ? 27.130 -4.463 14.142 1.00 63.34 364 ALA A N 1
ATOM 2861 C CA . ALA A 1 364 ? 27.188 -3.749 15.413 1.00 63.34 364 ALA A CA 1
ATOM 2862 C C . ALA A 1 364 ? 26.253 -2.528 15.429 1.00 63.34 364 ALA A C 1
ATOM 2864 O O . ALA A 1 364 ? 25.660 -2.264 16.481 1.00 63.34 364 ALA A O 1
ATOM 2865 N N . ASN A 1 365 ? 26.082 -1.903 14.260 1.00 75.69 365 ASN A N 1
ATOM 2866 C CA . ASN A 1 365 ? 25.499 -0.586 14.078 1.00 75.69 365 ASN A CA 1
ATOM 2867 C C . ASN A 1 365 ? 24.083 -0.573 13.459 1.00 75.69 365 ASN A C 1
ATOM 2869 O O . ASN A 1 365 ? 23.698 0.389 12.816 1.00 75.69 365 ASN A O 1
ATOM 2873 N N . SER A 1 366 ? 23.298 -1.643 13.604 1.00 80.56 366 SER A N 1
ATOM 2874 C CA . SER A 1 366 ? 21.974 -1.771 12.954 1.00 80.56 366 SER A CA 1
ATOM 2875 C C . SER A 1 366 ? 20.776 -1.701 13.911 1.00 80.56 366 SER A C 1
ATOM 2877 O O . SER A 1 366 ? 19.632 -1.649 13.477 1.00 80.56 366 SER A O 1
ATOM 2879 N N . ARG A 1 367 ? 21.012 -1.678 15.231 1.00 86.44 367 ARG A N 1
ATOM 2880 C CA . ARG A 1 367 ? 19.935 -1.559 16.229 1.00 86.44 367 ARG A CA 1
ATOM 2881 C C . ARG A 1 367 ? 19.405 -0.130 16.273 1.00 86.44 367 ARG A C 1
ATOM 2883 O O . ARG A 1 367 ? 20.204 0.799 16.300 1.00 86.44 367 ARG A O 1
ATOM 2890 N N . GLY A 1 368 ? 18.099 0.038 16.443 1.00 89.19 368 GLY A N 1
ATOM 2891 C CA . GLY A 1 368 ? 17.489 1.356 16.605 1.00 89.19 368 GLY A CA 1
ATOM 2892 C C . GLY A 1 368 ? 16.354 1.375 17.617 1.00 89.19 368 GLY A C 1
ATOM 2893 O O . GLY A 1 368 ? 15.677 0.369 17.836 1.00 89.19 368 GLY A O 1
ATOM 2894 N N . HIS A 1 369 ? 16.160 2.532 18.239 1.00 92.44 369 HIS A N 1
ATOM 2895 C CA . HIS A 1 369 ? 14.947 2.857 18.972 1.00 92.44 369 HIS A CA 1
ATOM 2896 C C . HIS A 1 369 ? 14.410 4.205 18.502 1.00 92.44 369 HIS A C 1
ATOM 2898 O O . HIS A 1 369 ? 15.173 5.165 18.405 1.00 92.44 369 HIS A O 1
ATOM 2904 N N . GLU A 1 370 ? 13.103 4.292 18.294 1.00 92.69 370 GLU A N 1
ATOM 2905 C CA . GLU A 1 370 ? 12.430 5.510 17.850 1.00 92.69 370 GLU A CA 1
ATOM 2906 C C . GLU A 1 370 ? 11.118 5.683 18.621 1.00 92.69 370 GLU A C 1
ATOM 2908 O O . GLU A 1 370 ? 10.385 4.722 18.857 1.00 92.69 370 GLU A O 1
ATOM 2913 N N . ILE A 1 371 ? 10.818 6.917 19.023 1.00 93.56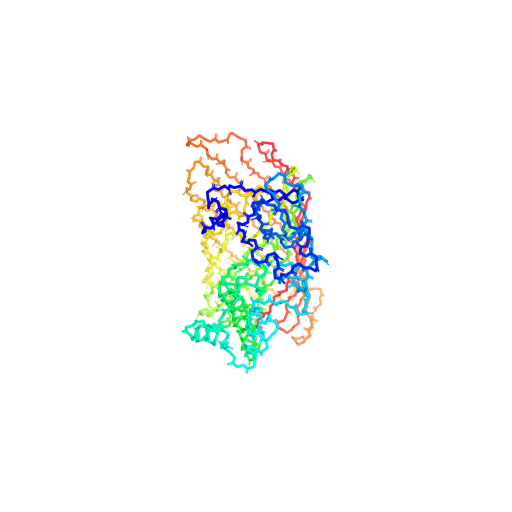 371 ILE A N 1
ATOM 2914 C CA . ILE A 1 371 ? 9.505 7.337 19.515 1.00 93.56 371 ILE A CA 1
ATOM 2915 C C . ILE A 1 371 ? 9.040 8.480 18.627 1.00 93.56 371 ILE A C 1
ATOM 2917 O O . ILE A 1 371 ? 9.646 9.551 18.625 1.00 93.56 371 ILE A O 1
ATOM 2921 N N . LEU A 1 372 ? 7.936 8.263 17.927 1.00 93.88 372 LEU A N 1
ATOM 2922 C CA . LEU A 1 372 ? 7.255 9.242 17.097 1.00 93.88 372 LEU A CA 1
ATOM 2923 C C . LEU A 1 372 ? 5.959 9.687 17.779 1.00 93.88 372 LEU A C 1
ATOM 2925 O O . LEU A 1 372 ? 5.317 8.911 18.490 1.00 93.88 372 LEU A O 1
ATOM 2929 N N . SER A 1 373 ? 5.567 10.940 17.574 1.00 95.62 373 SER A N 1
ATOM 2930 C CA . SER A 1 373 ? 4.342 11.492 18.146 1.00 95.62 373 SER A CA 1
ATOM 2931 C C . SER A 1 373 ? 3.759 12.582 17.264 1.00 95.62 373 SER A C 1
ATOM 2933 O O . SER A 1 373 ? 4.500 13.389 16.698 1.00 95.62 373 SER A O 1
ATOM 2935 N N . GLY A 1 374 ? 2.436 12.644 17.158 1.00 95.25 374 GLY A N 1
ATOM 2936 C CA . GLY A 1 374 ? 1.806 13.755 16.463 1.00 95.25 374 GLY A CA 1
ATOM 2937 C C . GLY A 1 374 ? 0.292 13.665 16.297 1.00 95.25 374 GLY A C 1
ATOM 2938 O O . GLY A 1 374 ? -0.339 12.688 16.715 1.00 95.25 374 GLY A O 1
ATOM 2939 N N . PRO A 1 375 ? -0.305 14.729 15.732 1.00 97.81 375 PRO A N 1
ATOM 2940 C CA . PRO A 1 375 ? -1.740 14.832 15.540 1.00 97.81 375 PRO A CA 1
ATOM 2941 C C . PRO A 1 375 ? -2.217 14.036 14.323 1.00 97.81 375 PRO A C 1
ATOM 2943 O O . PRO A 1 375 ? -1.596 14.046 13.257 1.00 97.81 375 PRO A O 1
ATOM 2946 N N . THR A 1 376 ? -3.388 13.423 14.464 1.00 97.75 376 THR A N 1
ATOM 2947 C CA . THR A 1 376 ? -4.085 12.715 13.389 1.00 97.75 376 THR A CA 1
ATOM 2948 C C . THR A 1 376 ? -5.574 13.065 13.389 1.00 97.75 376 THR A C 1
ATOM 2950 O O . THR A 1 376 ? -6.110 13.652 14.336 1.00 97.75 376 THR A O 1
ATOM 2953 N N . PHE A 1 377 ? -6.260 12.762 12.293 1.00 96.25 377 PHE A N 1
ATOM 2954 C CA . PHE A 1 377 ? -7.697 12.951 12.169 1.00 96.25 377 PHE A CA 1
ATOM 2955 C C . PHE A 1 377 ? -8.346 11.778 11.444 1.00 96.25 377 PHE A C 1
ATOM 2957 O O . PHE A 1 377 ? -7.746 11.142 10.579 1.00 96.25 377 PHE A O 1
ATOM 2964 N N . LEU A 1 378 ? -9.615 11.562 11.769 1.00 95.50 378 LEU A N 1
ATOM 2965 C CA . LEU A 1 378 ? -10.534 10.662 11.094 1.00 95.50 378 LEU A CA 1
ATOM 2966 C C . LEU A 1 378 ? -11.764 11.482 10.715 1.00 95.50 378 LEU A C 1
ATOM 2968 O O . LEU A 1 378 ? -12.487 11.963 11.589 1.00 95.50 378 LEU A O 1
ATOM 2972 N N . TRP A 1 379 ? -11.999 11.671 9.426 1.00 95.19 379 TRP A N 1
ATOM 2973 C CA . TRP A 1 379 ? -13.185 12.330 8.899 1.00 95.19 379 TRP A CA 1
ATOM 2974 C C . TRP A 1 379 ? -14.030 11.321 8.134 1.00 95.19 379 TRP A C 1
ATOM 2976 O O . TRP A 1 379 ? -13.598 10.809 7.105 1.00 95.19 379 TRP A O 1
ATOM 2986 N N . SER A 1 380 ? -15.248 11.048 8.593 1.00 92.44 380 SER A N 1
ATOM 2987 C CA . SER A 1 380 ? -16.124 10.076 7.938 1.00 92.44 380 SER A CA 1
ATOM 2988 C C . SER A 1 380 ? -17.441 10.672 7.482 1.00 92.44 380 SER A C 1
ATOM 2990 O O . SER A 1 380 ? -18.003 11.586 8.083 1.00 92.44 380 SER A O 1
ATOM 2992 N N . ILE A 1 381 ? -17.969 10.127 6.389 1.00 91.19 381 ILE A N 1
ATOM 2993 C CA . ILE A 1 381 ? -19.330 10.368 5.931 1.00 91.19 381 ILE A CA 1
ATOM 2994 C C . ILE A 1 381 ? -19.904 9.087 5.332 1.00 91.19 381 ILE A C 1
ATOM 2996 O O . ILE A 1 381 ? -19.480 8.608 4.281 1.00 91.19 381 ILE A O 1
ATOM 3000 N N . ARG A 1 382 ? -20.943 8.550 5.981 1.00 87.44 382 ARG A N 1
ATOM 3001 C CA . ARG A 1 382 ? -21.585 7.283 5.596 1.00 87.44 382 ARG A CA 1
ATOM 3002 C C . ARG A 1 382 ? -20.573 6.137 5.497 1.00 87.44 382 ARG A C 1
ATOM 3004 O O . ARG A 1 382 ? -20.214 5.589 6.528 1.00 87.44 382 ARG A O 1
ATOM 3011 N N . ASN A 1 383 ? -20.179 5.800 4.268 1.00 87.62 383 ASN A N 1
ATOM 3012 C CA . ASN A 1 383 ? -19.342 4.663 3.934 1.00 87.62 383 ASN A CA 1
ATOM 3013 C C . ASN A 1 383 ? -17.895 5.039 3.598 1.00 87.62 383 ASN A C 1
ATOM 3015 O O . ASN A 1 383 ? -17.084 4.161 3.335 1.00 87.62 383 ASN A O 1
ATOM 3019 N N . LEU A 1 384 ? -17.598 6.338 3.567 1.00 91.56 384 LEU A N 1
ATOM 3020 C CA . LEU A 1 384 ? -16.285 6.875 3.256 1.00 91.56 384 LEU A CA 1
ATOM 3021 C C . LEU A 1 384 ? -15.637 7.401 4.533 1.00 91.56 384 LEU A C 1
ATOM 3023 O O . LEU A 1 384 ? -16.268 8.145 5.287 1.00 91.56 384 LEU A O 1
ATOM 3027 N N . MET A 1 385 ? -14.369 7.071 4.714 1.00 93.50 385 MET A N 1
ATOM 3028 C CA . MET A 1 385 ? -13.472 7.634 5.708 1.00 93.50 385 MET A CA 1
ATOM 3029 C C . MET A 1 385 ? -12.271 8.252 4.995 1.00 93.50 385 MET A C 1
ATOM 3031 O O . MET A 1 385 ? -11.706 7.656 4.083 1.00 93.50 385 MET A O 1
ATOM 3035 N N . ILE A 1 386 ? -11.880 9.445 5.426 1.00 96.12 386 ILE A N 1
ATOM 3036 C CA . ILE A 1 386 ? -10.594 10.055 5.118 1.00 96.12 386 ILE A CA 1
ATOM 3037 C C . ILE A 1 386 ? -9.849 10.176 6.436 1.00 96.12 386 ILE A C 1
ATOM 3039 O O . ILE A 1 386 ? -10.330 10.831 7.361 1.00 96.12 386 ILE A O 1
ATOM 3043 N N . LYS A 1 387 ? -8.674 9.569 6.509 1.00 96.31 387 LYS A N 1
ATOM 3044 C CA . LYS A 1 387 ? -7.799 9.653 7.671 1.00 96.31 387 LYS A CA 1
ATOM 3045 C C . LYS A 1 387 ? -6.453 10.217 7.278 1.00 96.31 387 LYS A C 1
ATOM 3047 O O . LYS A 1 387 ? -6.037 10.100 6.129 1.00 96.31 387 LYS A O 1
ATOM 3052 N N . GLY A 1 388 ? -5.788 10.865 8.216 1.00 97.56 388 GLY A N 1
ATOM 3053 C CA . GLY A 1 388 ? -4.445 11.351 7.970 1.00 97.56 388 GLY A CA 1
ATOM 3054 C C . GLY A 1 388 ? -3.808 11.964 9.193 1.00 97.56 388 GLY A C 1
ATOM 3055 O O . GLY A 1 388 ? -4.467 12.235 10.197 1.00 97.56 388 GLY A O 1
ATOM 3056 N N . GLY A 1 389 ? -2.508 12.181 9.109 1.00 97.62 389 GLY A N 1
ATOM 3057 C CA . GLY A 1 389 ? -1.734 12.693 10.221 1.00 97.62 389 GLY A CA 1
ATOM 3058 C C . GLY A 1 389 ? -0.275 12.890 9.866 1.00 97.62 389 GLY A C 1
ATOM 3059 O O . GLY A 1 389 ? 0.184 12.516 8.787 1.00 97.62 389 GLY A O 1
ATOM 3060 N N . ILE A 1 390 ? 0.441 13.492 10.803 1.00 98.38 390 ILE A N 1
ATOM 3061 C CA . ILE A 1 390 ? 1.887 13.664 10.741 1.00 98.38 390 ILE A CA 1
ATOM 3062 C C . ILE A 1 390 ? 2.458 13.389 12.127 1.00 98.38 390 ILE A C 1
ATOM 3064 O O . ILE A 1 390 ? 1.915 13.864 13.124 1.00 98.38 390 ILE A O 1
ATOM 3068 N N . GLN A 1 391 ? 3.533 12.618 12.192 1.00 97.44 391 GLN A N 1
ATOM 3069 C CA . GLN A 1 391 ? 4.297 12.366 13.401 1.00 97.44 391 GLN A CA 1
ATOM 3070 C C . GLN A 1 391 ? 5.713 12.911 13.249 1.00 97.44 391 GLN A C 1
ATOM 3072 O O . GLN A 1 391 ? 6.310 12.862 12.174 1.00 97.44 391 GLN A O 1
ATOM 3077 N N . PHE A 1 392 ? 6.245 13.393 14.364 1.00 96.19 392 PHE A N 1
ATOM 3078 C CA . PHE A 1 392 ? 7.614 13.870 14.496 1.00 96.19 392 PHE A CA 1
ATOM 3079 C C . PHE A 1 392 ? 8.349 13.013 15.527 1.00 96.19 392 PHE A C 1
ATOM 3081 O O . PHE A 1 392 ? 7.713 12.519 16.469 1.00 96.19 392 PHE A O 1
ATOM 3088 N N . PRO A 1 393 ? 9.670 12.843 15.398 1.00 93.12 393 PRO A N 1
ATOM 3089 C CA . PRO A 1 393 ? 10.462 12.181 16.422 1.00 93.12 393 PRO A CA 1
ATOM 3090 C C . PRO A 1 393 ? 10.428 12.966 17.736 1.00 93.12 393 PRO A C 1
ATOM 3092 O O . PRO A 1 393 ? 10.750 14.151 17.796 1.00 93.12 393 PRO A O 1
ATOM 3095 N N . LEU A 1 394 ? 10.065 12.290 18.822 1.00 92.25 394 LEU A N 1
ATOM 3096 C CA . LEU A 1 394 ? 10.318 12.766 20.182 1.00 92.25 394 LEU A CA 1
ATOM 3097 C C . LEU A 1 394 ? 11.671 12.283 20.697 1.00 92.25 394 LEU A C 1
ATOM 3099 O O . LEU A 1 394 ? 12.294 12.952 21.521 1.00 92.25 394 LEU A O 1
ATOM 3103 N N . TRP A 1 395 ? 12.099 11.103 20.250 1.00 92.31 395 TRP A N 1
ATOM 3104 C CA . TRP A 1 395 ? 13.368 10.506 20.637 1.00 92.31 395 TRP A CA 1
ATOM 3105 C C . TRP A 1 395 ? 13.818 9.472 19.607 1.00 92.31 395 TRP A C 1
ATOM 3107 O O . TRP A 1 395 ? 13.007 8.664 19.159 1.00 92.31 395 TRP A O 1
ATOM 3117 N N . GLN A 1 396 ? 15.107 9.485 19.273 1.00 91.81 396 GLN A N 1
ATOM 3118 C CA . GLN A 1 396 ? 15.743 8.524 18.376 1.00 91.81 396 GLN A CA 1
ATOM 3119 C C . GLN A 1 396 ? 17.101 8.119 18.955 1.00 91.81 396 GLN A C 1
ATOM 3121 O O . GLN A 1 396 ? 17.828 8.940 19.513 1.00 91.81 396 GLN A O 1
ATOM 3126 N N . ASN A 1 397 ? 17.412 6.829 18.887 1.00 89.44 397 ASN A N 1
ATOM 3127 C CA . ASN A 1 397 ? 18.713 6.270 19.236 1.00 89.44 397 ASN A CA 1
ATOM 3128 C C . ASN A 1 397 ? 19.013 5.118 18.278 1.00 89.44 397 ASN A C 1
ATOM 3130 O O . ASN A 1 397 ? 18.784 3.942 18.589 1.00 89.44 397 ASN A O 1
ATOM 3134 N N . LEU A 1 398 ? 19.467 5.498 17.089 1.00 80.88 398 LEU A N 1
ATOM 3135 C CA . LEU A 1 398 ? 19.901 4.612 16.023 1.00 80.88 398 LEU A CA 1
ATOM 3136 C C . LEU A 1 398 ? 21.384 4.340 16.284 1.00 80.88 398 LEU A C 1
ATOM 3138 O O . LEU A 1 398 ? 22.206 5.248 16.259 1.00 80.88 398 LEU A O 1
ATOM 3142 N N . GLN A 1 399 ? 21.733 3.121 16.691 1.00 76.69 399 GLN A N 1
ATOM 3143 C CA . GLN A 1 399 ? 23.081 2.781 17.156 1.00 76.69 399 GLN A CA 1
ATOM 3144 C C . GLN A 1 399 ? 24.065 2.633 15.984 1.00 76.69 399 GLN A C 1
ATOM 3146 O O . GLN A 1 399 ? 24.842 1.688 16.000 1.00 76.69 399 GLN A O 1
ATOM 3151 N N . GLY A 1 400 ? 24.041 3.520 14.988 1.00 70.44 400 GLY A N 1
ATOM 3152 C CA . GLY A 1 400 ? 24.825 3.429 13.759 1.00 70.44 400 GLY A CA 1
ATOM 3153 C C . GLY A 1 400 ? 24.781 4.689 12.901 1.00 70.44 400 GLY A C 1
ATOM 3154 O O . GLY A 1 400 ? 24.518 5.770 13.416 1.00 70.44 400 GLY A O 1
ATOM 3155 N N . ASP A 1 401 ? 25.070 4.525 11.608 1.00 69.19 401 ASP A N 1
ATOM 3156 C CA . ASP A 1 401 ? 25.116 5.610 10.615 1.00 69.19 401 ASP A CA 1
ATOM 3157 C C . ASP A 1 401 ? 23.769 5.774 9.877 1.00 69.19 401 ASP A C 1
ATOM 3159 O O . ASP A 1 401 ? 23.733 6.310 8.777 1.00 69.19 401 ASP A O 1
ATOM 3163 N N . GLN A 1 402 ? 22.667 5.252 10.434 1.00 80.00 402 GLN A N 1
ATOM 3164 C CA . GLN A 1 402 ? 21.333 5.455 9.864 1.00 80.00 402 GLN A CA 1
ATOM 3165 C C . GLN A 1 402 ? 20.887 6.905 10.045 1.00 80.00 402 GLN A C 1
ATOM 3167 O O . GLN A 1 402 ? 21.073 7.478 11.122 1.00 80.00 402 GLN A O 1
ATOM 3172 N N . GLU A 1 403 ? 20.225 7.452 9.030 1.00 83.44 403 GLU A N 1
ATOM 3173 C CA . GLU A 1 403 ? 19.676 8.801 9.096 1.00 83.44 403 GLU A CA 1
ATOM 3174 C C . GLU A 1 403 ? 18.524 8.891 10.106 1.00 83.44 403 GLU A C 1
ATOM 3176 O O . GLU A 1 403 ? 17.628 8.042 10.169 1.00 83.44 403 GLU A O 1
ATOM 3181 N N . GLU A 1 404 ? 18.545 9.943 10.925 1.00 86.31 404 GLU A N 1
ATOM 3182 C CA . GLU A 1 404 ? 17.469 10.221 11.873 1.00 86.31 404 GLU A CA 1
ATOM 3183 C C . GLU A 1 404 ? 16.223 10.709 11.125 1.00 86.31 404 GLU A C 1
ATOM 3185 O O . GLU A 1 404 ? 16.276 11.612 10.288 1.00 86.31 404 GLU A O 1
ATOM 3190 N N . ARG A 1 405 ? 15.060 10.142 11.455 1.00 91.94 405 ARG A N 1
ATOM 3191 C CA . ARG A 1 405 ? 13.793 10.512 10.825 1.00 91.94 405 ARG A CA 1
ATOM 3192 C C . ARG A 1 405 ? 13.422 11.947 11.172 1.00 91.94 405 ARG A C 1
ATOM 3194 O O . ARG A 1 405 ? 13.372 12.291 12.346 1.00 91.94 405 ARG A O 1
ATOM 3201 N N . ASP A 1 406 ? 13.075 12.756 10.178 1.00 93.88 406 ASP A N 1
ATOM 3202 C CA . ASP A 1 406 ? 12.568 14.121 10.348 1.00 93.88 406 ASP A CA 1
ATOM 3203 C C . ASP A 1 406 ? 11.070 14.123 10.671 1.00 93.88 406 ASP A C 1
ATOM 3205 O O . ASP A 1 406 ? 10.605 14.811 11.582 1.00 93.88 406 ASP A O 1
ATOM 3209 N N . PHE A 1 407 ? 10.294 13.378 9.879 1.00 95.25 407 PHE A N 1
ATOM 3210 C CA . PHE A 1 407 ? 8.857 13.201 10.061 1.00 95.25 407 PHE A CA 1
ATOM 3211 C C . PHE A 1 407 ? 8.343 11.987 9.282 1.00 95.25 407 PHE A C 1
ATOM 3213 O O . PHE A 1 407 ? 8.969 11.524 8.329 1.00 95.25 407 PHE A O 1
ATOM 3220 N N . ARG A 1 408 ? 7.142 11.548 9.662 1.00 97.38 408 ARG A N 1
ATOM 3221 C CA . ARG A 1 408 ? 6.316 10.588 8.927 1.00 97.38 408 ARG A CA 1
ATOM 3222 C C . ARG A 1 408 ? 4.918 11.158 8.751 1.00 97.38 408 ARG A C 1
ATOM 3224 O O . ARG A 1 408 ? 4.337 11.653 9.714 1.00 97.38 408 ARG A O 1
ATOM 3231 N N . ALA A 1 409 ? 4.362 11.105 7.551 1.00 97.94 409 ALA A N 1
ATOM 3232 C CA . ALA A 1 409 ? 3.023 11.594 7.249 1.00 97.94 409 ALA A CA 1
ATOM 3233 C C . ALA A 1 409 ? 2.216 10.547 6.483 1.00 97.94 409 ALA A C 1
ATOM 3235 O O . ALA A 1 409 ? 2.758 9.781 5.696 1.00 97.94 409 ALA A O 1
ATOM 3236 N N . LEU A 1 410 ? 0.904 10.540 6.704 1.00 97.19 410 LEU A N 1
ATOM 3237 C CA . LEU A 1 410 ? -0.004 9.571 6.099 1.00 97.19 410 LEU A CA 1
ATOM 3238 C C . LEU A 1 410 ? -1.323 10.249 5.737 1.00 97.19 410 LEU A C 1
ATOM 3240 O O . LEU A 1 410 ? -1.834 11.086 6.488 1.00 97.19 410 LEU A O 1
ATOM 3244 N N . ILE A 1 411 ? -1.875 9.891 4.582 1.00 97.81 411 ILE A N 1
ATOM 3245 C CA . ILE A 1 411 ? -3.234 10.234 4.160 1.00 97.81 411 ILE A CA 1
ATOM 3246 C C . ILE A 1 411 ? -3.874 8.998 3.531 1.00 97.81 411 ILE A C 1
ATOM 3248 O O . ILE A 1 411 ? -3.293 8.378 2.650 1.00 97.81 411 ILE A O 1
ATOM 3252 N N . ALA A 1 412 ? -5.078 8.635 3.952 1.00 96.81 412 ALA A N 1
ATOM 3253 C CA . ALA A 1 412 ? -5.773 7.477 3.416 1.00 96.81 412 ALA A CA 1
ATOM 3254 C C . ALA A 1 412 ? -7.255 7.752 3.191 1.00 96.81 412 ALA A C 1
ATOM 3256 O O . ALA A 1 412 ? -7.892 8.522 3.916 1.00 96.81 412 ALA A O 1
ATOM 3257 N N . ALA A 1 413 ? -7.798 7.098 2.169 1.00 96.50 413 ALA A N 1
ATOM 3258 C CA . ALA A 1 413 ? -9.218 7.039 1.882 1.00 96.50 413 ALA A CA 1
ATOM 3259 C C . ALA A 1 413 ? -9.677 5.584 1.966 1.00 96.50 413 ALA A C 1
ATOM 3261 O O . ALA A 1 413 ? -9.210 4.727 1.218 1.00 96.50 413 ALA A O 1
ATOM 3262 N N . GLU A 1 414 ? -10.619 5.325 2.859 1.00 93.75 414 GLU A N 1
ATOM 3263 C CA . GLU A 1 414 ? -11.158 4.002 3.137 1.00 93.75 414 GLU A CA 1
ATOM 3264 C C . GLU A 1 414 ? -12.657 4.001 2.838 1.00 93.75 414 GLU A C 1
ATOM 3266 O O . GLU A 1 414 ? -13.401 4.890 3.258 1.00 93.75 414 GLU A O 1
ATOM 3271 N N . TYR A 1 415 ? -13.108 3.011 2.079 1.00 92.50 415 TYR A N 1
ATOM 3272 C CA . TYR A 1 415 ? -14.507 2.834 1.728 1.00 92.50 415 TYR A CA 1
ATOM 3273 C C . TYR A 1 415 ? -14.943 1.422 2.083 1.00 92.50 415 TYR A C 1
ATOM 3275 O O . TYR A 1 415 ? -14.336 0.461 1.606 1.00 92.50 415 TYR A O 1
ATOM 3283 N N . HIS A 1 416 ? -16.000 1.273 2.886 1.00 87.31 416 HIS A N 1
ATOM 3284 C CA . HIS A 1 416 ? -16.645 -0.038 3.033 1.00 87.31 416 HIS A CA 1
ATOM 3285 C C . HIS A 1 416 ? -17.882 -0.093 2.173 1.00 87.31 416 HIS A C 1
ATOM 3287 O O . HIS A 1 416 ? -18.716 0.817 2.163 1.00 87.31 416 HIS A O 1
ATOM 3293 N N . PHE A 1 417 ? -17.970 -1.191 1.453 1.00 84.62 417 PHE A N 1
ATOM 3294 C CA . PHE A 1 417 ? -19.084 -1.499 0.596 1.00 84.62 417 PHE A CA 1
ATOM 3295 C C . PHE A 1 417 ? -20.241 -1.944 1.448 1.00 84.62 417 PHE A C 1
ATOM 3297 O O . PHE A 1 417 ? -20.013 -2.703 2.417 1.00 84.62 417 PHE A O 1
#

Foldseek 3Di:
DDDQDDDPQPDWAAAPQPRHTFHWADLLQCCQWFPDNVLDDSATKTADLAQCDQWGIAGRVRPDTDGQVRTPDGQLSNDPDPQRAQAQQPGDGLVVLLVCCLVPVAGCVLVVLVVCVVVVSDDCLNGHSNSDDSNVVVVVSNVVSNVVSVVVVVVVVQVPDDFDDDDDADFPDGALDADAAQWKKWKWKWKWWDFPQWIWIKIKIKIWHHNHRFKIKIKIWIWTPWTDDPPFIDTGTAFIKIKMKGWPDWDDDDQKIKTKIKMKMWTHQPWAPPGVVTRYPQFTKIKTKIKIWMGGLFKIKIKMWMKIGWDDDDFKTWFIKIKIKIKIKTFPDRDPPQAKTKIKIKMKMWMWTDFMGGNNHTDQQATKIWIWIWIKMWIDHGFKIKIKIKIATPDIDRSHDDGDIGIMIMIMIMGMD

Radius of gyration: 28.09 Å; chains: 1; bounding box: 56×37×84 Å

Secondary structure (DSSP, 8-state):
--------TT---B-TTT-PBPEEE-HHHHHHHBS-GGG--SS-EEE---TT--EEEEETTS-SEEEGGGBSS--GGG-SSS--EEETTTTEEHHHHHHHHHHHSS--HHHHHHHHHHTT---HHHH-TTSS-THHHHHHHHHHHHHHHHHHHHHHHHTTS---------SSS--S--PPTT-EEEEEEEEEEEETTEEEEEEEEEEEEEEETTEEEEEEEEEEEEEEETTEEEEEE---EEEEEEEEEEEEETTEEEEEEEEEEEE-S-S-SSSSS-S--SS-EEEEEEEEEEEESSEEEEEEEEEEEPPP-TTEEPPPEEEEEEEEEE------TTS-EEEEEEEEEEEEE---EETTEE-TT--EEEEEEEEEEEEEETTEEEEEEEEEEEEEEESSSPPPEEEEEEEEEEEE-

pLDDT: mean 89.35, std 12.93, range [34.59, 98.56]